Protein AF-A0A2S1TZ84-F1 (afdb_monomer)

Structure (mmCIF, N/CA/C/O backbone):
data_AF-A0A2S1TZ84-F1
#
_entry.id   AF-A0A2S1TZ84-F1
#
loop_
_atom_site.group_PDB
_atom_site.id
_atom_site.type_symbol
_atom_site.label_atom_id
_atom_site.label_alt_id
_atom_site.label_comp_id
_atom_site.label_asym_id
_atom_site.label_entity_id
_atom_site.label_seq_id
_atom_site.pdbx_PDB_ins_code
_atom_site.Cartn_x
_atom_site.Cartn_y
_atom_site.Cartn_z
_atom_site.occupancy
_atom_site.B_iso_or_equiv
_atom_site.auth_seq_id
_atom_site.auth_comp_id
_atom_site.auth_asym_id
_atom_site.auth_atom_id
_atom_site.pdbx_PDB_model_num
ATOM 1 N N . LEU A 1 1 ? 12.491 0.397 28.773 1.00 82.31 1 LEU A N 1
ATOM 2 C CA . LEU A 1 1 ? 13.588 -0.347 28.126 1.00 82.31 1 LEU A CA 1
ATOM 3 C C . LEU A 1 1 ? 14.286 0.664 27.238 1.00 82.31 1 LEU A C 1
ATOM 5 O O . LEU A 1 1 ? 13.572 1.343 26.516 1.00 82.31 1 LEU A O 1
ATOM 9 N N . PHE A 1 2 ? 15.592 0.853 27.389 1.00 95.56 2 PHE A N 1
ATOM 10 C CA . PHE A 1 2 ? 16.368 1.843 26.633 1.00 95.56 2 PHE A CA 1
ATOM 11 C C . PHE A 1 2 ? 17.305 1.133 25.672 1.00 95.56 2 PHE A C 1
ATOM 13 O O . PHE A 1 2 ? 17.897 0.128 26.045 1.00 95.56 2 PHE A O 1
ATOM 20 N N . GLU A 1 3 ? 17.441 1.645 24.464 1.00 95.94 3 GLU A N 1
ATOM 21 C CA . GLU A 1 3 ? 18.263 1.037 23.427 1.00 95.94 3 GLU A CA 1
ATOM 22 C C . GLU A 1 3 ? 19.460 1.933 23.112 1.00 95.94 3 GLU A C 1
ATOM 24 O O . GLU A 1 3 ? 19.324 3.156 23.105 1.00 95.94 3 GLU A O 1
ATOM 29 N N . VAL A 1 4 ? 20.621 1.326 22.874 1.00 96.00 4 VAL A N 1
ATOM 30 C CA . VAL A 1 4 ? 21.823 2.001 22.369 1.00 96.00 4 VAL A CA 1
ATOM 31 C C . VAL A 1 4 ? 22.478 1.163 21.277 1.00 96.00 4 VAL A C 1
ATOM 33 O O . VAL A 1 4 ? 22.363 -0.064 21.284 1.00 96.00 4 VAL A O 1
ATOM 36 N N . HIS A 1 5 ? 23.192 1.815 20.367 1.00 96.12 5 HIS A N 1
ATOM 37 C CA . HIS A 1 5 ? 24.029 1.179 19.346 1.00 96.12 5 HIS A CA 1
ATOM 38 C C . HIS A 1 5 ? 25.495 1.413 19.687 1.00 96.12 5 HIS A C 1
ATOM 40 O O . HIS A 1 5 ? 25.834 2.458 20.245 1.00 96.12 5 HIS A O 1
ATOM 46 N N . GLN A 1 6 ? 26.362 0.446 19.394 1.00 94.56 6 GLN A N 1
ATOM 47 C CA . GLN A 1 6 ? 27.785 0.580 19.682 1.00 94.56 6 GLN A CA 1
ATOM 48 C C . GLN A 1 6 ? 28.653 -0.201 18.693 1.00 94.56 6 GLN A C 1
ATOM 50 O O . GLN A 1 6 ? 28.678 -1.430 18.704 1.00 94.56 6 GLN A O 1
ATOM 55 N N . TYR A 1 7 ? 29.463 0.528 17.926 1.00 94.69 7 TYR A N 1
ATOM 56 C CA . TYR A 1 7 ? 30.533 -0.035 17.100 1.00 94.69 7 TYR A CA 1
ATOM 57 C C . TYR A 1 7 ? 31.913 0.232 17.715 1.00 94.69 7 TYR A C 1
ATOM 59 O O . TYR A 1 7 ? 32.053 1.011 18.661 1.00 94.69 7 TYR A O 1
ATOM 67 N N . PHE A 1 8 ? 32.937 -0.469 17.231 1.00 94.06 8 PHE A N 1
ATOM 68 C CA . PHE A 1 8 ? 34.267 -0.521 17.858 1.00 94.06 8 PHE A CA 1
ATOM 69 C C . PHE A 1 8 ? 35.357 0.193 17.055 1.00 94.06 8 PHE A C 1
ATOM 71 O O . PHE A 1 8 ? 36.533 0.155 17.438 1.00 94.06 8 PHE A O 1
ATOM 78 N N . ASP A 1 9 ? 34.987 0.797 15.932 1.00 90.06 9 ASP A N 1
ATOM 79 C CA . ASP A 1 9 ? 35.881 1.577 15.098 1.00 90.06 9 ASP A CA 1
ATOM 80 C C . ASP A 1 9 ? 36.200 2.948 15.707 1.00 90.06 9 ASP A C 1
ATOM 82 O O . ASP A 1 9 ? 35.683 3.345 16.756 1.00 90.06 9 ASP A O 1
ATOM 86 N N . SER A 1 10 ? 37.146 3.657 15.091 1.00 89.19 10 SER A N 1
ATOM 87 C CA . SER A 1 10 ? 37.731 4.889 15.635 1.00 89.19 10 SER A CA 1
ATOM 88 C C . SER A 1 10 ? 36.719 5.994 15.918 1.00 89.19 10 SER A C 1
ATOM 90 O O . SER A 1 10 ? 36.957 6.809 16.809 1.00 89.19 10 SER A O 1
ATOM 92 N N . ASP A 1 11 ? 35.615 6.016 15.179 1.00 90.56 11 ASP A N 1
ATOM 93 C CA . ASP A 1 11 ? 34.535 6.991 15.300 1.00 90.56 11 ASP A CA 1
ATOM 94 C C . ASP A 1 11 ? 33.186 6.358 15.677 1.00 90.56 11 ASP A C 1
ATOM 96 O O . ASP A 1 11 ? 32.177 7.059 15.701 1.00 90.56 11 ASP A O 1
ATOM 100 N N . TYR A 1 12 ? 33.179 5.065 16.025 1.00 91.25 12 TYR A N 1
ATOM 101 C CA . TYR A 1 12 ? 31.992 4.306 16.434 1.00 91.25 12 TYR A CA 1
ATOM 102 C C . TYR A 1 12 ? 30.885 4.230 15.368 1.00 91.25 12 TYR A C 1
ATOM 104 O O . TYR A 1 12 ? 29.733 3.957 15.710 1.00 91.25 12 TYR A O 1
ATOM 112 N N . SER A 1 13 ? 31.215 4.485 14.100 1.00 88.31 13 SER A N 1
ATOM 113 C CA . SER A 1 13 ? 30.249 4.547 13.000 1.00 88.31 13 SER A CA 1
ATOM 114 C C . SER A 1 13 ? 29.889 3.180 12.417 1.00 88.31 13 SER A C 1
ATOM 116 O O . SER A 1 13 ? 28.875 3.062 11.733 1.00 88.31 13 SER A O 1
ATOM 118 N N . GLY A 1 14 ? 30.714 2.155 12.647 1.00 84.88 14 GLY A N 1
ATOM 119 C CA . GLY A 1 14 ? 30.574 0.867 11.973 1.00 84.88 14 GLY A CA 1
ATOM 120 C C . GLY A 1 14 ? 30.949 0.929 10.489 1.00 84.88 14 GLY A C 1
ATOM 121 O O . GLY A 1 14 ? 30.404 0.176 9.682 1.00 84.88 14 GLY A O 1
ATOM 122 N N . THR A 1 15 ? 31.855 1.835 10.108 1.00 81.19 15 THR A N 1
ATOM 123 C CA . THR A 1 15 ? 32.276 2.011 8.705 1.00 81.19 15 THR A CA 1
ATOM 124 C C . THR A 1 15 ? 33.740 1.653 8.454 1.00 81.19 15 THR A C 1
ATOM 126 O O . THR A 1 15 ? 34.138 1.494 7.299 1.00 81.19 15 THR A O 1
ATOM 129 N N . HIS A 1 16 ? 34.539 1.458 9.509 1.00 80.38 16 HIS A N 1
ATOM 130 C CA . HIS A 1 16 ? 35.947 1.076 9.380 1.00 80.38 16 HIS A CA 1
ATOM 131 C C . HIS A 1 16 ? 36.189 -0.414 9.648 1.00 80.38 16 HIS A C 1
ATOM 133 O O . HIS A 1 16 ? 35.410 -1.114 10.303 1.00 80.38 16 HIS A O 1
ATOM 139 N N . ASP A 1 17 ? 37.320 -0.903 9.138 1.00 80.69 17 ASP A N 1
ATOM 140 C CA . ASP A 1 17 ? 37.704 -2.312 9.174 1.00 80.69 17 ASP A CA 1
ATOM 141 C C . ASP A 1 17 ? 38.530 -2.719 10.403 1.00 80.69 17 ASP A C 1
ATOM 143 O O . ASP A 1 17 ? 38.890 -3.890 10.537 1.00 80.69 17 ASP A O 1
ATOM 147 N N . THR A 1 18 ? 38.810 -1.779 11.309 1.00 83.56 18 THR A N 1
ATOM 148 C CA . THR A 1 18 ? 39.625 -2.002 12.507 1.00 83.56 18 THR A CA 1
ATOM 149 C C . THR A 1 18 ? 38.888 -1.609 13.777 1.00 83.56 18 THR A C 1
ATOM 151 O O . THR A 1 18 ? 38.162 -0.617 13.814 1.00 83.56 18 THR A O 1
ATOM 154 N N . CYS A 1 19 ? 39.125 -2.369 14.845 1.00 90.25 19 CYS A N 1
ATOM 155 C CA . CYS A 1 19 ? 38.581 -2.092 16.166 1.00 90.25 19 CYS A CA 1
ATOM 156 C C . CYS A 1 19 ? 39.683 -1.541 17.071 1.00 90.25 19 CYS A C 1
ATOM 158 O O . CYS A 1 19 ? 40.682 -2.215 17.322 1.00 90.25 19 CYS A O 1
ATOM 160 N N . VAL A 1 20 ? 39.512 -0.310 17.558 1.00 91.88 20 VAL A N 1
ATOM 161 C CA . VAL A 1 20 ? 40.574 0.433 18.272 1.00 91.88 20 VAL A CA 1
ATOM 162 C C . VAL A 1 20 ? 40.192 0.837 19.697 1.00 91.88 20 VAL A C 1
ATOM 164 O O . VAL A 1 20 ? 40.995 1.437 20.407 1.00 91.88 20 VAL A O 1
ATOM 167 N N . GLN A 1 21 ? 38.988 0.480 20.142 1.00 88.06 21 GLN A N 1
ATOM 168 C CA . GLN A 1 21 ? 38.372 0.995 21.370 1.00 88.06 21 GLN A CA 1
ATOM 169 C C . GLN A 1 21 ? 38.604 0.115 22.610 1.00 88.06 21 GLN A C 1
ATOM 171 O O . GLN A 1 21 ? 37.794 0.087 23.537 1.00 88.06 21 GLN A O 1
ATOM 176 N N . ARG A 1 22 ? 39.710 -0.636 22.645 1.00 90.31 22 ARG A N 1
ATOM 177 C CA . ARG A 1 22 ? 40.002 -1.555 23.756 1.00 90.31 22 ARG A CA 1
ATOM 178 C C . ARG A 1 22 ? 40.416 -0.816 25.040 1.00 90.31 22 ARG A C 1
ATOM 180 O O . ARG A 1 22 ? 41.220 0.115 24.961 1.00 90.31 22 ARG A O 1
ATOM 187 N N . PRO A 1 23 ? 39.987 -1.274 26.239 1.00 93.88 23 PRO A N 1
ATOM 188 C CA . PRO A 1 23 ? 39.068 -2.393 26.495 1.00 93.88 23 PRO A CA 1
ATOM 189 C C . PRO A 1 23 ? 37.619 -2.063 26.110 1.00 93.88 23 PRO A C 1
ATOM 191 O O . PRO A 1 23 ? 37.049 -1.085 26.600 1.00 93.88 23 PRO A O 1
ATOM 194 N N . CYS A 1 24 ? 37.027 -2.888 25.252 1.00 93.06 24 CYS A N 1
ATOM 195 C CA . CYS A 1 24 ? 35.800 -2.552 24.528 1.00 93.06 24 CYS A CA 1
ATOM 196 C C . CYS A 1 24 ? 34.542 -2.573 25.412 1.00 93.06 24 CYS A C 1
ATOM 198 O O . CYS A 1 24 ? 33.564 -1.884 25.127 1.00 93.06 24 CYS A O 1
ATOM 200 N N . GLN A 1 25 ? 34.589 -3.244 26.565 1.00 92.12 25 GLN A N 1
ATOM 201 C CA . GLN A 1 25 ? 33.535 -3.177 27.579 1.00 92.12 25 GLN A CA 1
ATOM 202 C C . GLN A 1 25 ? 33.336 -1.776 28.180 1.00 92.12 25 GLN A C 1
ATOM 204 O O . GLN A 1 25 ? 32.266 -1.482 28.716 1.00 92.12 25 GLN A O 1
ATOM 209 N N . ASN A 1 26 ? 34.344 -0.895 28.115 1.00 94.44 26 ASN A N 1
ATOM 210 C CA . ASN A 1 26 ? 34.227 0.454 28.675 1.00 94.44 26 ASN A CA 1
ATOM 211 C C . ASN A 1 26 ? 33.189 1.306 27.936 1.00 94.44 26 ASN A C 1
ATOM 213 O O . ASN A 1 26 ? 32.616 2.202 28.551 1.00 94.44 26 ASN A O 1
ATOM 217 N N . LEU A 1 27 ? 32.904 0.982 26.672 1.00 95.19 27 LEU A N 1
ATOM 218 C CA . LEU A 1 27 ? 31.950 1.699 25.827 1.00 95.19 27 LEU A CA 1
ATOM 219 C C . LEU A 1 27 ? 30.528 1.692 26.402 1.00 95.19 27 LEU A C 1
ATOM 221 O O . LEU A 1 27 ? 29.819 2.687 26.321 1.00 95.19 27 LEU A O 1
ATOM 225 N N . LEU A 1 28 ? 30.130 0.601 27.062 1.00 96.81 28 LEU A N 1
ATOM 226 C CA . LEU A 1 28 ? 28.796 0.470 27.658 1.00 96.81 28 LEU A CA 1
ATOM 227 C C . LEU A 1 28 ? 28.788 0.607 29.181 1.00 96.81 28 LEU A C 1
ATOM 229 O O . LEU A 1 28 ? 27.731 0.479 29.801 1.00 96.81 28 LEU A O 1
ATOM 233 N N . LYS A 1 29 ? 29.937 0.882 29.808 1.00 96.81 29 LYS A N 1
ATOM 234 C CA . LYS A 1 29 ? 30.039 0.909 31.269 1.00 96.81 29 LYS A CA 1
ATOM 235 C C . LYS A 1 29 ? 29.145 1.980 31.886 1.00 96.81 29 LYS A C 1
ATOM 237 O O . LYS A 1 29 ? 28.390 1.687 32.809 1.00 96.81 29 LYS A O 1
ATOM 242 N N . GLU A 1 30 ? 29.210 3.200 31.361 1.00 97.19 30 GLU A N 1
ATOM 243 C CA . GLU A 1 30 ? 28.411 4.317 31.871 1.00 97.19 30 GLU A CA 1
ATOM 244 C C . GLU A 1 30 ? 26.914 4.091 31.645 1.00 97.19 30 GLU A C 1
ATOM 246 O O . GLU A 1 30 ? 26.114 4.333 32.549 1.00 97.19 30 GLU A O 1
ATOM 251 N N . PHE A 1 31 ? 26.537 3.538 30.489 1.00 97.69 31 PHE A N 1
ATOM 252 C CA . PHE A 1 31 ? 25.153 3.171 30.196 1.00 97.69 31 PHE A CA 1
ATOM 253 C C . PHE A 1 31 ? 24.625 2.123 31.184 1.00 97.69 31 PHE A C 1
ATOM 255 O O . PHE A 1 31 ? 23.565 2.300 31.785 1.00 97.69 31 PHE A O 1
ATOM 262 N N . VAL A 1 32 ? 25.384 1.055 31.424 1.00 97.94 32 VAL A N 1
ATOM 263 C CA . VAL A 1 32 ? 25.003 0.001 32.371 1.00 97.94 32 VAL A CA 1
ATOM 264 C C . VAL A 1 32 ? 24.959 0.516 33.810 1.00 97.94 32 VAL A C 1
ATOM 266 O O . VAL A 1 32 ? 24.039 0.173 34.556 1.00 97.94 32 VAL A O 1
ATOM 269 N N . ASP A 1 33 ? 25.909 1.354 34.220 1.00 98.12 33 ASP A N 1
ATOM 270 C CA . ASP A 1 33 ? 25.910 1.961 35.554 1.00 98.12 33 ASP A CA 1
ATOM 271 C C . ASP A 1 33 ? 24.718 2.921 35.734 1.00 98.12 33 ASP A C 1
ATOM 273 O O . ASP A 1 33 ? 24.095 2.951 36.805 1.00 98.12 33 ASP A O 1
ATOM 277 N N . TRP A 1 34 ? 24.316 3.629 34.674 1.00 98.31 34 TRP A N 1
ATOM 278 C CA . TRP A 1 34 ? 23.093 4.429 34.649 1.00 98.31 34 TRP A CA 1
ATOM 279 C C . TRP A 1 34 ? 21.834 3.559 34.774 1.00 98.31 34 TRP A C 1
ATOM 281 O O . TRP A 1 34 ? 20.967 3.862 35.600 1.00 98.31 34 TRP A O 1
ATOM 291 N N . LEU A 1 35 ? 21.746 2.440 34.047 1.00 98.06 35 LEU A N 1
ATOM 292 C CA . LEU A 1 35 ? 20.631 1.492 34.172 1.00 98.06 35 LEU A CA 1
ATOM 293 C C . LEU A 1 35 ? 20.511 0.944 35.599 1.00 98.06 35 LEU A C 1
ATOM 295 O O . LEU A 1 35 ? 19.413 0.915 36.157 1.00 98.06 35 LEU A O 1
ATOM 299 N N . LYS A 1 36 ? 21.636 0.564 36.218 1.00 97.62 36 LYS A N 1
ATOM 300 C CA . LYS A 1 36 ? 21.683 0.079 37.607 1.00 97.62 36 LYS A CA 1
ATOM 301 C C . LYS A 1 36 ? 21.206 1.130 38.597 1.00 97.62 36 LYS A C 1
ATOM 303 O O . LYS A 1 36 ? 20.352 0.844 39.433 1.00 97.62 36 LYS A O 1
ATOM 308 N N . THR A 1 37 ? 21.740 2.344 38.486 1.00 98.12 37 THR A N 1
ATOM 309 C CA . THR A 1 37 ? 21.426 3.460 39.391 1.00 98.12 37 THR A CA 1
ATOM 310 C C . THR A 1 37 ? 19.939 3.806 39.364 1.00 98.12 37 THR A C 1
ATOM 312 O O . THR A 1 37 ? 19.353 4.109 40.401 1.00 98.12 37 THR A O 1
ATOM 315 N N . ASN A 1 38 ? 19.318 3.715 38.187 1.00 96.75 38 ASN A N 1
ATOM 316 C CA . ASN A 1 38 ? 17.920 4.085 37.983 1.00 96.75 38 ASN A CA 1
ATOM 317 C C . ASN A 1 38 ? 16.953 2.893 38.022 1.00 96.75 38 ASN A C 1
ATOM 319 O O . ASN A 1 38 ? 15.750 3.080 37.851 1.00 96.75 38 ASN A O 1
ATOM 323 N N . ASN A 1 39 ? 17.450 1.674 38.260 1.00 94.88 39 ASN A N 1
ATOM 324 C CA . ASN A 1 39 ? 16.664 0.439 38.215 1.00 94.88 39 ASN A CA 1
ATOM 325 C C . ASN A 1 39 ? 15.894 0.265 36.885 1.00 94.88 39 ASN A C 1
ATOM 327 O O . ASN A 1 39 ? 14.718 -0.106 36.857 1.00 94.88 39 ASN A O 1
ATOM 331 N N . LEU A 1 40 ? 16.570 0.557 35.774 1.00 96.94 40 LEU A N 1
ATOM 332 C CA . LEU A 1 40 ? 16.046 0.465 34.413 1.00 96.94 40 LEU A CA 1
ATOM 333 C C . LEU A 1 40 ? 16.617 -0.758 33.689 1.00 96.94 40 LEU A C 1
ATOM 335 O O . LEU A 1 40 ? 17.577 -1.383 34.138 1.00 96.94 40 LEU A O 1
ATOM 339 N N . LYS A 1 41 ? 16.006 -1.105 32.553 1.00 95.56 41 LYS A N 1
ATOM 340 C CA . LYS A 1 41 ? 16.496 -2.147 31.641 1.00 95.56 41 LYS A CA 1
ATOM 341 C C . LYS A 1 41 ? 16.943 -1.529 30.322 1.00 95.56 41 LYS A C 1
ATOM 343 O O . LYS A 1 41 ? 16.279 -0.600 29.848 1.00 95.56 41 LYS A O 1
ATOM 348 N N . GLY A 1 42 ? 17.999 -2.074 29.734 1.00 94.06 42 GLY A N 1
ATOM 349 C CA . GLY A 1 42 ? 18.552 -1.677 28.447 1.00 94.06 42 GLY A CA 1
ATOM 350 C C . GLY A 1 42 ? 18.616 -2.814 27.427 1.00 94.06 42 GLY A C 1
ATOM 351 O O . GLY A 1 42 ? 18.446 -3.982 27.777 1.00 94.06 42 GLY A O 1
ATOM 352 N N . TRP A 1 43 ? 18.872 -2.457 26.177 1.00 96.19 43 TRP A N 1
ATOM 353 C CA . TRP A 1 43 ? 19.104 -3.330 25.030 1.00 96.19 43 TRP A CA 1
ATOM 354 C C . TRP A 1 43 ? 20.220 -2.717 24.180 1.00 96.19 43 TRP A C 1
ATOM 356 O O . TRP A 1 43 ? 20.277 -1.496 24.045 1.00 96.19 43 TRP A O 1
ATOM 366 N N . VAL A 1 44 ? 21.111 -3.536 23.628 1.00 96.50 44 VAL A N 1
ATOM 367 C CA . VAL A 1 44 ? 22.118 -3.062 22.670 1.00 96.50 44 VAL A CA 1
ATOM 368 C C . VAL A 1 44 ? 21.631 -3.416 21.270 1.00 96.50 44 VAL A C 1
ATOM 370 O O . VAL A 1 44 ? 21.721 -4.564 20.849 1.00 96.50 44 VAL A O 1
ATOM 373 N N . GLY A 1 45 ? 21.032 -2.445 20.589 1.00 92.69 45 GLY A N 1
ATOM 374 C CA . GLY A 1 45 ? 20.337 -2.649 19.318 1.00 92.69 45 GLY A CA 1
ATOM 375 C C . GLY A 1 45 ? 21.250 -3.048 18.177 1.00 92.69 45 GLY A C 1
ATOM 376 O O . GLY A 1 45 ? 20.864 -3.838 17.321 1.00 92.69 45 GLY A O 1
ATOM 377 N N . GLU A 1 46 ? 22.484 -2.563 18.200 1.00 94.19 46 GLU A N 1
ATOM 378 C CA . GLU A 1 46 ? 23.430 -2.827 17.131 1.00 94.19 46 GLU A CA 1
ATOM 379 C C . GLU A 1 46 ? 24.843 -2.949 17.683 1.00 94.19 46 GLU A C 1
ATOM 381 O O . GLU A 1 46 ? 25.332 -2.064 18.391 1.00 94.19 46 GLU A O 1
ATOM 386 N N . ILE A 1 47 ? 25.485 -4.059 17.324 1.00 95.06 47 ILE A N 1
ATOM 387 C CA . ILE A 1 47 ? 26.935 -4.226 17.297 1.00 95.06 47 ILE A CA 1
ATOM 388 C C . ILE A 1 47 ? 27.325 -4.891 15.973 1.00 95.06 47 ILE A C 1
ATOM 390 O O . ILE A 1 47 ? 26.557 -5.662 15.394 1.00 95.06 47 ILE A O 1
ATOM 394 N N . GLY A 1 48 ? 28.546 -4.656 15.514 1.00 91.69 48 GLY A N 1
ATOM 395 C CA . GLY A 1 48 ? 29.108 -5.327 14.346 1.00 91.69 48 GLY A CA 1
ATOM 396 C C . GLY A 1 48 ? 30.614 -5.126 14.289 1.00 91.69 48 GLY A C 1
ATOM 397 O O . GLY A 1 48 ? 31.132 -4.134 14.804 1.00 91.69 48 GLY A O 1
ATOM 398 N N . SER A 1 49 ? 31.334 -6.085 13.713 1.00 89.81 49 SER A N 1
ATOM 399 C CA . SER A 1 49 ? 32.773 -5.952 13.497 1.00 89.81 49 SER A CA 1
ATOM 400 C C . SER A 1 49 ? 33.287 -6.833 12.358 1.00 89.81 49 SER A C 1
ATOM 402 O O . SER A 1 49 ? 32.654 -7.814 11.946 1.00 89.81 49 SER A O 1
ATOM 404 N N . THR A 1 50 ? 34.446 -6.451 11.825 1.00 87.50 50 THR A N 1
ATOM 405 C CA . THR A 1 50 ? 35.175 -7.196 10.794 1.00 87.50 50 THR A CA 1
ATOM 406 C C . THR A 1 50 ? 35.888 -8.416 11.372 1.00 87.50 50 THR A C 1
ATOM 408 O O . THR A 1 50 ? 36.114 -8.524 12.579 1.00 87.50 50 THR A O 1
ATOM 411 N N . ILE A 1 51 ? 36.286 -9.340 10.488 1.00 84.38 51 ILE A N 1
ATOM 412 C CA . ILE A 1 51 ? 37.117 -10.502 10.835 1.00 84.38 51 ILE A CA 1
ATOM 413 C C . ILE A 1 51 ? 38.568 -10.053 11.073 1.00 84.38 51 ILE A C 1
ATOM 415 O O . ILE A 1 51 ? 39.416 -10.143 10.187 1.00 84.38 51 ILE A O 1
ATOM 419 N N . ASP A 1 52 ? 38.840 -9.573 12.283 1.00 86.62 52 ASP A N 1
ATOM 420 C CA . ASP A 1 52 ? 40.164 -9.195 12.778 1.00 86.62 52 ASP A CA 1
ATOM 421 C C . ASP A 1 52 ? 40.351 -9.655 14.237 1.00 86.62 52 ASP A C 1
ATOM 423 O O . ASP A 1 52 ? 39.384 -9.782 14.991 1.00 86.62 52 ASP A O 1
ATOM 427 N N . SER A 1 53 ? 41.590 -9.927 14.660 1.00 86.75 53 SER A N 1
ATOM 428 C CA . SER A 1 53 ? 41.862 -10.432 16.013 1.00 86.75 53 SER A 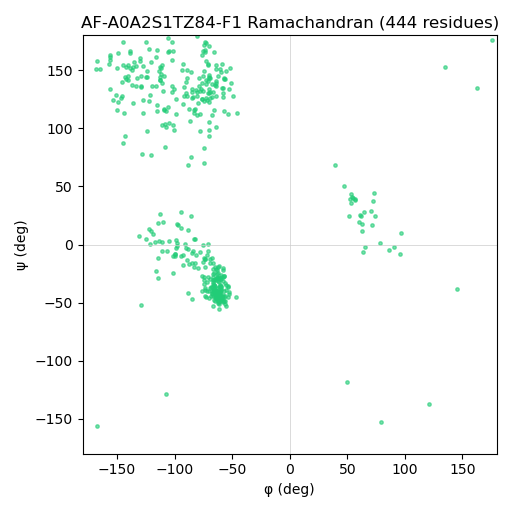CA 1
ATOM 429 C C . SER A 1 53 ? 41.561 -9.425 17.127 1.00 86.75 53 SER A C 1
ATOM 431 O O . SER A 1 53 ? 41.130 -9.838 18.204 1.00 86.75 53 SER A O 1
ATOM 433 N N . GLU A 1 54 ? 41.766 -8.127 16.890 1.00 91.31 54 GLU A N 1
ATOM 434 C CA . GLU A 1 54 ? 41.411 -7.078 17.853 1.00 91.31 54 GLU A CA 1
ATOM 435 C C . GLU A 1 54 ? 39.894 -6.882 17.891 1.00 91.31 54 GLU A C 1
ATOM 437 O O . GLU A 1 54 ? 39.315 -6.757 18.970 1.00 91.31 54 GLU A O 1
ATOM 442 N N . CYS A 1 55 ? 39.232 -6.954 16.733 1.00 93.19 55 CYS A N 1
ATOM 443 C CA . CYS A 1 55 ? 37.772 -6.927 16.649 1.00 93.19 55 CYS A CA 1
ATOM 444 C C . CYS A 1 55 ? 37.112 -8.105 17.360 1.00 93.19 55 CYS A C 1
ATOM 446 O O . CYS A 1 55 ? 36.162 -7.908 18.118 1.00 93.19 55 CYS A O 1
ATOM 448 N N . LYS A 1 56 ? 37.646 -9.316 17.184 1.00 94.38 56 LYS A N 1
ATOM 449 C CA . LYS A 1 56 ? 37.209 -10.496 17.930 1.00 94.38 56 LYS A CA 1
ATOM 450 C C . LYS A 1 56 ? 37.325 -10.270 19.435 1.00 94.38 56 LYS A C 1
ATOM 452 O O . LYS A 1 56 ? 36.351 -10.470 20.154 1.00 94.38 56 LYS A O 1
ATOM 457 N N . ALA A 1 57 ? 38.495 -9.819 19.894 1.00 94.56 57 ALA A N 1
ATOM 458 C CA . ALA A 1 57 ? 38.721 -9.549 21.309 1.00 94.56 57 ALA A CA 1
ATOM 459 C C . ALA A 1 57 ? 37.745 -8.489 21.847 1.00 94.56 57 ALA A C 1
ATOM 461 O O . ALA A 1 57 ? 37.226 -8.650 22.945 1.00 94.56 57 ALA A O 1
ATOM 462 N N . CYS A 1 58 ? 37.441 -7.449 21.065 1.00 95.38 58 CYS A N 1
ATOM 463 C CA . CYS A 1 58 ? 36.454 -6.434 21.430 1.00 95.38 58 CYS A CA 1
ATOM 464 C C . CYS A 1 58 ? 35.035 -6.978 21.584 1.00 95.38 58 CYS A C 1
ATOM 466 O O . CYS A 1 58 ? 34.357 -6.648 22.558 1.00 95.38 58 CYS A O 1
ATOM 468 N N . VAL A 1 59 ? 34.590 -7.804 20.634 1.00 95.75 59 VAL A N 1
ATOM 469 C CA . VAL A 1 59 ? 33.266 -8.436 20.679 1.00 95.75 59 VAL A CA 1
ATOM 470 C C . VAL A 1 59 ? 33.161 -9.351 21.897 1.00 95.75 59 VAL A C 1
ATOM 472 O O . VAL A 1 59 ? 32.200 -9.235 22.649 1.00 95.75 59 VAL A O 1
ATOM 475 N N . GLU A 1 60 ? 34.154 -10.211 22.133 1.00 95.38 60 GLU A N 1
ATOM 476 C CA . GLU A 1 60 ? 34.178 -11.119 23.289 1.00 95.38 60 GLU A CA 1
ATOM 477 C C . GLU A 1 60 ? 34.191 -10.337 24.619 1.00 95.38 60 GLU A C 1
ATOM 479 O O . GLU A 1 60 ? 33.365 -10.604 25.491 1.00 95.38 60 GLU A O 1
ATOM 484 N N . GLU A 1 61 ? 35.033 -9.300 24.747 1.00 96.00 61 GLU A N 1
ATOM 485 C CA . GLU A 1 61 ? 35.074 -8.409 25.921 1.00 96.00 61 GLU A CA 1
ATOM 486 C C . GLU A 1 61 ? 33.711 -7.755 26.208 1.00 96.00 61 GLU A C 1
ATOM 488 O O . GLU A 1 61 ? 33.277 -7.690 27.364 1.00 96.00 61 GLU A O 1
ATOM 493 N N . LEU A 1 62 ? 33.027 -7.261 25.168 1.00 96.31 62 LEU A N 1
ATOM 494 C CA . LEU A 1 62 ? 31.719 -6.628 25.317 1.00 96.31 62 LEU A CA 1
ATOM 495 C C . LEU A 1 62 ? 30.637 -7.651 25.684 1.00 96.31 62 LEU A C 1
ATOM 497 O O . LEU A 1 62 ? 29.849 -7.394 26.592 1.00 96.31 62 LEU A O 1
ATOM 501 N N . LEU A 1 63 ? 30.585 -8.801 25.005 1.00 97.00 63 LEU A N 1
ATOM 502 C CA . LEU A 1 63 ? 29.575 -9.833 25.256 1.00 97.00 63 LEU A CA 1
ATOM 503 C C . LEU A 1 63 ? 29.720 -10.452 26.650 1.00 97.00 63 LEU A C 1
ATOM 505 O O . LEU A 1 63 ? 28.708 -10.637 27.332 1.00 97.00 63 LEU A O 1
ATOM 509 N N . ASP A 1 64 ? 30.951 -10.681 27.115 1.00 97.25 64 ASP A N 1
ATOM 510 C CA . ASP A 1 64 ? 31.227 -11.086 28.497 1.00 97.25 64 ASP A CA 1
ATOM 511 C C . ASP A 1 64 ? 30.664 -10.052 29.484 1.00 97.25 64 ASP A C 1
ATOM 513 O O . ASP A 1 64 ? 29.917 -10.398 30.405 1.00 97.25 64 ASP A O 1
ATOM 517 N N . TYR A 1 65 ? 30.940 -8.764 29.252 1.00 97.44 65 TYR A N 1
ATOM 518 C CA . TYR A 1 65 ? 30.426 -7.684 30.092 1.00 97.44 65 TYR A CA 1
ATOM 519 C C . TYR A 1 65 ? 28.894 -7.608 30.087 1.00 97.44 65 TYR A C 1
ATOM 521 O O . TYR A 1 65 ? 28.274 -7.462 31.144 1.00 97.44 65 TYR A O 1
ATOM 529 N N . LEU A 1 66 ? 28.245 -7.737 28.929 1.00 96.38 66 LEU A N 1
ATOM 530 C CA . LEU A 1 66 ? 26.785 -7.745 28.844 1.00 96.38 66 LEU A CA 1
ATOM 531 C C . LEU A 1 66 ? 26.184 -8.950 29.579 1.00 96.38 66 LEU A C 1
ATOM 533 O O . LEU A 1 66 ? 25.206 -8.795 30.311 1.00 96.38 66 LEU A O 1
ATOM 537 N N . GLN A 1 67 ? 26.803 -10.128 29.476 1.00 94.75 67 GLN A N 1
ATOM 538 C CA . GLN A 1 67 ? 26.365 -11.338 30.171 1.00 94.75 67 GLN A CA 1
ATOM 539 C C . GLN A 1 67 ? 26.501 -11.233 31.699 1.00 94.75 67 GLN A C 1
ATOM 541 O O . GLN A 1 67 ? 25.628 -11.718 32.434 1.00 94.75 67 GLN A O 1
ATOM 546 N N . GLU A 1 68 ? 27.561 -10.585 32.190 1.00 96.81 68 GLU A N 1
ATOM 547 C CA . GLU A 1 68 ? 27.732 -10.239 33.608 1.00 96.81 68 GLU A CA 1
ATOM 548 C C . GLU A 1 68 ? 26.654 -9.263 34.102 1.00 96.81 68 GLU A C 1
ATOM 550 O O . GLU A 1 68 ? 26.288 -9.278 35.278 1.00 96.81 68 GLU A O 1
ATOM 555 N N . ASN A 1 69 ? 26.109 -8.441 33.202 1.00 97.00 69 ASN A N 1
ATOM 556 C CA . ASN A 1 69 ? 25.120 -7.406 33.497 1.00 97.00 69 ASN A CA 1
ATOM 557 C C . ASN A 1 69 ? 23.719 -7.724 32.948 1.00 97.00 69 ASN A C 1
ATOM 559 O O . ASN A 1 69 ? 22.880 -6.824 32.863 1.00 97.00 69 ASN A O 1
ATOM 563 N N . ARG A 1 70 ? 23.431 -8.999 32.646 1.00 95.38 70 ARG A N 1
ATOM 564 C CA . ARG A 1 70 ? 22.167 -9.468 32.040 1.00 95.38 70 ARG A CA 1
ATOM 565 C C . ARG A 1 70 ? 20.901 -9.135 32.831 1.00 95.38 70 ARG A C 1
ATOM 567 O O . ARG A 1 70 ? 19.802 -9.115 32.288 1.00 95.38 70 ARG A O 1
ATOM 574 N N . ASP A 1 71 ? 21.047 -8.860 34.126 1.00 94.94 71 ASP A N 1
ATOM 575 C CA . ASP A 1 71 ? 19.933 -8.388 34.944 1.00 94.94 71 ASP A CA 1
ATOM 576 C C . ASP A 1 71 ? 19.479 -6.989 34.511 1.00 94.94 71 ASP A C 1
ATOM 578 O O . ASP A 1 71 ? 18.324 -6.650 34.733 1.00 94.94 71 ASP A O 1
ATOM 582 N N . TYR A 1 72 ? 20.336 -6.171 33.896 1.00 96.25 72 TYR A N 1
ATOM 583 C CA . TYR A 1 72 ? 20.032 -4.800 33.474 1.00 96.25 72 TYR A CA 1
ATOM 584 C C . TYR A 1 72 ? 20.055 -4.622 31.958 1.00 96.25 72 TYR A C 1
ATOM 586 O O . TYR A 1 72 ? 19.294 -3.799 31.463 1.00 96.25 72 TYR A O 1
ATOM 594 N N . VAL A 1 73 ? 20.848 -5.395 31.216 1.00 95.81 73 VAL A N 1
ATOM 595 C CA . VAL A 1 73 ? 20.836 -5.394 29.746 1.00 95.81 73 VAL A CA 1
ATOM 596 C C . VAL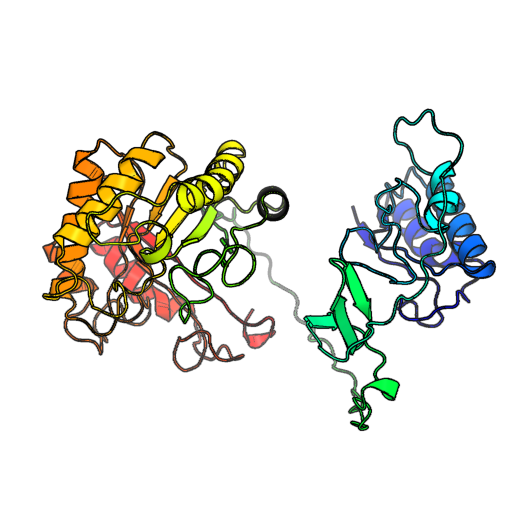 A 1 73 ? 20.225 -6.697 29.252 1.00 95.81 73 VAL A C 1
ATOM 598 O O . VAL A 1 73 ? 20.758 -7.769 29.506 1.00 95.81 73 VAL A O 1
ATOM 601 N N . LEU A 1 74 ? 19.079 -6.605 28.582 1.00 92.75 74 LEU A N 1
ATOM 602 C CA . LEU A 1 74 ? 18.256 -7.766 28.240 1.00 92.75 74 LEU A CA 1
ATOM 603 C C . LEU A 1 74 ? 18.762 -8.539 27.020 1.00 92.75 74 LEU A C 1
ATOM 605 O O . LEU A 1 74 ? 18.396 -9.699 26.850 1.00 92.75 74 LEU A O 1
ATOM 609 N N . GLY A 1 75 ? 19.576 -7.912 26.177 1.00 89.44 75 GLY A N 1
ATOM 610 C CA . GLY A 1 75 ? 20.082 -8.536 24.968 1.00 89.44 75 GLY A CA 1
ATOM 611 C C . GLY A 1 75 ? 20.906 -7.587 24.116 1.00 89.44 75 GLY A C 1
ATOM 612 O O . GLY A 1 75 ? 21.059 -6.402 24.432 1.00 89.44 75 GLY A O 1
ATOM 613 N N . VAL A 1 76 ? 21.447 -8.164 23.051 1.00 95.31 76 VAL A N 1
ATOM 614 C CA . VAL A 1 76 ? 22.235 -7.491 22.030 1.00 95.31 76 VAL A CA 1
ATOM 615 C C . VAL A 1 76 ? 21.899 -8.081 20.667 1.00 95.31 76 VAL A C 1
ATOM 617 O O . VAL A 1 76 ? 21.687 -9.292 20.558 1.00 95.31 76 VAL A O 1
ATOM 620 N N . THR A 1 77 ? 21.854 -7.239 19.643 1.00 95.00 77 THR A N 1
ATOM 621 C CA . THR A 1 77 ? 21.619 -7.638 18.253 1.00 95.00 77 THR A CA 1
ATOM 622 C C . THR A 1 77 ? 22.833 -7.335 17.388 1.00 95.00 77 THR A C 1
ATOM 624 O O . THR A 1 77 ? 23.476 -6.294 17.513 1.00 95.00 77 THR A O 1
ATOM 627 N N . TRP A 1 78 ? 23.174 -8.296 16.530 1.00 94.50 78 TRP A N 1
ATOM 628 C CA . TRP A 1 78 ? 24.229 -8.141 15.540 1.00 94.50 78 TRP A CA 1
ATOM 629 C C . TRP A 1 78 ? 23.651 -7.470 14.294 1.00 94.50 78 TRP A C 1
ATOM 631 O O . TRP A 1 78 ? 22.612 -7.906 13.805 1.00 94.50 78 TRP A O 1
ATOM 641 N N . TRP A 1 79 ? 24.322 -6.437 13.792 1.00 91.69 79 TRP A N 1
ATOM 642 C CA . TRP A 1 79 ? 23.801 -5.555 12.746 1.00 91.69 79 TRP A CA 1
ATOM 643 C C . TRP A 1 79 ? 23.496 -6.274 11.424 1.00 91.69 79 TRP A C 1
ATOM 645 O O . TRP A 1 79 ? 22.404 -6.154 10.876 1.00 91.69 79 TRP A O 1
ATOM 655 N N . ALA A 1 80 ? 24.455 -7.040 10.901 1.00 85.31 80 ALA A N 1
ATOM 656 C CA . ALA A 1 80 ? 24.390 -7.523 9.524 1.00 85.31 80 ALA A CA 1
ATOM 657 C C . ALA A 1 80 ? 24.085 -9.029 9.444 1.00 85.31 80 ALA A C 1
ATOM 659 O O . ALA A 1 80 ? 24.975 -9.863 9.606 1.00 85.31 80 ALA A O 1
ATOM 660 N N . ALA A 1 81 ? 22.831 -9.382 9.150 1.00 81.12 81 ALA A N 1
ATOM 661 C CA . ALA A 1 81 ? 22.386 -10.722 8.744 1.00 81.12 81 ALA A CA 1
ATOM 662 C C . ALA A 1 81 ? 21.270 -10.602 7.685 1.00 81.12 81 ALA A C 1
ATOM 664 O O . ALA A 1 81 ? 20.485 -9.655 7.728 1.00 81.12 81 ALA A O 1
ATOM 665 N N . GLY A 1 82 ? 21.221 -11.503 6.701 1.00 73.19 82 GLY A N 1
ATOM 666 C CA . GLY A 1 82 ? 20.296 -11.463 5.562 1.00 73.19 82 GLY A CA 1
ATOM 667 C C . GLY A 1 82 ? 20.955 -11.749 4.195 1.00 73.19 82 GLY A C 1
ATOM 668 O O . GLY A 1 82 ? 22.135 -11.455 3.979 1.00 73.19 82 GLY A O 1
ATOM 669 N N . PRO A 1 83 ? 20.202 -12.268 3.210 1.00 57.78 83 PRO A N 1
ATOM 670 C CA . PRO A 1 83 ? 20.754 -12.752 1.938 1.00 57.78 83 PRO A CA 1
ATOM 671 C C . PRO A 1 83 ? 21.347 -11.653 1.037 1.00 57.78 83 PRO A C 1
ATOM 673 O O . PRO A 1 83 ? 21.996 -11.957 0.038 1.00 57.78 83 PRO A O 1
ATOM 676 N N . TRP A 1 84 ? 21.111 -10.374 1.347 1.00 52.31 84 TRP A N 1
ATOM 677 C CA . TRP A 1 84 ? 21.479 -9.233 0.496 1.00 52.31 84 TRP A CA 1
ATOM 678 C C . TRP A 1 84 ? 22.783 -8.544 0.915 1.00 52.31 84 TRP A C 1
ATOM 680 O O . TRP A 1 84 ? 23.252 -7.647 0.221 1.00 52.31 84 TRP A O 1
ATOM 690 N N . TRP A 1 85 ? 23.412 -8.981 2.010 1.00 62.59 85 TRP A N 1
ATOM 691 C CA . TRP A 1 85 ? 24.643 -8.364 2.515 1.00 62.59 85 TRP A CA 1
ATOM 692 C C . TRP A 1 85 ? 25.898 -8.705 1.703 1.00 62.59 85 TRP A C 1
ATOM 694 O O . TRP A 1 85 ? 26.926 -8.050 1.875 1.00 62.59 85 TRP A O 1
ATOM 704 N N . GLY A 1 86 ? 25.853 -9.722 0.835 1.00 68.69 86 GLY A N 1
ATOM 705 C CA . GLY A 1 86 ? 26.991 -10.130 0.007 1.00 68.69 86 GLY A CA 1
ATOM 706 C C . GLY A 1 86 ? 28.283 -10.302 0.822 1.00 68.69 86 GLY A C 1
ATOM 707 O O . GLY A 1 86 ? 28.356 -11.120 1.741 1.00 68.69 86 GLY A O 1
ATOM 708 N N . HIS A 1 87 ? 29.300 -9.497 0.499 1.00 66.75 87 HIS A N 1
ATOM 709 C CA . HIS A 1 87 ? 30.613 -9.493 1.160 1.00 66.75 87 HIS A CA 1
ATOM 710 C C . HIS A 1 87 ? 30.773 -8.424 2.241 1.00 66.75 87 HIS A C 1
ATOM 712 O O . HIS A 1 87 ? 31.907 -8.114 2.611 1.00 66.75 87 HIS A O 1
ATOM 718 N N . ASN A 1 88 ? 29.672 -7.845 2.731 1.00 78.56 88 ASN A N 1
ATOM 719 C CA . ASN A 1 88 ? 29.725 -6.910 3.845 1.00 78.56 88 ASN A CA 1
ATOM 720 C C . ASN A 1 88 ? 30.550 -7.526 4.982 1.00 78.56 88 ASN A C 1
ATOM 722 O O . ASN A 1 88 ? 30.320 -8.668 5.396 1.00 78.56 88 ASN A O 1
ATOM 726 N N . ALA A 1 89 ? 31.531 -6.762 5.457 1.00 78.38 89 ALA A N 1
ATOM 727 C CA . ALA A 1 89 ? 32.538 -7.260 6.377 1.00 78.38 89 ALA A CA 1
ATOM 728 C C . ALA A 1 89 ? 31.965 -7.636 7.750 1.00 78.38 89 ALA A C 1
ATOM 730 O O . ALA A 1 89 ? 32.638 -8.347 8.490 1.00 78.38 89 ALA A O 1
ATOM 731 N N . TYR A 1 90 ? 30.745 -7.198 8.078 1.00 86.25 90 TYR A N 1
ATOM 732 C CA . TYR A 1 90 ? 30.038 -7.528 9.313 1.00 86.25 90 TYR A CA 1
ATOM 733 C C . TYR A 1 90 ? 29.009 -8.644 9.121 1.00 86.25 90 TYR A C 1
ATOM 735 O O . TYR A 1 90 ? 28.458 -9.105 10.109 1.00 86.25 90 TYR A O 1
ATOM 743 N N . SER A 1 91 ? 28.718 -9.088 7.895 1.00 85.62 91 SER A N 1
ATOM 744 C CA . SER A 1 91 ? 27.661 -10.079 7.659 1.00 85.62 91 SER A CA 1
ATOM 745 C C . SER A 1 91 ? 27.911 -11.385 8.421 1.00 85.62 91 SER A C 1
ATOM 747 O O . SER A 1 91 ? 29.016 -11.924 8.377 1.00 85.62 91 SER A O 1
ATOM 749 N N . VAL A 1 92 ? 26.869 -11.920 9.064 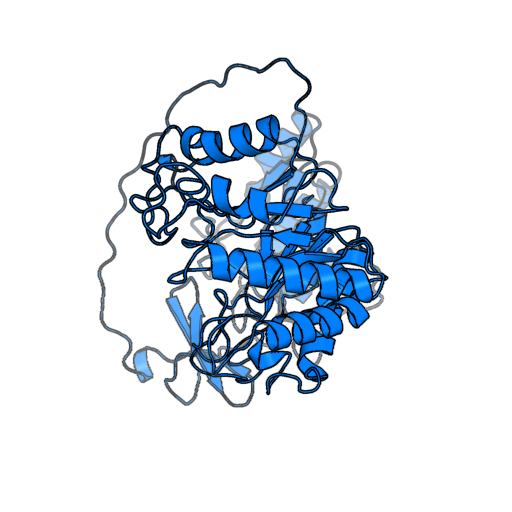1.00 87.81 92 VAL A N 1
ATOM 750 C CA . VAL A 1 92 ? 26.805 -13.290 9.609 1.00 87.81 92 VAL A CA 1
ATOM 751 C C . VAL A 1 92 ? 25.789 -14.159 8.860 1.00 87.81 92 VAL A C 1
ATOM 753 O O . VAL A 1 92 ? 25.249 -15.112 9.414 1.00 87.81 92 VAL A O 1
ATOM 756 N N . GLU A 1 93 ? 25.514 -13.848 7.593 1.00 85.56 93 GLU A N 1
ATOM 757 C CA . GLU A 1 93 ? 24.584 -14.626 6.769 1.00 85.56 93 GLU A CA 1
ATOM 758 C C . GLU A 1 93 ? 25.164 -16.005 6.389 1.00 85.56 93 GLU A C 1
ATOM 760 O O . GLU A 1 93 ? 26.293 -16.074 5.888 1.00 85.56 93 GLU A O 1
ATOM 765 N N . PRO A 1 94 ? 24.427 -17.118 6.579 1.00 82.94 94 PRO A N 1
ATOM 766 C CA . PRO A 1 94 ? 24.874 -18.424 6.120 1.00 82.94 94 PRO A CA 1
ATOM 767 C C . PRO A 1 94 ? 24.842 -18.547 4.594 1.00 82.94 94 PRO A C 1
ATOM 769 O O . PRO A 1 94 ? 23.939 -18.061 3.919 1.00 82.94 94 PRO A O 1
ATOM 772 N N . ASN A 1 95 ? 25.790 -19.297 4.041 1.00 77.81 95 ASN A N 1
ATOM 773 C CA . ASN A 1 95 ? 25.759 -19.693 2.639 1.00 77.81 95 ASN A CA 1
ATOM 774 C C . ASN A 1 95 ? 24.830 -20.905 2.396 1.00 77.81 95 ASN A C 1
ATOM 776 O O . ASN A 1 95 ? 24.252 -21.483 3.323 1.00 77.81 95 ASN A O 1
ATOM 780 N N . ALA A 1 96 ? 24.720 -21.339 1.136 1.00 75.31 96 ALA A N 1
ATOM 781 C CA . ALA A 1 96 ? 23.888 -22.480 0.743 1.00 75.31 96 ALA A CA 1
ATOM 782 C C . ALA A 1 96 ? 24.284 -23.803 1.436 1.00 75.31 96 ALA A C 1
ATOM 784 O O . ALA A 1 96 ? 23.433 -24.665 1.667 1.00 75.31 96 ALA A O 1
ATOM 785 N N . GLU A 1 97 ? 25.555 -23.965 1.815 1.00 79.81 97 GLU A N 1
ATOM 786 C CA . GLU A 1 97 ? 26.065 -25.112 2.574 1.00 79.81 97 GLU A CA 1
ATOM 787 C C . GLU A 1 97 ? 25.842 -24.999 4.092 1.00 79.81 97 GLU A C 1
ATOM 789 O O . GLU A 1 97 ? 26.284 -25.875 4.841 1.00 79.81 97 GLU A O 1
ATOM 794 N N . LYS A 1 98 ? 25.135 -23.960 4.559 1.00 79.75 98 LYS A N 1
ATOM 795 C CA . LYS A 1 98 ? 24.914 -23.646 5.982 1.00 79.75 98 LYS A CA 1
ATOM 796 C C . LYS A 1 98 ? 26.211 -23.364 6.751 1.00 79.75 98 LYS A C 1
ATOM 798 O O . LYS A 1 98 ? 26.267 -23.570 7.965 1.00 79.75 98 LYS A O 1
ATOM 803 N N . ALA A 1 99 ? 27.252 -22.920 6.050 1.00 80.19 99 ALA A N 1
ATOM 804 C CA . ALA A 1 99 ? 28.447 -22.357 6.657 1.00 80.19 99 ALA A CA 1
ATOM 805 C C . ALA A 1 99 ? 28.278 -20.845 6.834 1.00 80.19 99 ALA A C 1
ATOM 807 O O . ALA A 1 99 ? 27.594 -20.205 6.044 1.00 80.19 99 ALA A O 1
ATOM 808 N N . PHE A 1 100 ? 28.922 -20.277 7.848 1.00 87.69 100 PHE A N 1
ATOM 809 C CA . PHE A 1 100 ? 28.812 -18.869 8.226 1.00 87.69 100 PHE A CA 1
ATOM 810 C C . PHE A 1 100 ? 30.153 -18.128 8.077 1.00 87.69 100 PHE A C 1
ATOM 812 O O . PHE A 1 100 ? 31.212 -18.761 8.064 1.00 87.69 100 PHE A O 1
ATOM 819 N N . PRO A 1 101 ? 30.147 -16.789 8.020 1.00 87.69 101 PRO A N 1
ATOM 820 C CA . PRO A 1 101 ? 31.331 -15.980 8.290 1.00 87.69 101 PRO A CA 1
ATOM 821 C C . PRO A 1 101 ? 31.875 -16.229 9.707 1.00 87.69 101 PRO A C 1
ATOM 823 O O . PRO A 1 101 ? 31.150 -16.677 10.602 1.00 87.69 101 PRO A O 1
ATOM 826 N N . GLU A 1 102 ? 33.169 -15.970 9.918 1.00 87.00 102 GLU A N 1
ATOM 827 C CA . GLU A 1 102 ? 33.878 -16.369 11.144 1.00 87.00 102 GLU A CA 1
ATOM 828 C C . GLU A 1 102 ? 33.280 -15.754 12.419 1.00 87.00 102 GLU A C 1
ATOM 830 O O . GLU A 1 102 ? 33.296 -16.399 13.468 1.00 87.00 102 GLU A O 1
ATOM 835 N N . GLN A 1 103 ? 32.673 -14.565 12.331 1.00 91.12 103 GLN A N 1
ATOM 836 C CA . GLN A 1 103 ? 32.049 -13.894 13.474 1.00 91.12 103 GLN A CA 1
ATOM 837 C C . GLN A 1 103 ? 30.982 -14.756 14.153 1.00 91.12 103 GLN A C 1
ATOM 839 O O . GLN A 1 103 ? 30.865 -14.746 15.377 1.00 91.12 103 GLN A O 1
ATOM 844 N N . MET A 1 104 ? 30.257 -15.589 13.401 1.00 91.75 104 MET A N 1
ATOM 845 C CA . MET A 1 104 ? 29.256 -16.490 13.975 1.00 91.75 104 MET A CA 1
ATOM 846 C C . MET A 1 104 ? 29.877 -17.505 14.953 1.00 91.75 104 MET A C 1
ATOM 848 O O . MET A 1 104 ? 29.242 -17.891 15.937 1.00 91.75 104 MET A O 1
ATOM 852 N N . ALA A 1 105 ? 31.133 -17.911 14.730 1.00 89.69 105 ALA A N 1
ATOM 853 C CA . ALA A 1 105 ? 31.867 -18.764 15.662 1.00 89.69 105 ALA A CA 1
ATOM 854 C C . ALA A 1 105 ? 32.222 -18.028 16.966 1.00 89.69 105 ALA A C 1
ATOM 856 O O . ALA A 1 105 ? 32.273 -18.663 18.017 1.00 89.69 105 ALA A O 1
ATOM 857 N N . TRP A 1 106 ? 32.419 -16.705 16.916 1.00 92.62 106 TRP A N 1
ATOM 858 C CA . TRP A 1 106 ? 32.650 -15.863 18.097 1.00 92.62 106 TRP A CA 1
ATOM 859 C C . TRP A 1 106 ? 31.363 -15.656 18.898 1.00 92.62 106 TRP A C 1
ATOM 861 O O . TRP A 1 106 ? 31.392 -15.671 20.122 1.00 92.62 106 TRP A O 1
ATOM 871 N N . LEU A 1 107 ? 30.224 -15.512 18.212 1.00 93.44 107 LEU A N 1
ATOM 872 C CA . LEU A 1 107 ? 28.912 -15.330 18.842 1.00 93.44 107 LEU A CA 1
ATOM 873 C C . LEU A 1 107 ? 28.367 -16.626 19.454 1.00 93.44 107 LEU A C 1
ATOM 875 O O . LEU A 1 107 ? 27.642 -16.581 20.447 1.00 93.44 107 LEU A O 1
ATOM 879 N N . LYS A 1 108 ? 28.714 -17.790 18.886 1.00 88.94 108 LYS A N 1
ATOM 880 C CA . LYS A 1 108 ? 28.178 -19.106 19.271 1.00 88.94 108 LYS A CA 1
ATOM 881 C C . LYS A 1 108 ? 28.143 -19.381 20.785 1.00 88.94 108 LYS A C 1
ATOM 883 O O . LYS A 1 108 ? 27.108 -19.880 21.233 1.00 88.94 108 LYS A O 1
ATOM 888 N N . PRO A 1 109 ? 29.190 -19.084 21.580 1.00 90.06 109 PRO A N 1
ATOM 889 C CA . PRO A 1 109 ? 29.183 -19.323 23.024 1.00 90.06 109 PRO A CA 1
ATOM 890 C C . PRO A 1 109 ? 28.144 -18.499 23.802 1.00 90.06 109 PRO A C 1
ATOM 892 O O . PRO A 1 109 ? 27.776 -18.893 24.906 1.00 90.06 109 PRO A O 1
ATOM 895 N N . TYR A 1 110 ? 27.662 -17.390 23.234 1.00 89.88 110 TYR A N 1
ATOM 896 C CA . TYR A 1 110 ? 26.774 -16.422 23.888 1.00 89.88 110 TYR A CA 1
ATOM 897 C C . TYR A 1 110 ? 25.291 -16.593 23.516 1.00 89.88 110 TYR A C 1
ATOM 899 O O . TYR A 1 110 ? 24.425 -15.942 24.100 1.00 89.88 110 TYR A O 1
ATOM 907 N N . LEU A 1 111 ? 24.965 -17.457 22.547 1.00 87.06 111 LEU A N 1
ATOM 908 C CA . LEU A 1 111 ? 23.592 -17.618 22.060 1.00 87.06 111 LEU A CA 1
ATOM 909 C C . LEU A 1 111 ? 22.737 -18.438 23.043 1.00 87.06 111 LEU A C 1
ATOM 911 O O . LEU A 1 111 ? 23.076 -19.588 23.326 1.00 87.06 111 LEU A O 1
ATOM 915 N N . PRO A 1 112 ? 21.579 -17.923 23.500 1.00 81.62 112 PRO A N 1
ATOM 916 C CA . PRO A 1 112 ? 20.745 -18.604 24.494 1.00 81.62 112 PRO A CA 1
ATOM 917 C C . PRO A 1 112 ? 19.793 -19.661 23.902 1.00 81.62 112 PRO A C 1
ATOM 919 O O . PRO A 1 112 ? 19.074 -20.328 24.646 1.00 81.62 112 PRO A O 1
ATOM 922 N N . GLY A 1 113 ? 19.728 -19.786 22.572 1.00 73.38 113 GLY A N 1
ATOM 923 C CA . GLY A 1 113 ? 18.791 -20.676 21.882 1.00 73.38 113 GLY A CA 1
ATOM 924 C C . GLY A 1 113 ? 19.126 -22.169 22.034 1.00 73.38 113 GLY A C 1
ATOM 925 O O . GLY A 1 113 ? 20.292 -22.530 22.208 1.00 73.38 113 GLY A O 1
ATOM 926 N N . PRO A 1 114 ? 18.127 -23.069 21.930 1.00 60.25 114 PRO A N 1
ATOM 927 C CA . PRO A 1 114 ? 18.355 -24.508 22.021 1.00 60.25 114 PRO A CA 1
ATOM 928 C C . PRO A 1 114 ? 19.171 -24.998 20.815 1.00 60.25 114 PRO A C 1
ATOM 930 O O . PRO A 1 114 ? 18.687 -25.005 19.685 1.00 60.25 114 PRO A O 1
ATOM 933 N N . SER A 1 115 ? 20.416 -25.416 21.044 1.00 71.94 115 SER A N 1
ATOM 934 C CA . SER A 1 115 ? 21.291 -25.955 20.001 1.00 71.94 115 SER A CA 1
ATOM 935 C C . SER A 1 115 ? 22.216 -27.037 20.550 1.00 71.94 115 SER A C 1
ATOM 937 O O . SER A 1 115 ? 23.040 -26.763 21.414 1.00 71.94 115 SER A O 1
ATOM 939 N N . GLU A 1 116 ? 22.200 -28.210 19.919 1.00 75.69 116 GLU A N 1
ATOM 940 C CA . GLU A 1 116 ? 23.145 -29.310 20.185 1.00 75.69 116 GLU A CA 1
ATOM 941 C C . GLU A 1 116 ? 24.475 -29.176 19.409 1.00 75.69 116 GLU A C 1
ATOM 943 O O . GLU A 1 116 ? 25.402 -29.958 19.604 1.00 75.69 116 GLU A O 1
ATOM 948 N N . LEU A 1 117 ? 24.588 -28.199 18.497 1.00 73.81 117 LEU A N 1
ATOM 949 C CA . LEU A 1 117 ? 25.810 -27.958 17.721 1.00 73.81 117 LEU A CA 1
ATOM 950 C C . LEU A 1 117 ? 26.873 -27.255 18.574 1.00 73.81 117 LEU A C 1
ATOM 952 O O . LEU A 1 117 ? 26.617 -26.165 19.090 1.00 73.81 117 LEU A O 1
ATOM 956 N N . THR A 1 118 ? 28.070 -27.843 18.659 1.00 76.06 118 THR A N 1
ATOM 957 C CA . THR A 1 118 ? 29.232 -27.291 19.383 1.00 76.06 118 THR A CA 1
ATOM 958 C C . THR A 1 118 ? 30.165 -26.460 18.505 1.00 76.06 118 THR A C 1
ATOM 960 O O . THR A 1 118 ? 30.970 -25.698 19.027 1.00 76.06 118 THR A O 1
ATOM 963 N N . GLU A 1 119 ? 30.065 -26.597 17.185 1.00 81.31 119 GLU A N 1
ATOM 964 C CA . GLU A 1 119 ? 30.899 -25.896 16.208 1.00 81.31 119 GLU A CA 1
ATOM 965 C C . GLU A 1 119 ? 30.022 -25.197 15.167 1.00 81.31 119 GLU A C 1
ATOM 967 O O . GLU A 1 119 ? 28.892 -25.617 14.898 1.00 81.31 119 GLU A O 1
ATOM 972 N N . VAL A 1 120 ? 30.561 -24.130 14.581 1.00 83.38 120 VAL A N 1
ATOM 973 C CA . VAL A 1 120 ? 29.955 -23.412 13.459 1.00 83.38 120 VAL A CA 1
ATOM 974 C C . VAL A 1 120 ? 30.801 -23.714 12.222 1.00 83.38 120 VAL A C 1
ATOM 976 O O . VAL A 1 120 ? 31.979 -23.360 12.217 1.00 83.38 120 VAL A O 1
ATOM 979 N N . PRO A 1 121 ? 30.263 -24.380 11.184 1.00 84.50 121 PRO A N 1
ATOM 980 C CA . PRO A 1 121 ? 30.958 -24.481 9.907 1.00 84.50 121 PRO A CA 1
ATOM 981 C C . PRO A 1 121 ? 31.226 -23.073 9.369 1.00 84.50 121 PRO A C 1
ATOM 983 O O . PRO A 1 121 ? 30.294 -22.276 9.285 1.00 84.50 121 PRO A O 1
ATOM 986 N N . VAL A 1 122 ? 32.478 -22.758 9.024 1.00 84.81 122 VAL A N 1
ATOM 987 C CA . VAL A 1 122 ? 32.867 -21.415 8.560 1.00 84.81 122 VAL A CA 1
ATOM 988 C C . VAL A 1 122 ? 33.311 -21.397 7.098 1.00 84.81 122 VAL A C 1
ATOM 990 O O . VAL A 1 122 ? 33.889 -22.369 6.606 1.00 84.81 122 VAL A O 1
ATOM 993 N N . PHE A 1 123 ? 33.085 -20.276 6.411 1.00 79.00 123 PHE A N 1
ATOM 994 C CA . PHE A 1 123 ? 33.642 -19.988 5.087 1.00 79.00 123 PHE A CA 1
ATOM 995 C C . PHE A 1 123 ? 34.296 -18.601 5.052 1.00 79.00 123 PHE A C 1
ATOM 997 O O . PHE A 1 123 ? 33.980 -17.721 5.848 1.00 79.00 123 PHE A O 1
ATOM 1004 N N . ILE A 1 124 ? 35.218 -18.393 4.107 1.00 73.25 124 ILE A N 1
ATOM 1005 C CA . ILE A 1 124 ? 35.809 -17.069 3.884 1.00 73.25 124 ILE A CA 1
ATOM 1006 C C . ILE A 1 124 ? 34.866 -16.276 2.982 1.00 73.25 124 ILE A C 1
ATOM 1008 O O . ILE A 1 124 ? 34.739 -16.602 1.798 1.00 73.25 124 ILE A O 1
ATOM 1012 N N . ASN A 1 125 ? 34.257 -15.220 3.520 1.00 67.44 125 ASN A N 1
ATOM 1013 C CA . ASN A 1 125 ? 33.405 -14.305 2.766 1.00 67.44 125 ASN A CA 1
ATOM 1014 C C . ASN A 1 125 ? 34.252 -13.381 1.861 1.00 67.44 125 ASN A C 1
ATOM 1016 O O . ASN A 1 125 ? 34.454 -12.206 2.150 1.00 67.44 125 ASN A O 1
ATOM 1020 N N . LYS A 1 126 ? 34.852 -13.941 0.799 1.00 60.44 126 LYS A N 1
ATOM 1021 C CA . LYS A 1 126 ? 35.713 -13.196 -0.135 1.00 60.44 126 LYS A CA 1
ATOM 1022 C C . LYS A 1 126 ? 34.894 -12.442 -1.164 1.00 60.44 126 LYS A C 1
ATOM 1024 O O . LYS A 1 126 ? 34.110 -13.069 -1.862 1.00 60.44 126 LYS A O 1
ATOM 1029 N N . LYS A 1 127 ? 35.246 -11.173 -1.363 1.00 60.88 127 LYS A N 1
ATOM 1030 C CA . LYS A 1 127 ? 34.781 -10.308 -2.449 1.00 60.88 127 LYS A CA 1
ATOM 1031 C C . LYS A 1 127 ? 34.829 -11.002 -3.820 1.00 60.88 127 LYS A C 1
ATOM 1033 O O . LYS A 1 127 ? 35.913 -11.307 -4.321 1.00 60.88 127 LYS A O 1
ATOM 1038 N N . VAL A 1 128 ? 33.669 -11.260 -4.420 1.00 61.59 128 VAL A N 1
ATOM 1039 C CA . VAL A 1 128 ? 33.515 -11.774 -5.786 1.00 61.59 128 VAL A CA 1
ATOM 1040 C C . VAL A 1 128 ? 33.198 -10.597 -6.695 1.00 61.59 128 VAL A C 1
ATOM 1042 O O . VAL A 1 128 ? 32.128 -10.000 -6.588 1.00 61.59 128 VAL A O 1
ATOM 1045 N N . TYR A 1 129 ? 34.132 -10.268 -7.587 1.00 70.06 129 TYR A N 1
ATOM 1046 C CA . TYR A 1 129 ? 33.893 -9.248 -8.600 1.00 70.06 129 TYR A CA 1
ATOM 1047 C C . TYR A 1 129 ? 33.057 -9.801 -9.755 1.00 70.06 129 TYR A C 1
ATOM 1049 O O . TYR A 1 129 ? 33.244 -10.955 -10.160 1.00 70.06 129 TYR A O 1
ATOM 1057 N N . CYS A 1 130 ? 32.170 -8.971 -10.296 1.00 72.50 130 CYS A N 1
ATOM 1058 C CA . CYS A 1 130 ? 31.507 -9.249 -11.561 1.00 72.50 130 CYS A CA 1
ATOM 1059 C C . CYS A 1 130 ? 32.544 -9.324 -12.684 1.00 72.50 130 CYS A C 1
ATOM 1061 O O . CYS A 1 130 ? 33.556 -8.618 -12.677 1.00 72.50 130 CYS A O 1
ATOM 1063 N N . LYS A 1 131 ? 32.311 -10.207 -13.653 1.00 81.56 131 LYS A N 1
ATOM 1064 C CA . LYS A 1 131 ? 33.120 -10.311 -14.873 1.00 81.56 131 LYS A CA 1
ATOM 1065 C C . LYS A 1 131 ? 32.816 -9.153 -15.828 1.00 81.56 131 LYS A C 1
ATOM 1067 O O . LYS A 1 131 ? 33.670 -8.790 -16.634 1.00 81.56 131 LYS A O 1
ATOM 1072 N N . GLY A 1 132 ? 31.602 -8.622 -15.766 1.00 78.69 132 GLY A N 1
ATOM 1073 C CA . GLY A 1 132 ? 31.090 -7.470 -16.484 1.00 78.69 132 GLY A CA 1
ATOM 1074 C C . GLY A 1 132 ? 30.952 -6.236 -15.594 1.00 78.69 132 GLY A C 1
ATOM 1075 O O . GLY A 1 132 ? 31.221 -6.251 -14.397 1.00 78.69 132 GLY A O 1
ATOM 1076 N N . CYS A 1 133 ? 30.539 -5.142 -16.226 1.00 87.06 133 CYS A N 1
ATOM 1077 C CA . CYS A 1 133 ? 30.456 -3.811 -15.623 1.00 87.06 133 CYS A CA 1
ATOM 1078 C C . CYS A 1 133 ? 29.009 -3.307 -15.510 1.00 87.06 133 CYS A C 1
ATOM 1080 O O . CYS A 1 133 ? 28.779 -2.103 -15.406 1.00 87.06 133 CYS A O 1
ATOM 1082 N N . GLU A 1 134 ? 28.034 -4.215 -15.595 1.00 83.38 134 GLU A N 1
ATOM 1083 C CA . GLU A 1 134 ? 26.613 -3.888 -15.512 1.00 83.38 134 GLU A CA 1
ATOM 1084 C C . GLU A 1 134 ? 26.203 -3.712 -14.050 1.00 83.38 134 GLU A C 1
ATOM 1086 O O . GLU A 1 134 ? 26.203 -4.659 -13.266 1.00 83.38 134 GLU A O 1
ATOM 1091 N N . VAL A 1 135 ? 25.876 -2.473 -13.688 1.00 81.12 135 VAL A N 1
ATOM 1092 C CA . VAL A 1 135 ? 25.429 -2.125 -12.341 1.00 81.12 135 VAL A CA 1
ATOM 1093 C C . VAL A 1 135 ? 23.940 -2.439 -12.216 1.00 81.12 135 VAL A C 1
ATOM 1095 O O . VAL A 1 135 ? 23.113 -1.829 -12.889 1.00 81.12 135 VAL A O 1
ATOM 1098 N N . THR A 1 136 ? 23.602 -3.364 -11.327 1.00 75.88 136 THR A N 1
ATOM 1099 C CA . THR A 1 136 ? 22.239 -3.732 -10.928 1.00 75.88 136 THR A CA 1
ATOM 1100 C C . THR A 1 136 ? 21.878 -3.229 -9.528 1.00 75.88 136 THR A C 1
ATOM 1102 O O . THR A 1 136 ? 20.737 -3.385 -9.106 1.00 75.88 136 THR A O 1
ATOM 1105 N N . GLY A 1 137 ? 22.824 -2.636 -8.794 1.00 62.94 137 GLY A N 1
ATOM 1106 C CA . GLY A 1 137 ? 22.574 -2.025 -7.489 1.00 62.94 137 GLY A CA 1
ATOM 1107 C C . GLY A 1 137 ? 23.738 -1.163 -7.008 1.00 62.94 137 GLY A C 1
ATOM 1108 O O . GLY A 1 137 ? 24.875 -1.347 -7.437 1.00 62.94 137 GLY A O 1
ATOM 1109 N N . THR A 1 138 ? 23.456 -0.236 -6.096 1.00 73.25 138 THR A N 1
ATOM 1110 C CA . THR A 1 138 ? 24.467 0.611 -5.451 1.00 73.25 138 THR A CA 1
ATOM 1111 C C . THR A 1 138 ? 24.286 0.513 -3.942 1.00 73.25 138 THR A C 1
ATOM 1113 O O . THR A 1 138 ? 23.185 0.740 -3.444 1.00 73.25 138 THR A O 1
ATOM 1116 N N . GLY A 1 139 ? 25.344 0.144 -3.220 1.00 51.75 139 GLY A N 1
ATOM 1117 C CA . GLY A 1 139 ? 25.337 0.105 -1.758 1.00 51.75 139 GLY A CA 1
ATOM 1118 C C . GLY A 1 139 ? 25.348 1.512 -1.155 1.00 51.75 139 GLY A C 1
ATOM 1119 O O . GLY A 1 139 ? 25.782 2.466 -1.800 1.00 51.75 139 GLY A O 1
ATOM 1120 N N . GLY A 1 140 ? 24.904 1.650 0.097 1.00 41.97 140 GLY A N 1
ATOM 1121 C CA . GLY A 1 140 ? 24.938 2.932 0.824 1.00 41.97 140 GLY A CA 1
ATOM 1122 C C . GLY A 1 140 ? 26.354 3.489 1.047 1.00 41.97 140 GLY A C 1
ATOM 1123 O O . GLY A 1 140 ? 26.526 4.689 1.222 1.00 41.97 140 GLY A O 1
ATOM 1124 N N . ASP A 1 141 ? 27.374 2.634 0.954 1.00 51.50 141 ASP A N 1
ATOM 1125 C CA . ASP A 1 141 ? 28.806 2.970 0.949 1.00 51.50 141 ASP A CA 1
ATOM 1126 C C . ASP A 1 141 ? 29.330 3.390 -0.446 1.00 51.50 141 ASP A C 1
ATOM 1128 O O . ASP A 1 141 ? 30.529 3.584 -0.660 1.00 51.50 141 ASP A O 1
ATOM 1132 N N . GLY A 1 142 ? 28.436 3.489 -1.433 1.00 63.09 142 GLY A N 1
ATOM 1133 C CA . GLY A 1 142 ? 28.738 3.816 -2.818 1.00 63.09 142 GLY A CA 1
ATOM 1134 C C . GLY A 1 142 ? 29.298 2.655 -3.638 1.00 63.09 142 GLY A C 1
ATOM 1135 O O . GLY A 1 142 ? 29.628 2.875 -4.806 1.00 63.09 142 GLY A O 1
ATOM 1136 N N . SER A 1 143 ? 29.451 1.445 -3.086 1.00 68.69 143 SER A N 1
ATOM 1137 C CA . SER A 1 143 ? 29.849 0.245 -3.844 1.00 68.69 143 SER A CA 1
ATOM 1138 C C . SER A 1 143 ? 28.868 -0.032 -4.992 1.00 68.69 143 SER A C 1
ATOM 1140 O O . SER A 1 143 ? 27.669 0.206 -4.872 1.00 68.69 143 SER A O 1
ATOM 1142 N N . LEU A 1 144 ? 29.376 -0.493 -6.138 1.00 77.56 144 LEU A N 1
ATOM 1143 C CA . LEU A 1 144 ? 28.551 -0.828 -7.303 1.00 77.56 144 LEU A CA 1
ATOM 1144 C C . LEU A 1 144 ? 28.403 -2.345 -7.360 1.00 77.56 144 LEU A C 1
ATOM 1146 O O . LEU A 1 144 ? 29.387 -3.052 -7.190 1.00 77.56 144 LEU A O 1
ATOM 1150 N N . TRP A 1 145 ? 27.205 -2.845 -7.621 1.00 76.56 145 TRP A N 1
ATOM 1151 C CA . TRP A 1 145 ? 26.877 -4.269 -7.616 1.00 76.56 145 TRP A CA 1
ATOM 1152 C C . TRP A 1 145 ? 26.294 -4.675 -8.956 1.00 76.56 145 TRP A C 1
ATOM 1154 O O . TRP A 1 145 ? 25.565 -3.895 -9.558 1.00 76.56 145 TRP A O 1
ATOM 1164 N N . GLY A 1 146 ? 26.606 -5.882 -9.408 1.00 77.75 146 GLY A N 1
ATOM 1165 C CA . GLY A 1 146 ? 26.027 -6.526 -10.580 1.00 77.75 146 GLY A CA 1
ATOM 1166 C C . GLY A 1 146 ? 25.450 -7.894 -10.224 1.00 77.75 146 GLY A C 1
ATOM 1167 O O . GLY A 1 146 ? 25.608 -8.394 -9.104 1.00 77.75 146 GLY A O 1
ATOM 1168 N N . TRP A 1 147 ? 24.785 -8.514 -11.194 1.00 73.69 147 TRP A N 1
ATOM 1169 C CA . TRP A 1 147 ? 24.197 -9.842 -11.053 1.00 73.69 147 TRP A CA 1
ATOM 1170 C C . TRP A 1 147 ? 24.662 -10.752 -12.188 1.00 73.69 147 TRP A C 1
ATOM 1172 O O . TRP A 1 147 ? 24.306 -10.550 -13.348 1.00 73.69 147 TRP A O 1
ATOM 1182 N N . GLU A 1 148 ? 25.446 -11.776 -11.861 1.00 71.81 148 GLU A N 1
ATOM 1183 C CA . GLU A 1 148 ? 26.018 -12.713 -12.831 1.00 71.81 148 GLU A CA 1
ATOM 1184 C C . GLU A 1 148 ? 25.988 -14.134 -12.287 1.00 71.81 148 GLU A C 1
ATOM 1186 O O . GLU A 1 148 ? 26.204 -14.348 -11.100 1.00 71.81 148 GLU A O 1
ATOM 1191 N N . ASP A 1 149 ? 25.778 -15.127 -13.155 1.00 65.56 149 ASP A N 1
ATOM 1192 C CA . ASP A 1 149 ? 25.760 -16.543 -12.759 1.00 65.56 149 ASP A CA 1
ATOM 1193 C C . ASP A 1 149 ? 24.792 -16.828 -11.578 1.00 65.56 149 ASP A C 1
ATOM 1195 O O . ASP A 1 149 ? 25.118 -17.604 -10.681 1.00 65.56 149 ASP A O 1
ATOM 1199 N N . GLU A 1 150 ? 23.620 -16.174 -11.573 1.00 54.50 150 GLU A N 1
ATOM 1200 C CA . GLU A 1 150 ? 22.567 -16.282 -10.537 1.00 54.50 150 GLU A CA 1
ATOM 1201 C C . GLU A 1 150 ? 22.984 -15.833 -9.124 1.00 54.50 150 GLU A C 1
ATOM 1203 O O . GLU A 1 150 ? 22.393 -16.251 -8.129 1.00 54.50 150 GLU A O 1
ATOM 1208 N N . LYS A 1 151 ? 23.993 -14.964 -9.019 1.00 57.38 151 LYS A N 1
ATOM 1209 C CA . LYS A 1 151 ? 24.468 -14.410 -7.748 1.00 57.38 151 LYS A CA 1
ATOM 1210 C C . LYS A 1 151 ? 24.829 -12.936 -7.882 1.00 57.38 151 LYS A C 1
ATOM 1212 O O . LYS A 1 151 ? 25.203 -12.463 -8.956 1.00 57.38 151 LYS A O 1
ATOM 1217 N N . SER A 1 152 ? 24.765 -12.224 -6.763 1.00 57.38 152 SER A N 1
ATOM 1218 C CA . SER A 1 152 ? 25.315 -10.878 -6.668 1.00 57.38 152 SER A CA 1
ATOM 1219 C C . SER A 1 152 ? 26.844 -10.918 -6.712 1.00 57.38 152 SER A C 1
ATOM 1221 O O . SER A 1 152 ? 27.494 -11.841 -6.210 1.00 57.38 152 SER A O 1
ATOM 1223 N N . CYS A 1 153 ? 27.420 -9.907 -7.343 1.00 66.56 153 CYS A N 1
ATOM 1224 C CA . CYS A 1 153 ? 28.852 -9.673 -7.403 1.00 66.56 153 CYS A CA 1
ATOM 1225 C C . CYS A 1 153 ? 29.110 -8.167 -7.320 1.00 66.56 153 CYS A C 1
ATOM 1227 O O . CYS A 1 153 ? 28.255 -7.363 -7.683 1.00 66.56 153 CYS A O 1
ATOM 1229 N N . GLU A 1 154 ? 30.270 -7.760 -6.819 1.00 73.12 154 GLU A N 1
ATOM 1230 C CA . GLU A 1 154 ? 30.620 -6.339 -6.769 1.00 73.12 154 GLU A CA 1
ATOM 1231 C C . GLU A 1 154 ? 31.323 -5.922 -8.067 1.00 73.12 154 GLU A C 1
ATOM 1233 O O . GLU A 1 154 ? 32.097 -6.676 -8.649 1.00 73.12 154 GLU A O 1
ATOM 1238 N N . ILE A 1 155 ? 31.068 -4.722 -8.557 1.00 80.88 155 ILE A N 1
ATOM 1239 C CA . ILE A 1 155 ? 31.649 -4.188 -9.784 1.00 80.88 155 ILE A CA 1
ATOM 1240 C C . ILE A 1 155 ? 33.019 -3.591 -9.459 1.00 80.88 155 ILE A C 1
ATOM 1242 O O . ILE A 1 155 ? 33.156 -2.734 -8.583 1.00 80.88 155 ILE A O 1
ATOM 1246 N N . ASP A 1 156 ? 34.049 -4.015 -10.195 1.00 82.81 156 ASP A N 1
ATOM 1247 C CA . ASP A 1 156 ? 35.377 -3.402 -10.125 1.00 82.81 156 ASP A CA 1
ATOM 1248 C C . ASP A 1 156 ? 35.316 -2.000 -10.744 1.00 82.81 156 ASP A C 1
ATOM 1250 O O . ASP A 1 156 ? 35.442 -1.835 -11.956 1.00 82.81 156 ASP A O 1
ATOM 1254 N N . LYS A 1 157 ? 35.098 -0.973 -9.917 1.00 80.56 157 LYS A N 1
ATOM 1255 C CA . LYS A 1 157 ? 34.949 0.416 -10.381 1.00 80.56 157 LYS A CA 1
ATOM 1256 C C . LYS A 1 157 ? 36.133 0.897 -11.216 1.00 80.56 157 LYS A C 1
ATOM 1258 O O . LYS A 1 157 ? 35.925 1.572 -12.225 1.00 80.56 157 LYS A O 1
ATOM 1263 N N . ALA A 1 158 ? 37.350 0.519 -10.829 1.00 77.38 158 ALA A N 1
ATOM 1264 C CA . ALA A 1 158 ? 38.570 0.904 -11.526 1.00 77.38 158 ALA A CA 1
ATOM 1265 C C . ALA A 1 158 ? 38.697 0.153 -12.859 1.00 77.38 158 ALA A C 1
ATOM 1267 O O . ALA A 1 158 ? 38.965 0.766 -13.895 1.00 77.38 158 ALA A O 1
ATOM 1268 N N . GLY A 1 159 ? 38.439 -1.159 -12.853 1.00 79.44 159 GLY A N 1
ATOM 1269 C CA . GLY A 1 159 ? 38.413 -1.990 -14.060 1.00 79.44 159 GLY A CA 1
ATOM 1270 C C . GLY A 1 159 ? 37.306 -1.607 -15.049 1.00 79.44 159 GLY A C 1
ATOM 1271 O O . GLY A 1 159 ? 37.492 -1.722 -16.261 1.00 79.44 159 GLY A O 1
ATOM 1272 N N . CYS A 1 160 ? 36.186 -1.091 -14.541 1.00 83.19 160 CYS A N 1
ATOM 1273 C CA . CYS A 1 160 ? 35.002 -0.702 -15.304 1.00 83.19 160 CYS A CA 1
ATOM 1274 C C . CYS A 1 160 ? 34.917 0.798 -15.638 1.00 83.19 160 CYS A C 1
ATOM 1276 O O . CYS A 1 160 ? 33.988 1.219 -16.325 1.00 83.19 160 CYS A O 1
ATOM 1278 N N . GLY A 1 161 ? 35.890 1.607 -15.203 1.00 79.62 161 GLY A N 1
ATOM 1279 C CA . GLY A 1 161 ? 35.991 3.026 -15.559 1.00 79.62 161 GLY A CA 1
ATOM 1280 C C . GLY A 1 161 ? 34.984 3.951 -14.864 1.00 79.62 161 GLY A C 1
ATOM 1281 O O . GLY A 1 161 ? 34.681 5.018 -15.400 1.00 79.62 161 GLY A O 1
ATOM 1282 N N . PHE A 1 162 ? 34.474 3.566 -13.691 1.00 76.94 162 PHE A N 1
ATOM 1283 C CA . PHE A 1 162 ? 33.519 4.355 -12.903 1.00 76.94 162 PHE A CA 1
ATOM 1284 C C . PHE A 1 162 ? 34.171 5.454 -12.045 1.00 76.94 162 PHE A C 1
ATOM 1286 O O . PHE A 1 162 ? 33.467 6.318 -11.525 1.00 76.94 162 PHE A O 1
ATOM 1293 N N . ASP A 1 163 ? 35.501 5.490 -11.940 1.00 60.75 163 ASP A N 1
ATOM 1294 C CA . ASP A 1 163 ? 36.201 6.540 -11.198 1.00 60.75 163 ASP A CA 1
ATOM 1295 C C . ASP A 1 163 ? 36.286 7.849 -12.008 1.00 60.75 163 ASP A C 1
ATOM 1297 O O . ASP A 1 163 ? 37.191 8.067 -12.819 1.00 60.75 163 ASP A O 1
ATOM 1301 N N . LYS A 1 164 ? 35.362 8.778 -11.738 1.00 43.34 164 LYS A N 1
ATOM 1302 C CA . LYS A 1 164 ? 35.639 10.221 -11.823 1.00 43.34 164 LYS A CA 1
ATOM 1303 C C . LYS A 1 164 ? 35.420 10.850 -10.443 1.00 43.34 164 LYS A C 1
ATOM 1305 O O . LYS A 1 164 ? 34.419 10.529 -9.810 1.00 43.34 164 LYS A O 1
ATOM 1310 N N . PRO A 1 165 ? 36.308 11.745 -9.971 1.00 44.03 165 PRO A N 1
ATOM 1311 C CA . PRO A 1 165 ? 36.185 12.308 -8.635 1.00 44.03 165 PRO A CA 1
ATOM 1312 C C . PRO A 1 165 ? 35.064 13.349 -8.592 1.00 44.03 165 PRO A C 1
ATOM 1314 O O . PRO A 1 165 ? 35.025 14.249 -9.433 1.00 44.03 165 PRO A O 1
ATOM 1317 N N . VAL A 1 166 ? 34.199 13.253 -7.584 1.00 35.16 166 VAL A N 1
ATOM 1318 C CA . VAL A 1 166 ? 33.336 14.349 -7.131 1.00 35.16 166 VAL A CA 1
ATOM 1319 C C . VAL A 1 166 ? 33.780 14.690 -5.709 1.00 35.16 166 VAL A C 1
ATOM 1321 O O . VAL A 1 166 ? 33.812 13.816 -4.847 1.00 35.16 166 VAL A O 1
ATOM 1324 N N . GLU A 1 167 ? 34.204 15.936 -5.495 1.00 35.38 167 GLU A N 1
ATOM 1325 C CA . GLU A 1 167 ? 34.548 16.478 -4.176 1.00 35.38 167 GLU A CA 1
ATOM 1326 C C . GLU A 1 167 ? 33.287 16.567 -3.299 1.00 35.38 167 GLU A C 1
ATOM 1328 O O . GLU A 1 167 ? 32.257 17.080 -3.737 1.00 35.38 167 GLU A O 1
ATOM 1333 N N . GLN A 1 168 ? 33.378 16.062 -2.066 1.00 30.66 168 GLN A N 1
ATOM 1334 C CA . GLN A 1 168 ? 32.338 16.180 -1.042 1.00 30.66 168 GLN A CA 1
ATOM 1335 C C . GLN A 1 168 ? 32.279 17.618 -0.488 1.00 30.66 168 GLN A C 1
ATOM 1337 O O . GLN A 1 168 ? 33.338 18.194 -0.217 1.00 30.66 168 GLN A O 1
ATOM 1342 N N . PRO A 1 169 ? 31.088 18.205 -0.260 1.00 34.38 169 PRO A N 1
ATOM 1343 C CA . PRO A 1 169 ? 30.961 19.408 0.549 1.00 34.38 169 PRO A CA 1
ATOM 1344 C C . PRO A 1 169 ? 31.114 19.076 2.040 1.00 34.38 169 PRO A C 1
ATOM 1346 O O . PRO A 1 169 ? 30.709 18.016 2.505 1.00 34.38 169 PRO A O 1
ATOM 1349 N N . THR A 1 170 ? 31.723 20.001 2.776 1.00 34.69 170 THR A N 1
ATOM 1350 C CA . THR A 1 170 ? 31.918 19.960 4.229 1.00 34.69 170 THR A CA 1
ATOM 1351 C C . THR A 1 170 ? 30.686 20.503 4.951 1.00 34.69 170 THR A C 1
ATOM 1353 O O . THR A 1 170 ? 30.309 21.649 4.695 1.00 34.69 170 THR A O 1
ATOM 1356 N N . ASP A 1 171 ? 30.120 19.727 5.874 1.00 32.44 171 ASP A N 1
ATOM 1357 C CA . ASP A 1 171 ? 29.015 20.153 6.738 1.00 32.44 171 ASP A CA 1
ATOM 1358 C C . ASP A 1 171 ? 29.495 21.064 7.885 1.00 32.44 171 ASP A C 1
ATOM 1360 O O . ASP A 1 171 ? 30.478 20.773 8.573 1.00 32.44 171 ASP A O 1
ATOM 1364 N N . GLU A 1 172 ? 28.779 22.174 8.098 1.00 32.97 172 GLU A N 1
ATOM 1365 C CA . GLU A 1 172 ? 28.829 22.989 9.321 1.00 32.97 172 GLU A CA 1
ATOM 1366 C C . GLU A 1 172 ? 27.735 22.532 10.314 1.00 32.97 172 GLU A C 1
ATOM 1368 O O . GLU A 1 172 ? 26.721 21.972 9.893 1.00 32.97 172 GLU A O 1
ATOM 1373 N N . PRO A 1 173 ? 27.889 22.763 11.634 1.00 35.41 173 PRO A N 1
ATOM 1374 C CA . PRO A 1 173 ? 26.974 22.228 12.636 1.00 35.41 173 PRO A CA 1
ATOM 1375 C C . PRO A 1 173 ? 25.671 23.036 12.730 1.00 35.41 173 PRO A C 1
ATOM 1377 O O . PRO A 1 173 ? 25.694 24.265 12.801 1.00 35.41 173 PRO A O 1
ATOM 1380 N N . ILE A 1 174 ? 24.542 22.330 12.814 1.00 32.03 174 ILE A N 1
ATOM 1381 C CA . ILE A 1 174 ? 23.201 22.887 13.047 1.00 32.03 174 ILE A CA 1
ATOM 1382 C C . ILE A 1 174 ? 22.919 22.903 14.563 1.00 32.03 174 ILE A C 1
ATOM 1384 O O . ILE A 1 174 ? 23.075 21.884 15.233 1.00 32.03 174 ILE A O 1
ATOM 1388 N N . GLU A 1 175 ? 22.512 24.055 15.112 1.00 33.69 175 GLU A N 1
ATOM 1389 C CA . GLU A 1 175 ? 22.045 24.195 16.504 1.00 33.69 175 GLU A CA 1
ATOM 1390 C C . GLU A 1 175 ? 20.611 23.656 16.688 1.00 33.69 175 GLU A C 1
ATOM 1392 O O . GLU A 1 175 ? 19.726 23.911 15.870 1.00 33.69 175 GLU A O 1
ATOM 1397 N N . GLU A 1 176 ? 20.365 22.952 17.799 1.00 31.11 176 GLU A N 1
ATOM 1398 C CA . GLU A 1 176 ? 19.046 22.430 18.187 1.00 31.11 176 GLU A CA 1
ATOM 1399 C C . GLU A 1 176 ? 18.061 23.540 18.621 1.00 31.11 176 GLU A C 1
ATOM 1401 O O . GLU A 1 176 ? 18.435 24.440 19.384 1.00 31.11 176 GLU A O 1
ATOM 1406 N N . PRO A 1 177 ? 16.764 23.461 18.259 1.00 37.19 177 PRO A N 1
ATOM 1407 C CA . PRO A 1 177 ? 15.758 24.354 18.809 1.00 37.19 177 PRO A CA 1
ATOM 1408 C C . PRO A 1 177 ? 15.307 23.883 20.200 1.00 37.19 177 PRO A C 1
ATOM 1410 O O . PRO A 1 177 ? 14.856 22.757 20.400 1.00 37.19 177 PRO A O 1
ATOM 1413 N N . THR A 1 178 ? 15.359 24.795 21.171 1.00 35.62 178 THR A N 1
ATOM 1414 C CA . THR A 1 178 ? 14.783 24.602 22.507 1.00 35.62 178 THR A CA 1
ATOM 1415 C C . THR A 1 178 ? 13.307 25.004 22.511 1.00 35.62 178 THR A C 1
ATOM 1417 O O . THR A 1 178 ? 12.961 26.184 22.493 1.00 35.62 178 THR A O 1
ATOM 1420 N N . GLY A 1 179 ? 12.417 24.013 22.562 1.00 32.25 179 GLY A N 1
ATOM 1421 C CA . GLY A 1 179 ? 10.983 24.214 22.770 1.00 32.25 179 GLY A CA 1
ATOM 1422 C C . GLY A 1 179 ? 10.394 23.095 23.624 1.00 32.25 179 GLY A C 1
ATOM 1423 O O . GLY A 1 179 ? 10.355 21.943 23.208 1.00 32.25 179 GLY A O 1
ATOM 1424 N N . THR A 1 180 ? 9.946 23.421 24.836 1.00 35.72 180 THR A N 1
ATOM 1425 C CA . THR A 1 180 ? 9.175 22.519 25.707 1.00 35.72 180 THR A CA 1
ATOM 1426 C C . THR A 1 180 ? 7.770 22.286 25.139 1.00 35.72 180 THR A C 1
ATOM 1428 O O . THR A 1 180 ? 7.091 23.278 24.867 1.00 35.72 180 THR A O 1
ATOM 1431 N N . PRO A 1 181 ? 7.277 21.038 25.018 1.00 40.47 181 PRO A N 1
ATOM 1432 C CA . PRO A 1 181 ? 5.876 20.790 24.695 1.00 40.47 181 PRO A CA 1
ATOM 1433 C C . PRO A 1 181 ? 4.985 20.984 25.931 1.00 40.47 181 PRO A C 1
ATOM 1435 O O . PRO A 1 181 ? 5.272 20.437 26.997 1.00 40.47 181 PRO A O 1
ATOM 1438 N N . ASP A 1 182 ? 3.888 21.724 25.769 1.00 37.59 182 ASP A N 1
ATOM 1439 C CA . ASP A 1 182 ? 2.757 21.714 26.701 1.00 37.59 182 ASP A CA 1
ATOM 1440 C C . ASP A 1 182 ? 2.095 20.319 26.724 1.00 37.59 182 ASP A C 1
ATOM 1442 O O . ASP A 1 182 ? 1.857 19.713 25.677 1.00 37.59 182 ASP A O 1
ATOM 1446 N N . GLU A 1 183 ? 1.760 19.817 27.917 1.00 38.38 183 GLU A N 1
ATOM 1447 C CA . GLU A 1 183 ? 0.964 18.594 28.108 1.00 38.38 183 GLU A CA 1
ATOM 1448 C C . GLU A 1 183 ? -0.487 18.786 27.622 1.00 38.38 183 GLU A C 1
ATOM 1450 O O . GLU A 1 183 ? -1.197 19.656 28.141 1.00 38.38 183 GLU A O 1
ATOM 1455 N N . PRO A 1 184 ? -1.024 17.916 26.745 1.00 44.66 184 PRO A N 1
ATOM 1456 C CA . PRO A 1 184 ? -2.458 17.790 26.574 1.00 44.66 184 PRO A CA 1
ATOM 1457 C C . PRO A 1 184 ? -3.017 16.785 27.587 1.00 44.66 184 PRO A C 1
ATOM 1459 O O . PRO A 1 184 ? -2.745 15.585 27.550 1.00 44.66 184 PRO A O 1
ATOM 1462 N N . THR A 1 185 ? -3.870 17.290 28.473 1.00 46.69 185 THR A N 1
ATOM 1463 C CA . THR A 1 185 ? -4.778 16.492 29.296 1.00 46.69 185 THR A CA 1
ATOM 1464 C C . THR A 1 185 ? -5.985 16.060 28.453 1.00 46.69 185 THR A C 1
ATOM 1466 O O . THR A 1 185 ? -6.809 16.878 28.052 1.00 46.69 185 THR A O 1
ATOM 1469 N N . GLY A 1 186 ? -6.104 14.760 28.179 1.00 42.38 186 GLY A N 1
ATOM 1470 C CA . GLY A 1 186 ? -7.276 14.154 27.539 1.00 42.38 186 GLY A CA 1
ATOM 1471 C C . GLY A 1 186 ? -6.954 12.770 26.982 1.00 42.38 186 GLY A C 1
ATOM 1472 O O . GLY A 1 186 ? -5.913 12.592 26.361 1.00 42.38 186 GLY A O 1
ATOM 1473 N N . GLU A 1 187 ? -7.821 11.777 27.202 1.00 45.94 187 GLU A N 1
ATOM 1474 C CA . GLU A 1 187 ? -7.699 10.469 26.542 1.00 45.94 187 GLU A CA 1
ATOM 1475 C C . GLU A 1 187 ? -7.618 10.670 25.020 1.00 45.94 187 GLU A C 1
ATOM 1477 O O . GLU A 1 187 ? -8.583 11.102 24.381 1.00 45.94 187 GLU A O 1
ATOM 1482 N N . THR A 1 188 ? -6.462 10.377 24.426 1.00 44.88 188 THR A N 1
ATOM 1483 C CA . THR A 1 188 ? -6.266 10.452 22.980 1.00 44.88 188 THR A CA 1
ATOM 1484 C C . THR A 1 188 ? -7.059 9.329 22.315 1.00 44.88 188 THR A C 1
ATOM 1486 O O . THR A 1 188 ? -6.699 8.153 22.362 1.00 44.88 188 THR A O 1
ATOM 1489 N N . LYS A 1 189 ? -8.184 9.683 21.685 1.00 64.75 189 LYS A N 1
ATOM 1490 C CA . LYS A 1 189 ? -8.924 8.766 20.811 1.00 64.75 189 LYS A CA 1
ATOM 1491 C C . LYS A 1 189 ? -8.096 8.539 19.546 1.00 64.75 189 LYS A C 1
ATOM 1493 O O . LYS A 1 189 ? -8.092 9.384 18.657 1.00 64.75 189 LYS A O 1
ATOM 1498 N N . LYS A 1 190 ? -7.366 7.424 19.488 1.00 76.50 190 LYS A N 1
ATOM 1499 C CA . LYS A 1 190 ? -6.675 6.967 18.272 1.00 76.50 190 LYS A CA 1
ATOM 1500 C C . LYS A 1 190 ? -7.690 6.716 17.147 1.00 76.50 190 LYS A C 1
ATOM 1502 O O . LYS A 1 190 ? -8.842 6.371 17.426 1.00 76.50 190 LYS A O 1
ATOM 1507 N N . LEU A 1 191 ? -7.264 6.875 15.892 1.00 80.19 191 LEU A N 1
ATOM 1508 C CA . LEU A 1 191 ? -8.051 6.439 14.734 1.00 80.19 191 LEU A CA 1
ATOM 1509 C C . LEU A 1 191 ? -8.294 4.926 14.807 1.00 80.19 191 LEU A C 1
ATOM 1511 O O . LEU A 1 191 ? -7.464 4.181 15.325 1.00 80.19 191 LEU A O 1
ATOM 1515 N N . GLN A 1 192 ? -9.439 4.475 14.287 1.00 86.00 192 GLN A N 1
ATOM 1516 C CA . GLN A 1 192 ? -9.753 3.045 14.215 1.00 86.00 192 GLN A CA 1
ATOM 1517 C C . GLN A 1 192 ? -8.799 2.306 13.268 1.00 86.00 192 GLN A C 1
ATOM 1519 O O . GLN A 1 192 ? -8.445 1.160 13.538 1.00 86.00 192 GLN A O 1
ATOM 1524 N N . TYR A 1 193 ? -8.384 2.969 12.188 1.00 88.81 193 TYR A N 1
ATOM 1525 C CA . TYR A 1 193 ? -7.438 2.453 11.210 1.00 88.81 193 TYR A CA 1
ATOM 1526 C C . TYR A 1 193 ? -6.323 3.465 10.976 1.00 88.81 193 TYR A C 1
ATOM 1528 O O . TYR A 1 193 ? -6.589 4.663 10.865 1.00 88.81 193 TYR A O 1
ATOM 1536 N N . LEU A 1 194 ? -5.092 2.969 10.917 1.00 88.06 194 LEU A N 1
ATOM 1537 C CA . LEU A 1 194 ? -3.915 3.705 10.478 1.00 88.06 194 LEU A CA 1
ATOM 1538 C C . LEU A 1 194 ? -2.943 2.689 9.885 1.00 88.06 194 LEU A C 1
ATOM 1540 O O . LEU A 1 194 ? -2.643 1.673 10.519 1.00 88.06 194 LEU A O 1
ATOM 1544 N N . GLY A 1 195 ? -2.474 2.950 8.673 1.00 88.62 195 GLY A N 1
ATOM 1545 C CA . GLY A 1 195 ? -1.590 2.017 8.004 1.00 88.62 195 GLY A CA 1
ATOM 1546 C C . GLY A 1 195 ? -0.920 2.584 6.776 1.00 88.62 195 GLY A C 1
ATOM 1547 O O . GLY A 1 195 ? -0.717 3.794 6.706 1.00 88.62 195 GLY A O 1
ATOM 1548 N N . VAL A 1 196 ? -0.520 1.696 5.869 1.00 84.19 196 VAL A N 1
ATOM 1549 C CA . VAL A 1 196 ? 0.422 2.012 4.790 1.00 84.19 196 VAL A CA 1
ATOM 1550 C C . VAL A 1 196 ? -0.039 1.454 3.448 1.00 84.19 196 VAL A C 1
ATOM 1552 O O . VAL A 1 196 ? -0.820 0.501 3.382 1.00 84.19 196 VAL A O 1
ATOM 1555 N N . ASN A 1 197 ? 0.466 2.062 2.379 1.00 90.62 197 ASN A N 1
ATOM 1556 C CA . ASN A 1 197 ? 0.367 1.524 1.032 1.00 90.62 197 ASN A CA 1
ATOM 1557 C C . ASN A 1 197 ? 1.509 0.527 0.798 1.00 90.62 197 ASN A C 1
ATOM 1559 O O . ASN A 1 197 ? 2.659 0.808 1.125 1.00 90.62 197 ASN A O 1
ATOM 1563 N N . GLU A 1 198 ? 1.180 -0.625 0.231 1.00 90.69 198 GLU A N 1
ATOM 1564 C CA . GLU A 1 198 ? 2.102 -1.693 -0.141 1.00 90.69 198 GLU A CA 1
ATOM 1565 C C . GLU A 1 198 ? 2.219 -1.720 -1.667 1.00 90.69 198 GLU A C 1
ATOM 1567 O O . GLU A 1 198 ? 1.495 -2.437 -2.368 1.00 90.69 198 GLU A O 1
ATOM 1572 N N . ALA A 1 199 ? 3.103 -0.858 -2.163 1.00 85.06 199 ALA A N 1
ATOM 1573 C CA . ALA A 1 199 ? 3.399 -0.685 -3.577 1.00 85.06 199 ALA A CA 1
ATOM 1574 C C . ALA A 1 199 ? 4.242 -1.845 -4.133 1.00 85.06 199 ALA A C 1
ATOM 1576 O O . ALA A 1 199 ? 5.079 -2.431 -3.442 1.00 85.06 199 ALA A O 1
ATOM 1577 N N . GLY A 1 200 ? 4.055 -2.146 -5.415 1.00 89.62 200 GLY A N 1
ATOM 1578 C CA . GLY A 1 200 ? 4.893 -3.071 -6.174 1.00 89.62 200 GLY A CA 1
ATOM 1579 C C . GLY A 1 200 ? 4.125 -3.881 -7.210 1.00 89.62 200 GLY A C 1
ATOM 1580 O O . GLY A 1 200 ? 4.630 -4.083 -8.320 1.00 89.62 200 GLY A O 1
ATOM 1581 N N . GLY A 1 201 ? 2.902 -4.320 -6.892 1.00 90.00 201 GLY A N 1
ATOM 1582 C CA . GLY A 1 201 ? 2.062 -5.117 -7.796 1.00 90.00 201 GLY A CA 1
ATOM 1583 C C . GLY A 1 201 ? 1.610 -4.324 -9.024 1.00 90.00 201 GLY A C 1
ATOM 1584 O O . GLY A 1 201 ? 1.303 -4.888 -10.078 1.00 90.00 201 GLY A O 1
ATOM 1585 N N . GLU A 1 202 ? 1.635 -3.004 -8.899 1.00 93.94 202 GLU A N 1
ATOM 1586 C CA . GLU A 1 202 ? 1.303 -2.000 -9.892 1.00 93.94 202 GLU A CA 1
ATOM 1587 C C . GLU A 1 202 ? 2.507 -1.456 -10.682 1.00 93.94 202 GLU A C 1
ATOM 1589 O O . GLU A 1 202 ? 2.327 -0.776 -11.691 1.00 93.94 202 GLU A O 1
ATOM 1594 N N . PHE A 1 203 ? 3.748 -1.765 -10.305 1.00 87.00 203 PHE A N 1
ATOM 1595 C CA . PHE A 1 203 ? 4.931 -1.205 -10.979 1.00 87.00 203 PHE A CA 1
ATOM 1596 C C . PHE A 1 203 ? 5.075 -1.674 -12.431 1.00 87.00 203 PHE A C 1
ATOM 1598 O O . PHE A 1 203 ? 4.431 -2.630 -12.852 1.00 87.00 203 PHE A O 1
ATOM 1605 N N . GLY A 1 204 ? 5.929 -1.020 -13.225 1.00 89.44 204 GLY A N 1
ATOM 1606 C CA . GLY A 1 204 ? 6.279 -1.485 -14.574 1.00 89.44 204 GLY A CA 1
ATOM 1607 C C . GLY A 1 204 ? 5.174 -1.310 -15.623 1.00 89.44 204 GLY A C 1
ATOM 1608 O O . GLY A 1 204 ? 5.009 -2.169 -16.487 1.00 89.44 204 GLY A O 1
ATOM 1609 N N . GLU A 1 205 ? 4.427 -0.209 -15.558 1.00 83.81 205 GLU A N 1
ATOM 1610 C CA . GLU A 1 205 ? 3.309 0.128 -16.460 1.00 83.81 205 GLU A CA 1
ATOM 1611 C C . GLU A 1 205 ? 3.670 0.173 -17.951 1.00 83.81 205 GLU A C 1
ATOM 1613 O O . GLU A 1 205 ? 2.850 -0.164 -18.798 1.00 83.81 205 GLU A O 1
ATOM 1618 N N . GLY A 1 206 ? 4.931 0.457 -18.291 1.00 88.50 206 GLY A N 1
ATOM 1619 C CA . GLY A 1 206 ? 5.426 0.366 -19.669 1.00 88.50 206 GLY A CA 1
ATOM 1620 C C . GLY A 1 206 ? 5.561 -1.068 -20.205 1.00 88.50 206 GLY A C 1
ATOM 1621 O O . GLY A 1 206 ? 6.040 -1.273 -21.319 1.00 88.50 206 GLY A O 1
ATOM 1622 N N . SER A 1 207 ? 5.229 -2.092 -19.415 1.00 92.25 207 SER A N 1
ATOM 1623 C CA . SER A 1 207 ? 5.352 -3.506 -19.778 1.00 92.25 207 SER A CA 1
ATOM 1624 C C . SER A 1 207 ? 4.214 -4.319 -19.165 1.00 92.25 207 SER A C 1
ATOM 1626 O O . SER A 1 207 ? 4.352 -4.895 -18.085 1.00 92.25 207 SER A O 1
ATOM 1628 N N . LEU A 1 208 ? 3.094 -4.397 -19.889 1.00 93.62 208 LEU A N 1
ATOM 1629 C CA . LEU A 1 208 ? 1.896 -5.145 -19.497 1.00 93.62 208 LEU A CA 1
ATOM 1630 C C . LEU A 1 208 ? 1.701 -6.385 -20.399 1.00 93.62 208 LEU A C 1
ATOM 1632 O O . LEU A 1 208 ? 1.819 -6.265 -21.620 1.00 93.62 208 LEU A O 1
ATOM 1636 N N . PRO A 1 209 ? 1.450 -7.586 -19.833 1.00 94.19 209 PRO A N 1
ATOM 1637 C CA . PRO A 1 209 ? 1.328 -7.878 -18.396 1.00 94.19 209 PRO A CA 1
ATOM 1638 C C . PRO A 1 209 ? 2.681 -7.859 -17.656 1.00 94.19 209 PRO A C 1
ATOM 1640 O O . PRO A 1 209 ? 2.736 -7.803 -16.430 1.00 94.19 209 PRO A O 1
ATOM 1643 N N . GLY A 1 210 ? 3.795 -7.843 -18.390 1.00 92.75 210 GLY A N 1
ATOM 1644 C CA . GLY A 1 210 ? 5.127 -7.797 -17.802 1.00 92.75 210 GLY A CA 1
ATOM 1645 C C . GLY A 1 210 ? 5.576 -9.163 -17.296 1.00 92.75 210 GLY A C 1
ATOM 1646 O O . GLY A 1 210 ? 5.237 -10.205 -17.848 1.00 92.75 210 GLY A O 1
ATOM 1647 N N . THR A 1 211 ? 6.443 -9.169 -16.292 1.00 90.25 211 THR A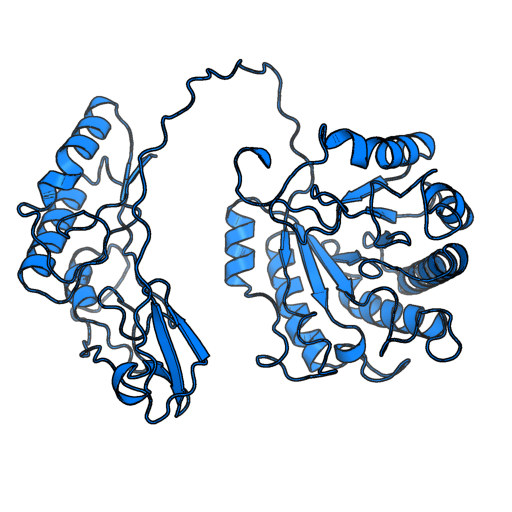 N 1
ATOM 1648 C CA . THR A 1 211 ? 7.076 -10.388 -15.775 1.00 90.25 211 THR A CA 1
ATOM 1649 C C . THR A 1 211 ? 7.328 -10.179 -14.296 1.00 90.25 211 THR A C 1
ATOM 1651 O O . THR A 1 211 ? 8.003 -9.215 -13.925 1.00 90.25 211 THR A O 1
ATOM 1654 N N . TYR A 1 212 ? 6.773 -11.068 -13.481 1.00 84.56 212 TYR A N 1
ATOM 1655 C CA . TYR A 1 212 ? 6.962 -11.082 -12.037 1.00 84.56 212 TYR A CA 1
ATOM 1656 C C . TYR A 1 212 ? 8.453 -11.168 -11.677 1.00 84.56 212 TYR A C 1
ATOM 1658 O O . TYR A 1 212 ? 9.216 -11.834 -12.379 1.00 84.56 212 TYR A O 1
ATOM 1666 N N . ASN A 1 213 ? 8.873 -10.474 -10.616 1.00 84.75 213 ASN A N 1
ATOM 1667 C CA . ASN A 1 213 ? 10.272 -10.290 -10.193 1.00 84.75 213 ASN A CA 1
ATOM 1668 C C . ASN A 1 213 ? 11.181 -9.548 -11.190 1.00 84.75 213 ASN A C 1
ATOM 1670 O O . ASN A 1 213 ? 12.399 -9.534 -11.025 1.00 84.75 213 ASN A O 1
ATOM 1674 N N . LYS A 1 214 ? 10.614 -8.927 -12.228 1.00 85.94 214 LYS A N 1
ATOM 1675 C CA . LYS A 1 214 ? 11.361 -8.066 -13.157 1.00 85.94 214 LYS A CA 1
ATOM 1676 C C . LYS A 1 214 ? 10.697 -6.710 -13.336 1.00 85.94 214 LYS A C 1
ATOM 1678 O O . LYS A 1 214 ? 11.357 -5.687 -13.228 1.00 85.94 214 LYS A O 1
ATOM 1683 N N . HIS A 1 215 ? 9.411 -6.717 -13.666 1.00 93.75 215 HIS A N 1
ATOM 1684 C CA . HIS A 1 215 ? 8.644 -5.496 -13.913 1.00 93.75 215 HIS A CA 1
ATOM 1685 C C . HIS A 1 215 ? 7.769 -5.117 -12.713 1.00 93.75 215 HIS A C 1
ATOM 1687 O O . HIS A 1 215 ? 7.429 -3.951 -12.563 1.00 93.75 215 HIS A O 1
ATOM 1693 N N . TYR A 1 216 ? 7.403 -6.095 -11.882 1.00 94.94 216 TYR A N 1
ATOM 1694 C CA . TYR A 1 216 ? 6.561 -5.925 -10.700 1.00 94.94 216 TYR A CA 1
ATOM 1695 C C . TYR A 1 216 ? 6.816 -7.052 -9.695 1.00 94.94 216 TYR A C 1
ATOM 1697 O O . TYR A 1 216 ? 7.390 -8.090 -10.053 1.00 94.94 216 TYR A O 1
ATOM 1705 N N . ILE A 1 217 ? 6.384 -6.848 -8.453 1.00 89.69 217 ILE A N 1
ATOM 1706 C CA . ILE A 1 217 ? 6.491 -7.816 -7.357 1.00 89.69 217 ILE A CA 1
ATOM 1707 C C . ILE A 1 217 ? 5.326 -7.619 -6.387 1.00 89.69 217 ILE A C 1
ATOM 1709 O O . ILE A 1 217 ? 4.825 -6.508 -6.270 1.00 89.69 217 ILE A O 1
ATOM 1713 N N . TYR A 1 218 ? 4.899 -8.668 -5.686 1.00 92.81 218 TYR A N 1
ATOM 1714 C CA . TYR A 1 218 ? 3.953 -8.511 -4.581 1.00 92.81 218 TYR A CA 1
ATOM 1715 C C . TYR A 1 218 ? 4.697 -8.379 -3.245 1.00 92.81 218 TYR A C 1
ATOM 1717 O O . TYR A 1 218 ? 5.797 -8.923 -3.111 1.00 92.81 218 TYR A O 1
ATOM 1725 N N . PRO A 1 219 ? 4.123 -7.661 -2.265 1.00 82.75 219 PRO A N 1
ATOM 1726 C CA . PRO A 1 219 ? 4.792 -7.347 -1.008 1.00 82.75 219 PRO A CA 1
ATOM 1727 C C . PRO A 1 219 ? 5.312 -8.568 -0.249 1.00 82.75 219 PRO A C 1
ATOM 1729 O O . PRO A 1 219 ? 4.737 -9.660 -0.279 1.00 82.75 219 PRO A O 1
ATOM 1732 N N . ASN A 1 220 ? 6.401 -8.361 0.487 1.00 84.06 220 ASN A N 1
ATOM 1733 C CA . ASN A 1 220 ? 6.972 -9.387 1.344 1.00 84.06 220 ASN A CA 1
ATOM 1734 C C . ASN A 1 220 ? 6.098 -9.572 2.601 1.00 84.06 220 ASN A C 1
ATOM 1736 O O . ASN A 1 220 ? 5.876 -8.635 3.365 1.00 84.06 220 ASN A O 1
ATOM 1740 N N . ILE A 1 221 ? 5.634 -10.802 2.834 1.00 84.75 221 ILE A N 1
ATOM 1741 C CA . ILE A 1 221 ? 4.751 -11.137 3.962 1.00 84.75 221 ILE A CA 1
ATOM 1742 C C . ILE A 1 221 ? 5.419 -10.871 5.321 1.00 84.75 221 ILE A C 1
ATOM 1744 O O . ILE A 1 221 ? 4.745 -10.424 6.246 1.00 84.75 221 ILE A O 1
ATOM 1748 N N . ASP A 1 222 ? 6.725 -11.107 5.455 1.00 75.06 222 ASP A N 1
ATOM 1749 C CA . ASP A 1 222 ? 7.451 -10.853 6.704 1.00 75.06 222 ASP A CA 1
ATOM 1750 C C . ASP A 1 222 ? 7.551 -9.349 6.990 1.00 75.06 222 ASP A C 1
ATOM 1752 O O . ASP A 1 222 ? 7.398 -8.938 8.138 1.00 75.06 222 ASP A O 1
ATOM 1756 N N . ALA A 1 223 ? 7.716 -8.516 5.955 1.00 71.94 223 ALA A N 1
ATOM 1757 C CA . ALA A 1 223 ? 7.693 -7.058 6.096 1.00 71.94 223 ALA A CA 1
ATOM 1758 C C . ALA A 1 223 ? 6.307 -6.550 6.533 1.00 71.94 223 ALA A C 1
ATOM 1760 O O . ALA A 1 223 ? 6.206 -5.751 7.465 1.00 71.94 223 ALA A O 1
ATOM 1761 N N . ILE A 1 224 ? 5.232 -7.077 5.937 1.00 75.19 224 ILE A N 1
ATOM 1762 C CA . ILE A 1 224 ? 3.857 -6.783 6.371 1.00 75.19 224 ILE A CA 1
ATOM 1763 C C . ILE A 1 224 ? 3.647 -7.200 7.830 1.00 75.19 224 ILE A C 1
ATOM 1765 O O . ILE A 1 224 ? 3.100 -6.432 8.621 1.00 75.19 224 ILE A O 1
ATOM 1769 N N . ASN A 1 225 ? 4.108 -8.390 8.221 1.00 78.38 225 ASN A N 1
ATOM 1770 C CA . ASN A 1 225 ? 3.981 -8.860 9.600 1.00 78.38 225 ASN A CA 1
ATOM 1771 C C . ASN A 1 225 ? 4.759 -7.969 10.577 1.00 78.38 225 ASN A C 1
ATOM 1773 O O . ASN A 1 225 ? 4.220 -7.619 11.626 1.00 78.38 225 ASN A O 1
ATOM 1777 N N . ALA A 1 226 ? 5.964 -7.526 10.214 1.00 71.75 226 ALA A N 1
ATOM 1778 C CA . ALA A 1 226 ? 6.729 -6.573 11.013 1.00 71.75 226 ALA A CA 1
ATOM 1779 C C . ALA A 1 226 ? 5.972 -5.242 11.190 1.00 71.75 226 ALA A C 1
ATOM 1781 O O . ALA A 1 226 ? 5.921 -4.699 12.294 1.00 71.75 226 ALA A O 1
ATOM 1782 N N . SER A 1 227 ? 5.307 -4.744 10.141 1.00 66.56 227 SER A N 1
ATOM 1783 C CA . SER A 1 227 ? 4.437 -3.561 10.224 1.00 66.56 227 SER A CA 1
ATOM 1784 C C . SER A 1 227 ? 3.240 -3.786 11.162 1.00 66.56 227 SER A C 1
ATOM 1786 O O . SER A 1 227 ? 2.914 -2.912 11.973 1.00 66.56 227 SER A O 1
ATOM 1788 N N . ILE A 1 228 ? 2.609 -4.969 11.119 1.00 79.44 228 ILE A N 1
ATOM 1789 C CA . ILE A 1 228 ? 1.518 -5.346 12.041 1.00 79.44 228 ILE A CA 1
ATOM 1790 C C . ILE A 1 228 ? 1.997 -5.338 13.497 1.00 79.44 228 ILE A C 1
ATOM 1792 O O . ILE A 1 228 ? 1.286 -4.845 14.375 1.00 79.44 228 ILE A O 1
ATOM 1796 N N . GLU A 1 229 ? 3.212 -5.819 13.767 1.00 78.19 229 GLU A N 1
ATOM 1797 C CA . GLU A 1 229 ? 3.816 -5.805 15.106 1.00 78.19 229 GLU A CA 1
ATOM 1798 C C . GLU A 1 229 ? 4.036 -4.381 15.651 1.00 78.19 229 GLU A C 1
ATOM 1800 O O . GLU A 1 229 ? 3.937 -4.170 16.862 1.00 78.19 229 GLU A O 1
ATOM 1805 N N . GLN A 1 230 ? 4.238 -3.386 14.777 1.00 76.94 230 GLN A N 1
ATOM 1806 C CA . GLN A 1 230 ? 4.290 -1.961 15.150 1.00 76.94 230 GLN A CA 1
ATOM 1807 C C . GLN A 1 230 ? 2.904 -1.334 15.386 1.00 76.94 230 GLN A C 1
ATOM 1809 O O . GLN A 1 230 ? 2.794 -0.194 15.845 1.00 76.94 230 GLN A O 1
ATOM 1814 N N . GLY A 1 231 ? 1.828 -2.073 15.107 1.00 78.38 231 GLY A N 1
ATOM 1815 C CA . GLY A 1 231 ? 0.448 -1.627 15.278 1.00 78.38 231 GLY A CA 1
ATOM 1816 C C . GLY A 1 231 ? -0.214 -1.088 14.010 1.00 78.38 231 GLY A C 1
ATOM 1817 O O . GLY A 1 231 ? -1.319 -0.547 14.115 1.00 78.38 231 GLY A O 1
ATOM 1818 N N . VAL A 1 232 ? 0.405 -1.248 12.832 1.00 79.69 232 VAL A N 1
ATOM 1819 C CA . VAL A 1 232 ? -0.282 -1.034 11.550 1.00 79.69 232 VAL A CA 1
ATOM 1820 C C . VAL A 1 232 ? -1.402 -2.061 11.420 1.00 79.69 232 VAL A C 1
ATOM 1822 O O . VAL A 1 232 ? -1.188 -3.257 11.598 1.00 79.69 232 VAL A O 1
ATOM 1825 N N . ASN A 1 233 ? -2.620 -1.608 11.131 1.00 85.25 233 ASN A N 1
ATOM 1826 C CA . ASN A 1 233 ? -3.791 -2.491 11.122 1.00 85.25 233 ASN A CA 1
ATOM 1827 C C . ASN A 1 233 ? -4.579 -2.489 9.806 1.00 85.25 233 ASN A C 1
ATOM 1829 O O . ASN A 1 233 ? -5.627 -3.139 9.713 1.00 85.25 233 ASN A O 1
ATOM 1833 N N . VAL A 1 234 ? -4.075 -1.783 8.797 1.00 95.81 234 VAL A N 1
ATOM 1834 C CA . VAL A 1 234 ? -4.628 -1.722 7.445 1.00 95.81 234 VAL A CA 1
ATOM 1835 C C . VAL A 1 234 ? -3.494 -1.587 6.427 1.00 95.81 234 VAL A C 1
ATOM 1837 O O . VAL A 1 234 ? -2.537 -0.857 6.671 1.00 95.81 234 VAL A O 1
ATOM 1840 N N . PHE A 1 235 ? -3.610 -2.275 5.297 1.00 96.44 235 PHE A N 1
ATOM 1841 C CA . PHE A 1 235 ? -2.686 -2.173 4.168 1.00 96.44 235 PHE A CA 1
ATOM 1842 C C . PHE A 1 235 ? -3.484 -1.938 2.888 1.00 96.44 235 PHE A C 1
ATOM 1844 O O . PHE A 1 235 ? -4.493 -2.612 2.680 1.00 96.44 235 PHE A O 1
ATOM 1851 N N . ARG A 1 236 ? -3.053 -1.008 2.035 1.00 98.31 236 ARG A N 1
ATOM 1852 C CA . ARG A 1 236 ? -3.616 -0.797 0.690 1.00 98.31 236 ARG A CA 1
ATOM 1853 C C . ARG A 1 236 ? -2.619 -1.303 -0.337 1.00 98.31 236 ARG A C 1
ATOM 1855 O O . ARG A 1 236 ? -1.504 -0.811 -0.383 1.00 98.31 236 ARG A O 1
ATOM 1862 N N . MET A 1 237 ? -2.977 -2.351 -1.076 1.00 98.19 237 MET A N 1
ATOM 1863 C CA . MET A 1 237 ? -2.028 -3.092 -1.908 1.00 98.19 237 MET A CA 1
ATOM 1864 C C . MET A 1 237 ? -2.376 -2.946 -3.385 1.00 98.19 237 MET A C 1
ATOM 1866 O O . MET A 1 237 ? -3.413 -3.445 -3.835 1.00 98.19 237 MET A O 1
ATOM 1870 N N . GLY A 1 238 ? -1.481 -2.298 -4.127 1.00 94.12 238 GLY A N 1
ATOM 1871 C CA . GLY A 1 238 ? -1.652 -2.023 -5.548 1.00 94.12 238 GLY A CA 1
ATOM 1872 C C . GLY A 1 238 ? -1.577 -3.283 -6.416 1.00 94.12 238 GLY A C 1
ATOM 1873 O O . GLY A 1 238 ? -0.804 -4.213 -6.165 1.00 94.12 238 GLY A O 1
ATOM 1874 N N . LEU A 1 239 ? -2.390 -3.320 -7.468 1.00 96.81 239 LEU A N 1
ATOM 1875 C CA . LEU A 1 239 ? -2.311 -4.284 -8.570 1.00 96.81 239 LEU A CA 1
ATOM 1876 C C . LEU A 1 239 ? -2.559 -3.595 -9.916 1.00 96.81 239 LEU A C 1
ATOM 1878 O O . LEU A 1 239 ? -3.116 -2.505 -9.949 1.00 96.81 239 LEU A O 1
ATOM 1882 N N . ARG A 1 240 ? -2.220 -4.241 -11.043 1.00 97.81 240 ARG A N 1
ATOM 1883 C CA . ARG A 1 240 ? -2.712 -3.825 -12.375 1.00 97.81 240 ARG A CA 1
ATOM 1884 C C . ARG A 1 240 ? -3.840 -4.722 -12.875 1.00 97.81 240 ARG A C 1
ATOM 1886 O O . ARG A 1 240 ? -3.684 -5.945 -12.933 1.00 97.81 240 ARG A O 1
ATOM 1893 N N . TRP A 1 241 ? -4.926 -4.111 -13.343 1.00 98.44 241 TRP A N 1
ATOM 1894 C CA . TRP A 1 241 ? -6.042 -4.774 -14.015 1.00 98.44 241 TRP A CA 1
ATOM 1895 C C . TRP A 1 241 ? -5.547 -5.625 -15.193 1.00 98.44 241 TRP A C 1
ATOM 1897 O O . TRP A 1 241 ? -5.888 -6.798 -15.287 1.00 98.44 241 TRP A O 1
ATOM 1907 N N . GLU A 1 242 ? -4.642 -5.117 -16.027 1.00 98.50 242 GLU A N 1
ATOM 1908 C CA . GLU A 1 242 ? -4.108 -5.819 -17.202 1.00 98.50 242 GLU A CA 1
ATOM 1909 C C . GLU A 1 242 ? -3.291 -7.070 -16.862 1.00 98.50 242 GLU A C 1
ATOM 1911 O O . GLU A 1 242 ? -3.092 -7.909 -17.738 1.00 98.50 242 GLU A O 1
ATOM 1916 N N . ARG A 1 243 ? -2.809 -7.209 -15.620 1.00 97.94 243 ARG A N 1
ATOM 1917 C CA . ARG A 1 243 ? -2.139 -8.428 -15.131 1.00 97.94 243 ARG A CA 1
ATOM 1918 C C . ARG A 1 243 ? -3.148 -9.440 -14.637 1.00 97.94 243 ARG A C 1
ATOM 1920 O O . ARG A 1 243 ? -3.107 -10.604 -15.017 1.00 97.94 243 ARG A O 1
ATOM 1927 N N . PHE A 1 244 ? -4.101 -8.972 -13.842 1.00 98.44 244 PHE A N 1
ATOM 1928 C CA . PHE A 1 244 ? -5.142 -9.828 -13.294 1.00 98.44 244 PHE A CA 1
ATOM 1929 C C . PHE A 1 244 ? -6.128 -10.286 -14.355 1.00 98.44 244 PHE A C 1
ATOM 1931 O O . PHE A 1 244 ? -6.685 -11.360 -14.205 1.00 98.44 244 PHE A O 1
ATOM 1938 N N . GLN A 1 245 ? -6.340 -9.517 -15.420 1.00 98.62 245 GLN A N 1
ATOM 1939 C CA . GLN A 1 245 ? -7.258 -9.828 -16.504 1.00 98.62 245 GLN A CA 1
ATOM 1940 C C . GLN A 1 245 ? -6.660 -9.359 -17.843 1.00 98.62 245 GLN A C 1
ATOM 1942 O O . GLN A 1 245 ? -6.810 -8.213 -18.270 1.00 98.62 245 GLN A O 1
ATOM 1947 N N . HIS A 1 246 ? -5.960 -10.268 -18.526 1.00 97.50 246 HIS A N 1
ATOM 1948 C CA . HIS A 1 246 ? -5.192 -9.954 -19.743 1.00 97.50 246 HIS A CA 1
ATOM 1949 C C . HIS A 1 246 ? -6.034 -9.454 -20.925 1.00 97.50 246 HIS A C 1
ATOM 1951 O O . HIS A 1 246 ? -5.516 -8.746 -21.793 1.00 97.50 246 HIS A O 1
ATOM 1957 N N . GLU A 1 247 ? -7.312 -9.831 -20.960 1.00 98.25 247 GLU A N 1
ATOM 1958 C CA . GLU A 1 247 ? -8.294 -9.381 -21.943 1.00 98.25 247 GLU A CA 1
ATOM 1959 C C . GLU A 1 247 ? -9.607 -9.061 -21.231 1.00 98.25 247 GLU A C 1
ATOM 1961 O O . GLU A 1 247 ? -10.040 -9.841 -20.380 1.00 98.25 247 GLU A O 1
ATOM 1966 N N . LEU A 1 248 ? -10.261 -7.953 -21.592 1.00 98.69 248 LEU A N 1
ATOM 1967 C CA . LEU A 1 248 ? -11.566 -7.579 -21.035 1.00 98.69 248 LEU A CA 1
ATOM 1968 C C . LEU A 1 248 ? -12.556 -8.746 -21.137 1.00 98.69 248 LEU A C 1
ATOM 1970 O O . LEU A 1 248 ? -12.595 -9.448 -22.150 1.00 98.69 248 LEU A O 1
ATOM 1974 N N . PHE A 1 249 ? -13.353 -8.956 -20.087 1.00 98.75 249 PHE A N 1
ATOM 1975 C CA . PHE A 1 249 ? -14.274 -10.094 -19.936 1.00 98.75 249 PHE A CA 1
ATOM 1976 C C . PHE A 1 249 ? -13.616 -11.483 -19.871 1.00 98.75 249 PHE A C 1
ATOM 1978 O O . PHE A 1 249 ? -14.300 -12.469 -19.584 1.00 98.75 249 PHE A O 1
ATOM 1985 N N . GLY A 1 250 ? -12.303 -11.587 -20.090 1.00 98.56 250 GLY A N 1
ATOM 1986 C CA . GLY A 1 250 ? -11.538 -12.825 -20.006 1.00 98.56 250 GLY A CA 1
ATOM 1987 C C . GLY A 1 250 ? -11.390 -13.339 -18.577 1.00 98.56 250 GLY A C 1
ATOM 1988 O O . GLY A 1 250 ? -11.753 -12.667 -17.607 1.00 98.56 250 GLY A O 1
ATOM 1989 N N . ASP A 1 251 ? -10.867 -14.550 -18.439 1.00 98.62 251 ASP A N 1
ATOM 1990 C CA . ASP A 1 251 ? -10.587 -15.132 -17.128 1.00 98.62 251 ASP A CA 1
ATOM 1991 C C . ASP A 1 251 ? -9.511 -14.337 -16.383 1.00 98.62 251 ASP A C 1
ATOM 1993 O O . ASP A 1 251 ? -8.664 -13.674 -16.995 1.00 98.62 251 ASP A O 1
ATOM 1997 N N . LEU A 1 252 ? -9.543 -14.420 -15.050 1.00 98.75 252 LEU A N 1
ATOM 1998 C CA . LEU A 1 252 ? -8.459 -13.869 -14.255 1.00 98.75 252 LEU A CA 1
ATOM 1999 C C . LEU A 1 252 ? -7.188 -14.711 -14.425 1.00 98.75 252 LEU A C 1
ATOM 2001 O O . LEU A 1 252 ? -7.246 -15.939 -14.508 1.00 98.75 252 LEU A O 1
ATOM 2005 N N . ASN A 1 253 ? -6.034 -14.052 -14.445 1.00 98.44 253 ASN A N 1
ATOM 2006 C CA . ASN A 1 253 ? -4.740 -14.711 -14.459 1.00 98.44 253 ASN A CA 1
ATOM 2007 C C . ASN A 1 253 ? -4.525 -15.459 -13.135 1.00 98.44 253 ASN A C 1
ATOM 2009 O O . ASN A 1 253 ? -4.424 -14.856 -12.067 1.00 98.44 253 ASN A O 1
ATOM 2013 N N . GLU A 1 254 ? -4.433 -16.786 -13.220 1.00 97.62 254 GLU A N 1
ATOM 2014 C CA . GLU A 1 254 ? -4.292 -17.662 -12.056 1.00 97.62 254 GLU A CA 1
ATOM 2015 C C . GLU A 1 254 ? -3.032 -17.364 -11.236 1.00 97.62 254 GLU A C 1
ATOM 2017 O O . GLU A 1 254 ? -3.080 -17.415 -10.007 1.00 97.62 254 GLU A O 1
ATOM 2022 N N . PHE A 1 255 ? -1.917 -17.036 -11.892 1.00 97.12 255 PHE A N 1
ATOM 2023 C CA . PHE A 1 255 ? -0.655 -16.757 -11.214 1.00 97.12 255 PHE A CA 1
ATOM 2024 C C . PHE A 1 255 ? -0.754 -15.476 -10.382 1.00 97.12 255 PHE A C 1
ATOM 2026 O O . PHE A 1 255 ? -0.500 -15.513 -9.180 1.00 97.12 255 PHE A O 1
ATOM 2033 N N . ASP A 1 256 ? -1.178 -14.368 -10.995 1.00 97.62 256 ASP A N 1
ATOM 2034 C CA . ASP A 1 256 ? -1.274 -13.074 -10.312 1.00 97.62 256 ASP A CA 1
ATOM 2035 C C . ASP A 1 256 ? -2.291 -13.100 -9.172 1.00 97.62 256 ASP A C 1
ATOM 2037 O O . ASP A 1 256 ? -1.989 -12.654 -8.065 1.00 97.62 256 ASP A O 1
ATOM 2041 N N . VAL A 1 257 ? -3.453 -13.722 -9.398 1.00 98.44 257 VAL A N 1
ATOM 2042 C CA . VAL A 1 257 ? -4.446 -13.938 -8.339 1.00 98.44 257 VAL A CA 1
ATOM 2043 C C . VAL A 1 257 ? -3.854 -14.758 -7.195 1.00 98.44 257 VAL A C 1
ATOM 2045 O O . VAL A 1 257 ? -4.051 -14.411 -6.032 1.00 98.44 257 VAL A O 1
ATOM 2048 N N . THR A 1 258 ? -3.126 -15.835 -7.501 1.00 96.75 258 THR A N 1
ATOM 2049 C CA . THR A 1 258 ? -2.553 -16.721 -6.480 1.00 96.75 258 THR A CA 1
ATOM 2050 C C . THR A 1 258 ? -1.498 -16.008 -5.641 1.00 96.75 258 THR A C 1
ATOM 2052 O O . THR A 1 258 ? -1.557 -16.083 -4.414 1.00 96.75 258 THR A O 1
ATOM 2055 N N . GLU A 1 259 ? -0.543 -15.314 -6.263 1.00 96.00 259 GLU A N 1
ATOM 2056 C CA . GLU A 1 259 ? 0.523 -14.629 -5.523 1.00 96.00 259 GLU A CA 1
ATOM 2057 C C . GLU A 1 259 ? -0.011 -13.449 -4.705 1.00 96.00 259 GLU A C 1
ATOM 2059 O O . GLU A 1 259 ? 0.327 -13.322 -3.529 1.00 96.00 259 GLU A O 1
ATOM 2064 N N . TYR A 1 260 ? -0.920 -12.650 -5.267 1.00 98.44 260 TYR A N 1
ATOM 2065 C CA . TYR A 1 260 ? -1.555 -11.554 -4.538 1.00 98.44 260 TYR A CA 1
ATOM 2066 C C . TYR A 1 260 ? -2.370 -12.067 -3.348 1.00 98.44 260 TYR A C 1
ATOM 2068 O O . TYR A 1 260 ? -2.233 -11.574 -2.226 1.00 98.44 260 TYR A O 1
ATOM 2076 N N . LYS A 1 261 ? -3.172 -13.123 -3.553 1.00 98.31 261 LYS A N 1
ATOM 2077 C CA . LYS A 1 261 ? -3.998 -13.721 -2.498 1.00 98.31 261 LYS A CA 1
ATOM 2078 C C . LYS A 1 261 ? -3.167 -14.264 -1.334 1.00 98.31 261 LYS A C 1
ATOM 2080 O O . LYS A 1 261 ? -3.634 -14.185 -0.203 1.00 98.31 261 LYS A O 1
ATOM 2085 N N . LYS A 1 262 ? -1.943 -14.762 -1.557 1.00 97.69 262 LYS A N 1
ATOM 2086 C CA . LYS A 1 262 ? -1.056 -15.183 -0.452 1.00 97.69 262 LYS A CA 1
ATOM 2087 C C . LYS A 1 262 ? -0.792 -14.041 0.526 1.00 97.69 262 LYS A C 1
ATOM 2089 O O . LYS A 1 262 ? -0.846 -14.260 1.734 1.00 97.69 262 LYS A O 1
ATOM 2094 N N . VAL A 1 263 ? -0.536 -12.839 0.008 1.00 96.75 263 VAL A N 1
ATOM 2095 C CA . VAL A 1 263 ? -0.299 -11.649 0.832 1.00 96.75 263 VAL A CA 1
ATOM 2096 C C . VAL A 1 263 ? -1.580 -11.239 1.559 1.00 96.75 263 VAL A C 1
ATOM 2098 O O . VAL A 1 263 ? -1.552 -11.026 2.772 1.00 96.75 263 VAL A O 1
ATOM 2101 N N . VAL A 1 264 ? -2.720 -11.235 0.854 1.00 98.62 264 VAL A N 1
ATOM 2102 C CA . VAL A 1 264 ? -4.045 -10.976 1.450 1.00 98.62 264 VAL A CA 1
ATOM 2103 C C . VAL A 1 264 ? -4.346 -11.919 2.610 1.00 98.62 264 VAL A C 1
ATOM 2105 O O . VAL A 1 264 ? -4.675 -11.474 3.711 1.00 98.62 264 VAL A O 1
ATOM 2108 N N . ASP A 1 265 ? -4.225 -13.223 2.384 1.00 97.56 265 ASP A N 1
ATOM 2109 C CA . ASP A 1 265 ? -4.538 -14.238 3.385 1.00 97.56 265 ASP A CA 1
ATOM 2110 C C . ASP A 1 265 ? -3.603 -14.127 4.595 1.00 97.56 265 ASP A C 1
ATOM 2112 O O . ASP A 1 265 ? -4.066 -14.225 5.730 1.00 97.56 265 ASP A O 1
ATOM 2116 N N . ALA A 1 266 ? -2.308 -13.877 4.377 1.00 92.00 266 ALA A N 1
ATOM 2117 C CA . ALA A 1 266 ? -1.343 -13.727 5.462 1.00 92.00 266 ALA A CA 1
ATOM 2118 C C . ALA A 1 266 ? -1.624 -12.489 6.330 1.00 92.00 266 ALA A C 1
ATOM 2120 O O . ALA A 1 266 ? -1.688 -12.602 7.556 1.00 92.00 266 ALA A O 1
ATOM 2121 N N . ALA A 1 267 ? -1.853 -11.326 5.711 1.00 92.06 267 ALA A N 1
ATOM 2122 C CA . ALA A 1 267 ? -2.148 -10.089 6.433 1.00 92.06 267 ALA A CA 1
ATOM 2123 C C . ALA A 1 267 ? -3.456 -10.206 7.237 1.00 92.06 267 ALA A C 1
ATOM 2125 O O . ALA A 1 267 ? -3.515 -9.874 8.425 1.00 92.06 267 ALA A O 1
ATOM 2126 N N . THR A 1 268 ? -4.507 -10.732 6.601 1.00 97.50 268 THR A N 1
ATOM 2127 C CA . THR A 1 268 ? -5.837 -10.848 7.218 1.00 97.50 268 THR A CA 1
ATOM 2128 C C . THR A 1 268 ? -5.907 -11.928 8.300 1.00 97.50 268 THR A C 1
ATOM 2130 O O . THR A 1 268 ? -6.578 -11.723 9.314 1.00 97.50 268 THR A O 1
ATOM 2133 N N . ALA A 1 269 ? -5.151 -13.027 8.172 1.00 94.06 269 ALA A N 1
ATOM 2134 C CA . ALA A 1 269 ? -4.999 -14.029 9.232 1.00 94.06 269 ALA A CA 1
ATOM 2135 C C . ALA A 1 269 ? -4.357 -13.454 10.509 1.00 94.06 269 ALA A C 1
ATOM 2137 O O . ALA A 1 269 ? -4.683 -13.898 11.611 1.00 94.06 269 ALA A O 1
ATOM 2138 N N . ASN A 1 270 ? -3.512 -12.428 10.370 1.00 89.38 270 ASN A N 1
ATOM 2139 C CA . ASN A 1 270 ? -2.923 -11.671 11.479 1.00 89.38 270 ASN A CA 1
ATOM 2140 C C . ASN A 1 270 ? -3.789 -10.479 11.937 1.00 89.38 270 ASN A C 1
ATOM 2142 O O . ASN A 1 270 ? -3.361 -9.650 12.737 1.00 89.38 270 ASN A O 1
ATOM 2146 N N . GLY A 1 271 ? -5.043 -10.407 11.481 1.00 90.62 271 GLY A N 1
ATOM 2147 C CA . GLY A 1 271 ? -6.056 -9.473 11.973 1.00 90.62 271 GLY A CA 1
ATOM 2148 C C . GLY A 1 271 ? -6.054 -8.091 11.315 1.00 90.62 271 GLY A C 1
ATOM 2149 O O . GLY A 1 271 ? -6.972 -7.303 11.599 1.00 90.62 271 GLY A O 1
ATOM 2150 N N . ALA A 1 272 ? -5.093 -7.813 10.428 1.00 94.00 272 ALA A N 1
ATOM 2151 C CA . ALA A 1 272 ? -5.057 -6.594 9.631 1.00 94.00 272 ALA A CA 1
ATOM 2152 C C . ALA A 1 272 ? -6.160 -6.590 8.563 1.00 94.00 272 ALA A C 1
ATOM 2154 O O . ALA A 1 272 ? -6.672 -7.631 8.157 1.00 94.00 272 ALA A O 1
ATOM 2155 N N . THR A 1 273 ? -6.554 -5.397 8.134 1.00 98.25 273 THR A N 1
ATOM 2156 C CA . THR A 1 273 ? -7.421 -5.203 6.964 1.00 98.25 273 THR A CA 1
ATOM 2157 C C . THR A 1 273 ? -6.549 -5.054 5.723 1.00 98.25 273 THR A C 1
ATOM 2159 O O . THR A 1 273 ? -5.526 -4.379 5.797 1.00 98.25 273 THR A O 1
ATOM 2162 N N . LEU A 1 274 ? -6.941 -5.637 4.592 1.00 98.56 274 LEU A N 1
ATOM 2163 C CA . LEU A 1 274 ? -6.250 -5.416 3.323 1.00 98.56 274 LEU A CA 1
ATOM 2164 C C . LEU A 1 274 ? -7.212 -4.855 2.272 1.00 98.56 274 LEU A C 1
ATOM 2166 O O . LEU A 1 274 ? -8.260 -5.438 1.999 1.00 98.56 274 LEU A O 1
ATOM 2170 N N . ILE A 1 275 ? -6.858 -3.701 1.717 1.00 98.81 275 ILE A N 1
ATOM 2171 C CA . ILE A 1 275 ? -7.583 -3.011 0.654 1.00 98.81 275 ILE A CA 1
ATOM 2172 C C . ILE A 1 275 ? -6.980 -3.452 -0.676 1.00 98.81 275 ILE A C 1
ATOM 2174 O O . ILE A 1 275 ? -5.782 -3.278 -0.909 1.00 98.81 275 ILE A O 1
ATOM 2178 N N . ILE A 1 276 ? -7.822 -4.028 -1.531 1.00 98.81 276 ILE A N 1
ATOM 2179 C CA . ILE A 1 276 ? -7.477 -4.347 -2.914 1.00 98.81 276 ILE A CA 1
ATOM 2180 C C . ILE A 1 276 ? -7.594 -3.074 -3.738 1.00 98.81 276 ILE A C 1
ATOM 2182 O O . ILE A 1 276 ? -8.684 -2.509 -3.785 1.00 98.81 276 ILE A O 1
ATOM 2186 N N . ASP A 1 277 ? -6.505 -2.659 -4.382 1.00 98.56 277 ASP A N 1
ATOM 2187 C CA . ASP A 1 277 ? -6.434 -1.428 -5.172 1.00 98.56 277 ASP A CA 1
ATOM 2188 C C . ASP A 1 277 ? -5.982 -1.719 -6.616 1.00 98.56 277 ASP A C 1
ATOM 2190 O O . ASP A 1 277 ? -4.784 -1.870 -6.875 1.00 98.56 277 ASP A O 1
ATOM 2194 N N . PRO A 1 278 ? -6.912 -1.833 -7.585 1.00 98.38 278 PRO A N 1
ATOM 2195 C CA . PRO A 1 278 ? -6.578 -1.764 -9.000 1.00 98.38 278 PRO A CA 1
ATOM 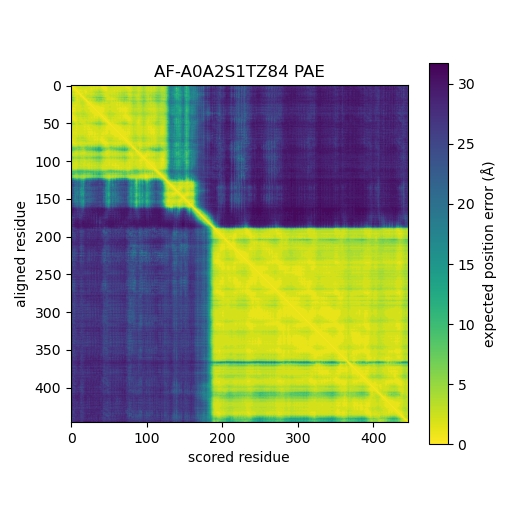2196 C C . PRO A 1 278 ? -6.025 -0.380 -9.333 1.00 98.38 278 PRO A C 1
ATOM 2198 O O . PRO A 1 278 ? -6.751 0.597 -9.523 1.00 98.38 278 PRO A O 1
ATOM 2201 N N . HIS A 1 279 ? -4.710 -0.301 -9.432 1.00 97.31 279 HIS A N 1
ATOM 2202 C CA . HIS A 1 279 ? -3.982 0.944 -9.526 1.00 97.31 279 HIS A CA 1
ATOM 2203 C C . HIS A 1 279 ? -3.859 1.373 -10.988 1.00 97.31 279 HIS A C 1
ATOM 2205 O O . HIS A 1 279 ? -2.805 1.269 -11.608 1.00 97.31 279 HIS A O 1
ATOM 2211 N N . ASN A 1 280 ? -4.985 1.749 -11.593 1.00 94.62 280 ASN A N 1
ATOM 2212 C CA . ASN A 1 280 ? -5.122 1.863 -13.046 1.00 94.62 280 ASN A CA 1
ATOM 2213 C C . ASN A 1 280 ? -5.731 3.178 -13.538 1.00 94.62 280 ASN A C 1
ATOM 2215 O O . ASN A 1 280 ? -6.002 3.287 -14.731 1.00 94.62 280 ASN A O 1
ATOM 2219 N N . TYR A 1 281 ? -5.952 4.169 -12.670 1.00 98.25 281 TYR A N 1
ATOM 2220 C CA . TYR A 1 281 ? -6.373 5.515 -13.085 1.00 98.25 281 TYR A CA 1
ATOM 2221 C C . TYR A 1 281 ? -7.666 5.525 -13.913 1.00 98.25 281 TYR A C 1
ATOM 2223 O O . TYR A 1 281 ? -7.781 6.239 -14.907 1.00 98.25 281 TYR A O 1
ATOM 2231 N N . ALA A 1 282 ? -8.622 4.662 -13.555 1.00 98.44 282 ALA A N 1
ATOM 2232 C CA . ALA A 1 282 ? -9.850 4.400 -14.315 1.00 98.44 282 ALA A CA 1
ATOM 2233 C C . ALA A 1 282 ? -9.624 4.035 -15.800 1.00 98.44 282 ALA A C 1
ATOM 2235 O O . ALA A 1 282 ? -10.415 4.408 -16.671 1.00 98.44 282 ALA A O 1
ATOM 2236 N N . ARG A 1 283 ? -8.546 3.299 -16.101 1.00 98.44 283 ARG A N 1
ATOM 2237 C CA . ARG A 1 283 ? -8.175 2.882 -17.459 1.00 98.44 283 ARG A CA 1
ATOM 2238 C C . ARG A 1 283 ? -7.881 1.391 -17.569 1.00 98.44 283 ARG A C 1
ATOM 2240 O O . ARG A 1 283 ? -7.573 0.715 -16.592 1.00 98.44 283 ARG A O 1
ATOM 2247 N N . TYR A 1 284 ? -7.937 0.904 -18.802 1.00 98.44 284 TYR A N 1
ATOM 2248 C CA . TYR A 1 284 ? -7.398 -0.389 -19.202 1.00 98.44 284 TYR A CA 1
ATOM 2249 C C . TYR A 1 284 ? -6.645 -0.239 -20.523 1.00 98.44 284 TYR A C 1
ATOM 2251 O O . TYR A 1 284 ? -7.228 0.203 -21.518 1.00 98.44 284 TYR A O 1
ATOM 2259 N N . LYS A 1 285 ? -5.352 -0.592 -20.550 1.00 95.62 285 LYS A N 1
ATOM 2260 C CA . LYS A 1 285 ? -4.465 -0.368 -21.712 1.00 95.62 285 LYS A CA 1
ATOM 2261 C C . LYS A 1 285 ? -4.610 1.077 -22.240 1.00 95.62 285 LYS A C 1
ATOM 2263 O O . LYS A 1 285 ? -4.894 1.281 -23.418 1.00 95.62 285 LYS A O 1
ATOM 2268 N N . ASP A 1 286 ? -4.508 2.048 -21.328 1.00 94.94 286 ASP A N 1
ATOM 2269 C CA . ASP A 1 286 ? -4.636 3.508 -21.528 1.00 94.94 286 ASP A CA 1
ATOM 2270 C C . ASP A 1 286 ? -6.008 4.049 -21.971 1.00 94.94 286 ASP A C 1
ATOM 2272 O O . ASP A 1 286 ? -6.190 5.263 -22.071 1.00 94.94 286 ASP A O 1
ATOM 2276 N N . ASN A 1 287 ? -7.002 3.188 -22.191 1.00 98.19 287 ASN A N 1
ATOM 2277 C CA . ASN A 1 287 ? -8.349 3.612 -22.567 1.00 98.19 287 ASN A CA 1
ATOM 2278 C C . ASN A 1 287 ? -9.224 3.790 -21.322 1.00 98.19 287 ASN A C 1
ATOM 2280 O O . ASN A 1 287 ? -9.206 2.948 -20.425 1.00 98.19 287 ASN A O 1
ATOM 2284 N N . LEU A 1 288 ? -9.983 4.885 -21.272 1.00 98.56 288 LEU A N 1
ATOM 2285 C CA . LEU A 1 288 ? -10.852 5.238 -20.146 1.00 98.56 288 LEU A CA 1
ATOM 2286 C C . LEU A 1 288 ? -12.028 4.274 -19.999 1.00 98.56 288 LEU A C 1
ATOM 2288 O O . LEU A 1 288 ? -12.702 3.960 -20.978 1.00 98.56 288 LEU A O 1
ATOM 2292 N N . ILE A 1 289 ? -12.348 3.897 -18.762 1.00 98.75 289 ILE A N 1
ATOM 2293 C CA . ILE A 1 289 ? -13.609 3.218 -18.456 1.00 98.75 289 ILE A CA 1
ATOM 2294 C C . ILE A 1 289 ? -14.781 4.103 -18.906 1.00 98.75 289 ILE A C 1
ATOM 2296 O O . ILE A 1 289 ? -14.850 5.284 -18.573 1.00 98.75 289 ILE A O 1
ATOM 2300 N N . GLY A 1 290 ? -15.716 3.515 -19.650 1.00 97.00 290 GLY A N 1
ATOM 2301 C CA . GLY A 1 290 ? -16.837 4.215 -20.277 1.00 97.00 290 GLY A CA 1
ATOM 2302 C C . GLY A 1 290 ? -16.593 4.605 -21.736 1.00 97.00 290 GLY A C 1
ATOM 2303 O O . GLY A 1 290 ? -17.544 5.012 -22.405 1.00 97.00 290 GLY A O 1
ATOM 2304 N N . SER A 1 291 ? -15.371 4.435 -22.255 1.00 97.94 291 SER A N 1
ATOM 2305 C CA . SER A 1 291 ? -15.092 4.571 -23.687 1.00 97.94 291 SER A CA 1
ATOM 2306 C C . SER A 1 291 ? -15.653 3.391 -24.496 1.00 97.94 291 SER A C 1
ATOM 2308 O O . SER A 1 291 ? -16.155 2.408 -23.945 1.00 97.94 291 SER A O 1
ATOM 2310 N N . GLU A 1 292 ? -15.575 3.479 -25.829 1.00 97.19 292 GLU A N 1
ATOM 2311 C CA . GLU A 1 292 ? -15.966 2.372 -26.714 1.00 97.19 292 GLU A CA 1
ATOM 2312 C C . GLU A 1 292 ? -15.050 1.149 -26.523 1.00 97.19 292 GLU A C 1
ATOM 2314 O O . GLU A 1 292 ? -15.507 0.008 -26.578 1.00 97.19 292 GLU A O 1
ATOM 2319 N N . GLU A 1 293 ? -13.765 1.390 -26.265 1.00 98.25 293 GLU A N 1
ATOM 2320 C CA . GLU A 1 293 ? -12.732 0.376 -26.058 1.00 98.25 293 GLU A CA 1
ATOM 2321 C C . GLU A 1 293 ? -12.829 -0.305 -24.688 1.00 98.25 293 GLU A C 1
ATOM 2323 O O . GLU A 1 293 ? -12.527 -1.495 -24.582 1.00 98.25 293 GLU A O 1
ATOM 2328 N N . VAL A 1 294 ? -13.245 0.429 -23.648 1.00 98.62 294 VAL A N 1
ATOM 2329 C CA . VAL A 1 294 ? -13.355 -0.077 -22.270 1.00 98.62 294 VAL A CA 1
ATOM 2330 C C . VAL A 1 294 ? -14.753 0.229 -21.729 1.00 98.62 294 VAL A C 1
ATOM 2332 O O . VAL A 1 294 ? -14.941 1.170 -20.955 1.00 98.62 294 VAL A O 1
ATOM 2335 N N . PRO A 1 295 ? -15.769 -0.557 -22.121 1.00 98.56 295 PRO A N 1
ATOM 2336 C CA . PRO A 1 295 ? -17.133 -0.350 -21.652 1.00 98.56 295 PRO A CA 1
ATOM 2337 C C . PRO A 1 295 ? -17.243 -0.570 -20.135 1.00 98.56 295 PRO A C 1
ATOM 2339 O O . PRO A 1 295 ? -16.516 -1.380 -19.554 1.00 98.56 295 PRO A O 1
ATOM 2342 N N . ILE A 1 296 ? -18.194 0.111 -19.487 1.00 98.75 296 ILE A N 1
ATOM 2343 C CA . ILE A 1 296 ? -18.442 0.018 -18.032 1.00 98.75 296 ILE A CA 1
ATOM 2344 C C . ILE A 1 296 ? -18.647 -1.437 -17.586 1.00 98.75 296 ILE A C 1
ATOM 2346 O O . ILE A 1 296 ? -18.197 -1.842 -16.514 1.00 98.75 296 ILE A O 1
ATOM 2350 N N . GLU A 1 297 ? -19.290 -2.248 -18.423 1.00 98.81 297 GLU A N 1
ATOM 2351 C CA . GLU A 1 297 ? -19.540 -3.663 -18.171 1.00 98.81 297 GLU A CA 1
ATOM 2352 C C . GLU A 1 297 ? -18.247 -4.467 -17.999 1.00 98.81 297 GLU A C 1
ATOM 2354 O O . GLU A 1 297 ? -18.250 -5.453 -17.266 1.00 98.81 297 GLU A O 1
ATOM 2359 N N . ALA A 1 298 ? -17.144 -4.059 -18.633 1.00 98.88 298 ALA A N 1
ATOM 2360 C CA . ALA A 1 298 ? -15.860 -4.731 -18.476 1.00 98.88 298 ALA A CA 1
ATOM 2361 C C . ALA A 1 298 ? -15.271 -4.494 -17.078 1.00 98.88 298 ALA A C 1
ATOM 2363 O O . ALA A 1 298 ? -14.762 -5.423 -16.454 1.00 98.88 298 ALA A O 1
ATOM 2364 N N . PHE A 1 299 ? -15.403 -3.272 -16.558 1.00 98.88 299 PHE A N 1
ATOM 2365 C CA . PHE A 1 299 ? -14.991 -2.941 -15.194 1.00 98.88 299 PHE A CA 1
ATOM 2366 C C . PHE A 1 299 ? -15.865 -3.651 -14.150 1.00 98.88 299 PHE A C 1
ATOM 2368 O O . PHE A 1 299 ? -15.358 -4.189 -13.166 1.00 98.88 299 PHE A O 1
ATOM 2375 N N . ALA A 1 300 ? -17.176 -3.724 -14.396 1.00 98.94 300 ALA A N 1
ATOM 2376 C CA . ALA A 1 300 ? -18.100 -4.485 -13.560 1.00 98.94 300 ALA A CA 1
ATOM 2377 C C . ALA A 1 300 ? -17.783 -5.994 -13.560 1.00 98.94 300 ALA A C 1
ATOM 2379 O O . ALA A 1 300 ? -17.778 -6.612 -12.498 1.00 98.94 300 ALA A O 1
ATOM 2380 N N . ASP A 1 301 ? -17.472 -6.582 -14.721 1.00 98.94 301 ASP A N 1
ATOM 2381 C CA . ASP A 1 301 ? -17.051 -7.985 -14.845 1.00 98.94 301 ASP A CA 1
ATOM 2382 C C . ASP A 1 301 ? -15.771 -8.278 -14.050 1.00 98.94 301 ASP A C 1
ATOM 2384 O O . ASP A 1 301 ? -15.723 -9.251 -13.290 1.00 98.94 301 ASP A O 1
ATOM 2388 N N . PHE A 1 302 ? -14.758 -7.416 -14.180 1.00 98.94 302 PHE A N 1
ATOM 2389 C CA . PHE A 1 302 ? -13.515 -7.531 -13.423 1.00 98.94 302 PHE A CA 1
ATOM 2390 C C . PHE A 1 302 ? -13.778 -7.560 -11.911 1.00 98.94 302 PHE A C 1
ATOM 2392 O O . PHE A 1 302 ? -13.329 -8.469 -11.206 1.00 98.94 302 PHE A O 1
ATOM 2399 N N . TRP A 1 303 ? -14.591 -6.620 -11.425 1.00 98.94 303 TRP A N 1
ATOM 2400 C CA . TRP A 1 303 ? -14.955 -6.534 -10.016 1.00 98.94 303 TRP A CA 1
ATOM 2401 C C . TRP A 1 303 ? -15.824 -7.691 -9.528 1.00 98.94 303 TRP A C 1
ATOM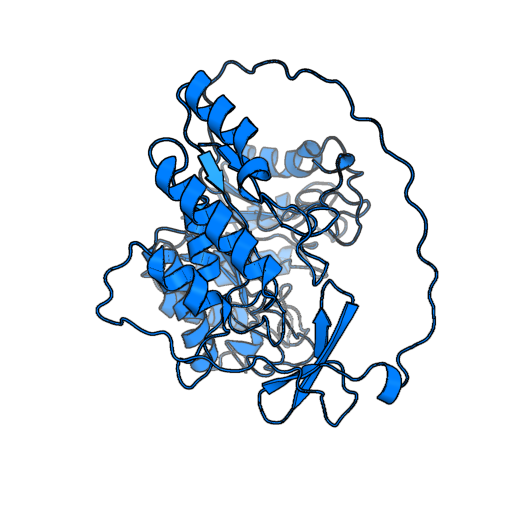 2403 O O . TRP A 1 303 ? -15.619 -8.162 -8.409 1.00 98.94 303 TRP A O 1
ATOM 2413 N N . THR A 1 304 ? -16.743 -8.210 -10.346 1.00 98.94 304 THR A N 1
ATOM 2414 C CA . THR A 1 304 ? -17.478 -9.442 -10.024 1.00 98.94 304 THR A CA 1
ATOM 2415 C C . THR A 1 304 ? -16.511 -10.601 -9.783 1.00 98.94 304 THR A C 1
ATOM 2417 O O . THR A 1 304 ? -16.655 -11.315 -8.792 1.00 98.94 304 THR A O 1
ATOM 2420 N N . LYS A 1 305 ? -15.497 -10.776 -10.639 1.00 98.94 305 LYS A N 1
ATOM 2421 C CA . LYS A 1 305 ? -14.530 -11.878 -10.514 1.00 98.94 305 LYS A CA 1
ATOM 2422 C C . LYS A 1 305 ? -13.644 -11.743 -9.275 1.00 98.94 305 LYS A C 1
ATOM 2424 O O . LYS A 1 305 ? -13.452 -12.732 -8.569 1.00 98.94 305 LYS A O 1
ATOM 2429 N N . LEU A 1 306 ? -13.153 -10.540 -8.970 1.00 98.88 306 LEU A N 1
ATOM 2430 C CA . LEU A 1 306 ? -12.414 -10.299 -7.725 1.00 98.88 306 LEU A CA 1
ATOM 2431 C C . LEU A 1 306 ? -13.301 -10.509 -6.489 1.00 98.88 306 LEU A C 1
ATOM 2433 O O . LEU A 1 306 ? -12.887 -11.171 -5.538 1.00 98.88 306 LEU A O 1
ATOM 2437 N N . ALA A 1 307 ? -14.540 -10.015 -6.509 1.00 98.88 307 ALA A N 1
ATOM 2438 C CA . ALA A 1 307 ? -15.471 -10.199 -5.402 1.00 98.88 307 ALA A CA 1
ATOM 2439 C C . ALA A 1 307 ? -15.761 -11.684 -5.136 1.00 98.88 307 ALA A C 1
ATOM 2441 O O . ALA A 1 307 ? -15.731 -12.100 -3.984 1.00 98.88 307 ALA A O 1
ATOM 2442 N N . GLU A 1 308 ? -15.955 -12.512 -6.166 1.00 98.88 308 GLU A N 1
ATOM 2443 C CA . GLU A 1 308 ? -16.140 -13.962 -5.992 1.00 98.88 308 GLU A CA 1
ATOM 2444 C C . GLU A 1 308 ? -14.963 -14.646 -5.271 1.00 98.88 308 GLU A C 1
ATOM 2446 O O . GLU A 1 308 ? -15.178 -15.600 -4.525 1.00 98.88 308 GLU A O 1
ATOM 2451 N N . ILE A 1 309 ? -13.734 -14.141 -5.431 1.00 98.75 309 ILE A N 1
ATOM 2452 C CA . ILE A 1 309 ? -12.545 -14.673 -4.746 1.00 98.75 309 ILE A CA 1
ATOM 2453 C C . ILE A 1 309 ? -12.501 -14.249 -3.272 1.00 98.75 309 ILE A C 1
ATOM 2455 O O . ILE A 1 309 ? -12.109 -15.041 -2.412 1.00 98.75 309 ILE A O 1
ATOM 2459 N N . PHE A 1 310 ? -12.864 -12.999 -2.974 1.00 98.75 310 PHE A N 1
ATOM 2460 C CA . PHE A 1 310 ? -12.571 -12.367 -1.681 1.00 98.75 310 PHE A CA 1
ATOM 2461 C C . PHE A 1 310 ? -13.795 -12.103 -0.790 1.00 98.75 310 PHE A C 1
ATOM 2463 O O . PHE A 1 310 ? -13.628 -11.701 0.362 1.00 98.75 310 PHE A O 1
ATOM 2470 N N . LYS A 1 311 ? -15.020 -12.350 -1.272 1.00 98.44 311 LYS A N 1
ATOM 2471 C CA . LYS A 1 311 ? -16.273 -12.010 -0.569 1.00 98.44 311 LYS A CA 1
ATOM 2472 C C . LYS A 1 311 ? -16.435 -12.617 0.822 1.00 98.44 311 LYS A C 1
ATOM 2474 O O . LYS A 1 311 ? -17.133 -12.040 1.654 1.00 98.44 311 LYS A O 1
ATOM 2479 N N . ASP A 1 312 ? -15.809 -13.765 1.066 1.00 98.31 312 ASP A N 1
ATOM 2480 C CA . ASP A 1 312 ? -15.912 -14.485 2.338 1.00 98.31 312 ASP A CA 1
ATOM 2481 C C . ASP A 1 312 ? -14.863 -14.032 3.373 1.00 98.31 312 ASP A C 1
ATOM 2483 O O . ASP A 1 312 ? -14.892 -14.487 4.516 1.00 98.31 312 ASP A O 1
ATOM 2487 N N . ASN A 1 313 ? -13.945 -13.128 3.005 1.00 98.56 313 ASN A N 1
ATOM 2488 C CA . ASN A 1 313 ? -12.956 -12.550 3.913 1.00 98.56 313 ASN A CA 1
ATOM 2489 C C . ASN A 1 313 ? -13.389 -11.137 4.343 1.00 98.56 313 ASN A C 1
ATOM 2491 O O . ASN A 1 313 ? -13.240 -10.175 3.592 1.00 98.56 313 ASN A O 1
ATOM 2495 N N . ASP A 1 314 ? -13.911 -10.996 5.564 1.00 96.00 314 ASP A N 1
ATOM 2496 C CA . ASP A 1 314 ? -14.445 -9.735 6.107 1.00 96.00 314 ASP A CA 1
ATOM 2497 C C . ASP A 1 314 ? -13.374 -8.664 6.392 1.00 96.00 314 ASP A C 1
ATOM 2499 O O . ASP A 1 314 ? -13.696 -7.488 6.593 1.00 96.00 314 ASP A O 1
ATOM 2503 N N . LYS A 1 315 ? -12.097 -9.055 6.367 1.00 98.12 315 LYS A N 1
ATOM 2504 C CA . LYS A 1 315 ? -10.933 -8.170 6.466 1.00 98.12 315 LYS A CA 1
ATOM 2505 C C . LYS A 1 315 ? -10.439 -7.666 5.114 1.00 98.12 315 LYS A C 1
ATOM 2507 O O . LYS A 1 315 ? -9.521 -6.850 5.088 1.00 98.12 315 LYS A O 1
ATOM 2512 N N . VAL A 1 316 ? -11.041 -8.100 4.008 1.00 98.88 316 VAL A N 1
ATOM 2513 C CA . VAL A 1 316 ? -10.758 -7.543 2.682 1.00 98.88 316 VAL A CA 1
ATOM 2514 C C . VAL A 1 316 ? -11.700 -6.388 2.388 1.00 98.88 316 VAL A C 1
ATOM 2516 O O . VAL A 1 316 ? -12.915 -6.507 2.560 1.00 98.88 316 VAL A O 1
ATOM 2519 N N . TRP A 1 317 ? -11.145 -5.266 1.947 1.00 98.81 317 TRP A N 1
ATOM 2520 C CA . TRP A 1 317 ? -11.882 -4.116 1.425 1.00 98.81 317 TRP A CA 1
ATOM 2521 C C . TRP A 1 317 ? -11.587 -3.960 -0.070 1.00 98.81 317 TRP A C 1
ATOM 2523 O O . TRP A 1 317 ? -10.526 -4.361 -0.545 1.00 98.81 317 TRP A O 1
ATOM 2533 N N . PHE A 1 318 ? -12.526 -3.385 -0.815 1.00 98.94 318 PHE A N 1
ATOM 2534 C CA . PHE A 1 318 ? -12.415 -3.186 -2.261 1.00 98.94 318 PHE A CA 1
ATOM 2535 C C . PHE A 1 318 ? -12.267 -1.694 -2.569 1.00 98.94 318 PHE A C 1
ATOM 2537 O O . PHE A 1 318 ? -13.254 -0.968 -2.498 1.00 98.94 318 PHE A O 1
ATOM 2544 N N . GLY A 1 319 ? -11.060 -1.225 -2.886 1.00 98.81 319 GLY A N 1
ATOM 2545 C CA . GLY A 1 319 ? -10.855 0.108 -3.456 1.00 98.81 319 GLY A CA 1
ATOM 2546 C C . GLY A 1 319 ? -11.079 0.040 -4.955 1.00 98.81 319 GLY A C 1
ATOM 2547 O O . GLY A 1 319 ? -10.381 -0.710 -5.622 1.00 98.81 319 GLY A O 1
ATOM 2548 N N . LEU A 1 320 ? -12.100 0.726 -5.483 1.00 98.75 320 LEU A N 1
ATOM 2549 C CA . LEU A 1 320 ? -12.587 0.443 -6.840 1.00 98.75 320 LEU A CA 1
ATOM 2550 C C . LEU A 1 320 ? -11.533 0.648 -7.934 1.00 98.75 320 LEU A C 1
ATOM 2552 O O . LEU A 1 320 ? -11.475 -0.136 -8.882 1.00 98.75 320 LEU A O 1
ATOM 2556 N N . VAL A 1 321 ? -10.744 1.709 -7.828 1.00 98.69 321 VAL A N 1
ATOM 2557 C CA . VAL A 1 321 ? -9.612 1.991 -8.709 1.00 98.69 321 VAL A CA 1
ATOM 2558 C C . VAL A 1 321 ? -8.794 3.120 -8.090 1.00 98.69 321 VAL A C 1
ATOM 2560 O O . VAL A 1 321 ? -9.362 3.986 -7.433 1.00 98.69 321 VAL A O 1
ATOM 2563 N N . ASN A 1 322 ? -7.494 3.166 -8.333 1.00 98.56 322 ASN A N 1
ATOM 2564 C CA . ASN A 1 322 ? -6.702 4.332 -7.967 1.00 98.56 322 ASN A CA 1
ATOM 2565 C C . ASN A 1 322 ? -7.042 5.542 -8.851 1.00 98.56 322 ASN A C 1
ATOM 2567 O O . ASN A 1 322 ? -7.090 5.390 -10.071 1.00 98.56 322 ASN A O 1
ATOM 2571 N N . GLU A 1 323 ? -7.237 6.713 -8.240 1.00 98.12 323 GLU A N 1
ATOM 2572 C CA . GLU A 1 323 ? -7.172 8.052 -8.857 1.00 98.12 323 GLU A CA 1
ATOM 2573 C C . GLU A 1 323 ? -7.761 8.193 -10.282 1.00 98.12 323 GLU A C 1
ATOM 2575 O O . GLU A 1 323 ? -7.029 8.438 -11.241 1.00 98.12 323 GLU A O 1
ATOM 2580 N N . PRO A 1 324 ? -9.087 8.082 -10.481 1.00 98.69 324 PRO A N 1
ATOM 2581 C CA . PRO A 1 324 ? -9.719 8.499 -11.733 1.00 98.69 324 PRO A CA 1
ATOM 2582 C C . PRO A 1 324 ? -9.349 9.946 -12.116 1.00 98.69 324 PRO A C 1
ATOM 2584 O O . PRO A 1 324 ? -9.410 10.862 -11.290 1.00 98.69 324 PRO A O 1
ATOM 2587 N N . HIS A 1 325 ? -8.981 10.175 -13.380 1.00 97.81 325 HIS A N 1
ATOM 2588 C CA . HIS A 1 325 ? -8.636 11.507 -13.895 1.00 97.81 325 HIS A CA 1
ATOM 2589 C C . HIS A 1 325 ? -8.814 11.620 -15.422 1.00 97.81 325 HIS A C 1
ATOM 2591 O O . HIS A 1 325 ? -8.823 10.617 -16.146 1.00 97.81 325 HIS A O 1
ATOM 2597 N N . ASP A 1 326 ? -8.905 12.860 -15.917 1.00 96.56 326 ASP A N 1
ATOM 2598 C CA . ASP A 1 326 ? -9.109 13.221 -17.333 1.00 96.56 326 ASP A CA 1
ATOM 2599 C C . ASP A 1 326 ? -10.333 12.548 -17.979 1.00 96.56 326 ASP A C 1
ATOM 2601 O O . ASP A 1 326 ? -10.291 12.103 -19.127 1.00 96.56 326 ASP A O 1
ATOM 2605 N N . MET A 1 327 ? -11.434 12.474 -17.234 1.00 96.88 327 MET A N 1
ATOM 2606 C CA . MET A 1 327 ? -12.724 11.967 -17.701 1.00 96.88 327 MET A CA 1
ATOM 2607 C C . MET A 1 327 ? -13.870 12.834 -17.181 1.00 96.88 327 MET A C 1
ATOM 2609 O O . MET A 1 327 ? -13.671 13.644 -16.278 1.00 96.88 327 MET A O 1
ATOM 2613 N N . GLU A 1 328 ? -15.075 12.677 -17.727 1.00 96.88 328 GLU A N 1
ATOM 2614 C CA . GLU A 1 328 ? -16.254 13.341 -17.170 1.00 96.88 328 GLU A CA 1
ATOM 2615 C C . GLU A 1 328 ? -16.610 12.722 -15.812 1.00 96.88 328 GLU A C 1
ATOM 2617 O O . GLU A 1 328 ? -16.712 11.500 -15.670 1.00 96.88 328 GLU A O 1
ATOM 2622 N N . THR A 1 329 ? -16.834 13.565 -14.802 1.00 97.88 329 THR A N 1
ATOM 2623 C CA . THR A 1 329 ? -17.125 13.101 -13.437 1.00 97.88 329 THR A CA 1
ATOM 2624 C C . THR A 1 329 ? -18.383 12.222 -13.382 1.00 97.88 329 THR A C 1
ATOM 2626 O O . THR A 1 329 ? -18.423 11.245 -12.636 1.00 97.88 329 THR A O 1
ATOM 2629 N N . ASP A 1 330 ? -19.406 12.525 -14.190 1.00 97.81 330 ASP A N 1
ATOM 2630 C CA . ASP A 1 330 ? -20.635 11.718 -14.261 1.00 97.81 330 ASP A CA 1
ATOM 2631 C C . ASP A 1 330 ? -20.383 10.315 -14.835 1.00 97.81 330 ASP A C 1
ATOM 2633 O O . ASP A 1 330 ? -20.886 9.333 -14.284 1.00 97.81 330 ASP A O 1
ATOM 2637 N N . ASP A 1 331 ? -19.535 10.202 -15.865 1.00 97.81 331 ASP A N 1
ATOM 2638 C CA . ASP A 1 331 ? -19.157 8.913 -16.452 1.00 97.81 331 ASP A CA 1
ATOM 2639 C C . ASP A 1 331 ? -18.404 8.041 -15.437 1.00 97.81 331 ASP A C 1
ATOM 2641 O O . ASP A 1 331 ? -18.684 6.841 -15.329 1.00 97.81 331 ASP A O 1
ATOM 2645 N N . TRP A 1 332 ? -17.523 8.643 -14.625 1.00 98.56 332 TRP A N 1
ATOM 2646 C CA . TRP A 1 332 ? -16.842 7.935 -13.540 1.00 98.56 332 TRP A CA 1
ATOM 2647 C C . TRP A 1 332 ? -17.830 7.384 -12.505 1.00 98.56 332 TRP A C 1
ATOM 2649 O O . TRP A 1 332 ? -17.849 6.179 -12.249 1.00 98.56 332 TRP A O 1
ATOM 2659 N N . PHE A 1 333 ? -18.689 8.226 -11.919 1.00 98.75 333 PHE A N 1
ATOM 2660 C CA . PHE A 1 333 ? -19.595 7.761 -10.861 1.00 98.75 333 PHE A CA 1
ATOM 2661 C C . PHE A 1 333 ? -20.647 6.770 -11.372 1.00 98.75 333 PHE A C 1
ATOM 2663 O O . PHE A 1 333 ? -21.060 5.876 -10.627 1.00 98.75 333 PHE A O 1
ATOM 2670 N N . LYS A 1 334 ? -21.024 6.850 -12.653 1.00 98.75 334 LYS A N 1
ATOM 2671 C CA . LYS A 1 334 ? -21.834 5.824 -13.313 1.00 98.75 334 LYS A CA 1
ATOM 2672 C C . LYS A 1 334 ? -21.107 4.478 -13.383 1.00 98.75 334 LYS A C 1
ATOM 2674 O O . LYS A 1 334 ? -21.717 3.447 -13.088 1.00 98.75 334 LYS A O 1
ATOM 2679 N N . ALA A 1 335 ? -19.820 4.472 -13.735 1.00 98.88 335 ALA A N 1
ATOM 2680 C CA . ALA A 1 335 ? -19.001 3.262 -13.750 1.00 98.88 335 ALA A CA 1
ATOM 2681 C C . ALA A 1 335 ? -18.786 2.689 -12.340 1.00 98.88 335 ALA A C 1
ATOM 2683 O O . ALA A 1 335 ? -18.969 1.488 -12.127 1.00 98.88 335 ALA A O 1
ATOM 2684 N N . ALA A 1 336 ? -18.489 3.548 -11.362 1.00 98.88 336 ALA A N 1
ATOM 2685 C CA . ALA A 1 336 ? -18.347 3.165 -9.961 1.00 98.88 336 ALA A CA 1
ATOM 2686 C C . ALA A 1 336 ? -19.632 2.518 -9.423 1.00 98.88 336 ALA A C 1
ATOM 2688 O O . ALA A 1 336 ? -19.584 1.455 -8.806 1.00 98.88 336 ALA A O 1
ATOM 2689 N N . ARG A 1 337 ? -20.802 3.107 -9.710 1.00 98.88 337 ARG A N 1
ATOM 2690 C CA . ARG A 1 337 ? -22.104 2.546 -9.320 1.00 98.88 337 ARG A CA 1
ATOM 2691 C C . ARG A 1 337 ? -22.321 1.150 -9.896 1.00 98.88 337 ARG A C 1
ATOM 2693 O O . ARG A 1 337 ? -22.729 0.251 -9.161 1.00 98.88 337 ARG A O 1
ATOM 2700 N N . ALA A 1 338 ? -22.021 0.967 -11.182 1.00 98.94 338 ALA A N 1
ATOM 2701 C CA . ALA A 1 338 ? -22.144 -0.324 -11.849 1.00 98.94 338 ALA A CA 1
ATOM 2702 C C . ALA A 1 338 ? -21.221 -1.386 -11.227 1.00 98.94 338 ALA A C 1
ATOM 2704 O O . ALA A 1 338 ? -21.662 -2.511 -10.996 1.00 98.94 338 ALA A O 1
ATOM 2705 N N . ALA A 1 339 ? -19.977 -1.026 -10.892 1.00 98.94 339 ALA A N 1
ATOM 2706 C CA . ALA A 1 339 ? -19.054 -1.921 -10.196 1.00 98.94 339 ALA A CA 1
ATOM 2707 C C . ALA A 1 339 ? -19.568 -2.309 -8.800 1.00 98.94 339 ALA A C 1
ATOM 2709 O O . ALA A 1 339 ? -19.580 -3.492 -8.464 1.00 98.94 339 ALA A O 1
ATOM 2710 N N . VAL A 1 340 ? -20.070 -1.353 -8.006 1.00 98.94 340 VAL A N 1
ATOM 2711 C CA . VAL A 1 340 ? -20.658 -1.655 -6.688 1.00 98.94 340 VAL A CA 1
ATOM 2712 C C . VAL A 1 340 ? -21.836 -2.616 -6.817 1.00 98.94 340 VAL A C 1
ATOM 2714 O O . VAL A 1 340 ? -21.908 -3.598 -6.077 1.00 98.94 340 VAL A O 1
ATOM 2717 N N . ASP A 1 341 ? -22.747 -2.373 -7.757 1.00 98.88 341 ASP A N 1
ATOM 2718 C CA . ASP A 1 341 ? -23.911 -3.238 -7.964 1.00 98.88 341 ASP A CA 1
ATOM 2719 C C . ASP A 1 341 ? -23.487 -4.656 -8.370 1.00 98.88 341 ASP A C 1
ATOM 2721 O O . ASP A 1 341 ? -24.014 -5.639 -7.841 1.00 98.88 341 ASP A O 1
ATOM 2725 N N . ALA A 1 342 ? -22.483 -4.768 -9.242 1.00 98.94 342 ALA A N 1
ATOM 2726 C CA . ALA A 1 342 ? -21.915 -6.037 -9.678 1.00 98.94 342 ALA A CA 1
ATOM 2727 C C . ALA A 1 342 ? -21.216 -6.796 -8.535 1.00 98.94 342 ALA A C 1
ATOM 2729 O O . ALA A 1 342 ? -21.403 -8.006 -8.398 1.00 98.94 342 ALA A O 1
ATOM 2730 N N . ILE A 1 343 ? -20.481 -6.098 -7.662 1.00 98.94 343 ILE A N 1
ATOM 2731 C CA . ILE A 1 343 ? -19.888 -6.674 -6.444 1.00 98.94 343 ILE A CA 1
ATOM 2732 C C . ILE A 1 343 ? -20.993 -7.177 -5.516 1.00 98.94 343 ILE A C 1
ATOM 2734 O O . ILE A 1 343 ? -20.955 -8.324 -5.071 1.00 98.94 343 ILE A O 1
ATOM 2738 N N . ARG A 1 344 ? -22.008 -6.355 -5.226 1.00 98.81 344 ARG A N 1
ATOM 2739 C CA . ARG A 1 344 ? -23.101 -6.735 -4.316 1.00 98.81 344 ARG A CA 1
ATOM 2740 C C . ARG A 1 344 ? -23.936 -7.895 -4.862 1.00 98.81 344 ARG A C 1
ATOM 2742 O O . ARG A 1 344 ? -24.405 -8.711 -4.068 1.00 98.81 344 ARG A O 1
ATOM 2749 N N . ALA A 1 345 ? -24.058 -8.036 -6.183 1.00 98.75 345 ALA A N 1
ATOM 2750 C CA . ALA A 1 345 ? -24.732 -9.168 -6.819 1.00 98.75 345 ALA A CA 1
ATOM 2751 C C . ALA A 1 345 ? -24.061 -10.531 -6.536 1.00 98.75 345 ALA A C 1
ATOM 2753 O O . ALA A 1 345 ? -24.751 -11.550 -6.539 1.00 98.75 345 ALA A O 1
ATOM 2754 N N . THR A 1 346 ? -22.760 -10.563 -6.213 1.00 98.81 346 THR A N 1
ATOM 2755 C CA . THR A 1 346 ? -22.041 -11.792 -5.788 1.00 98.81 346 THR A CA 1
ATOM 2756 C C . THR A 1 346 ? -22.390 -12.250 -4.364 1.00 98.81 346 THR A C 1
ATOM 2758 O O . THR A 1 346 ? -22.027 -13.354 -3.939 1.00 98.81 346 THR A O 1
ATOM 2761 N N . GLY A 1 347 ? -23.075 -11.389 -3.603 1.00 98.56 347 GLY A N 1
ATOM 2762 C CA . GLY A 1 347 ? -23.328 -11.544 -2.172 1.00 98.56 347 GLY A CA 1
ATOM 2763 C C . GLY A 1 347 ? -22.268 -10.908 -1.266 1.00 98.56 347 GLY A C 1
ATOM 2764 O O . GLY A 1 347 ? -22.453 -10.926 -0.050 1.00 98.56 347 GLY A O 1
ATOM 2765 N N . ALA A 1 348 ? -21.199 -10.323 -1.820 1.00 98.62 348 ALA A N 1
ATOM 2766 C CA . ALA A 1 348 ? -20.129 -9.693 -1.050 1.00 98.62 348 ALA A CA 1
ATOM 2767 C C . ALA A 1 348 ? -20.625 -8.563 -0.133 1.00 98.62 348 ALA A C 1
ATOM 2769 O O . ALA A 1 348 ? -21.372 -7.670 -0.551 1.00 98.62 348 ALA A O 1
ATOM 2770 N N . LYS A 1 349 ? -20.150 -8.566 1.118 1.00 98.38 349 LYS A N 1
ATOM 2771 C CA . LYS A 1 349 ? -20.491 -7.575 2.159 1.00 98.38 349 LYS A CA 1
ATOM 2772 C C . LYS A 1 349 ? -19.317 -6.702 2.594 1.00 98.38 349 LYS A C 1
ATOM 2774 O O . LYS A 1 349 ? -19.488 -5.847 3.458 1.00 98.38 349 LYS A O 1
ATOM 2779 N N . ASN A 1 350 ? -18.162 -6.882 1.960 1.00 98.69 350 ASN A N 1
ATOM 2780 C CA . ASN A 1 350 ? -16.938 -6.112 2.163 1.00 98.69 350 ASN A CA 1
ATOM 2781 C C . ASN A 1 350 ? -17.188 -4.599 2.066 1.00 98.69 350 ASN A C 1
ATOM 2783 O O . ASN A 1 350 ? -18.093 -4.161 1.341 1.00 98.69 350 ASN A O 1
ATOM 2787 N N . ASN A 1 351 ? -16.373 -3.802 2.760 1.00 98.75 351 ASN A N 1
ATOM 2788 C CA . ASN A 1 351 ? -16.348 -2.359 2.527 1.00 98.75 351 ASN A CA 1
ATOM 2789 C C . ASN A 1 351 ? -15.855 -2.073 1.106 1.00 98.75 351 ASN A C 1
ATOM 2791 O O . ASN A 1 351 ? -14.944 -2.750 0.628 1.00 98.75 351 ASN A O 1
ATOM 2795 N N . ILE A 1 352 ? -16.466 -1.087 0.453 1.00 98.94 352 ILE A N 1
ATOM 2796 C CA . ILE A 1 352 ? -16.070 -0.625 -0.878 1.00 98.94 352 ILE A CA 1
ATOM 2797 C C . ILE A 1 352 ? -15.718 0.857 -0.784 1.00 98.94 352 ILE A C 1
ATOM 2799 O O . ILE A 1 352 ? -16.499 1.642 -0.237 1.00 98.94 352 ILE A O 1
ATOM 2803 N N . LEU A 1 353 ? -14.540 1.209 -1.292 1.00 98.88 353 LEU A N 1
ATOM 2804 C CA . LEU A 1 353 ? -14.022 2.567 -1.330 1.00 98.88 353 LEU A CA 1
ATOM 2805 C C . LEU A 1 353 ? -14.259 3.156 -2.723 1.00 98.88 353 LEU A C 1
ATOM 2807 O O . LEU A 1 353 ? -13.908 2.546 -3.737 1.00 98.88 353 LEU A O 1
ATOM 2811 N N . ILE A 1 354 ? -14.920 4.310 -2.755 1.00 98.81 354 ILE A N 1
ATOM 2812 C CA . ILE A 1 354 ? -15.323 5.019 -3.970 1.00 98.81 354 ILE A CA 1
ATOM 2813 C C . ILE A 1 354 ? -14.447 6.268 -4.097 1.00 98.81 354 ILE A C 1
ATOM 2815 O O . ILE A 1 354 ? -14.707 7.231 -3.369 1.00 98.81 354 ILE A O 1
ATOM 2819 N N . PRO A 1 355 ? -13.440 6.281 -4.982 1.00 98.69 355 PRO A N 1
ATOM 2820 C CA . PRO A 1 355 ? -12.682 7.493 -5.262 1.00 98.69 355 PRO A CA 1
ATOM 2821 C C . PRO A 1 355 ? -13.523 8.468 -6.101 1.00 98.69 355 PRO A C 1
ATOM 2823 O O . PRO A 1 355 ? -14.561 8.108 -6.673 1.00 98.69 355 PRO A O 1
ATOM 2826 N N . GLY A 1 356 ? -13.068 9.705 -6.205 1.00 97.94 356 GLY A N 1
ATOM 2827 C CA . GLY A 1 356 ? -13.545 10.730 -7.122 1.00 97.94 356 GLY A CA 1
ATOM 2828 C C . GLY A 1 356 ? -12.625 10.942 -8.327 1.00 97.94 356 GLY A C 1
ATOM 2829 O O . GLY A 1 356 ? -11.541 10.379 -8.431 1.00 97.94 356 GLY A O 1
ATOM 2830 N N . ASN A 1 357 ? -13.080 11.786 -9.251 1.00 97.44 357 ASN A N 1
ATOM 2831 C CA . ASN A 1 357 ? -12.305 12.259 -10.395 1.00 97.44 357 ASN A CA 1
ATOM 2832 C C . ASN A 1 357 ? -11.264 13.318 -9.977 1.00 97.44 357 ASN A C 1
ATOM 2834 O O . ASN A 1 357 ? -11.344 13.873 -8.881 1.00 97.44 357 ASN A O 1
ATOM 2838 N N . GLY A 1 358 ? -10.317 13.637 -10.859 1.00 96.12 358 GLY A N 1
ATOM 2839 C CA . GLY A 1 358 ? -9.282 14.638 -10.595 1.00 96.12 358 GLY A CA 1
ATOM 2840 C C . GLY A 1 358 ? -8.225 14.158 -9.604 1.00 96.12 358 GLY A C 1
ATOM 2841 O O . GLY A 1 358 ? -7.846 14.918 -8.713 1.00 96.12 358 GLY A O 1
ATOM 2842 N N . TRP A 1 359 ? -7.762 12.915 -9.771 1.00 97.50 359 TRP A N 1
ATOM 2843 C CA . TRP A 1 359 ? -6.751 12.273 -8.918 1.00 97.50 359 TRP A CA 1
ATOM 2844 C C . TRP A 1 359 ? -7.208 12.073 -7.471 1.00 97.50 359 TRP A C 1
ATOM 2846 O O . TRP A 1 359 ? -6.410 12.106 -6.543 1.00 97.50 359 TRP A O 1
ATOM 2856 N N . ASP A 1 360 ? -8.522 11.936 -7.279 1.00 96.62 360 ASP A N 1
ATOM 2857 C CA . ASP A 1 360 ? -9.158 11.725 -5.978 1.00 96.62 360 ASP A CA 1
ATOM 2858 C C . ASP A 1 360 ? -8.752 12.734 -4.877 1.00 96.62 360 ASP A C 1
ATOM 2860 O O . ASP A 1 360 ? -8.812 12.463 -3.680 1.00 96.62 360 ASP A O 1
ATOM 2864 N N . GLY A 1 361 ? -8.306 13.934 -5.261 1.00 96.06 361 GLY A N 1
ATOM 2865 C CA . GLY A 1 361 ? -7.708 14.883 -4.325 1.00 96.06 361 GLY A CA 1
ATOM 2866 C C . GLY A 1 361 ? -8.726 15.488 -3.354 1.00 96.06 361 GLY A C 1
ATOM 2867 O O . GLY A 1 361 ? -9.650 16.187 -3.781 1.00 96.06 361 GLY A O 1
ATOM 2868 N N . ALA A 1 362 ? -8.515 15.334 -2.041 1.00 95.31 362 ALA A N 1
ATOM 2869 C CA . ALA A 1 362 ? -9.408 15.892 -1.015 1.00 95.31 362 ALA A CA 1
ATOM 2870 C C . ALA A 1 362 ? -9.565 17.418 -1.148 1.00 95.31 362 ALA A C 1
ATOM 2872 O O . ALA A 1 362 ? -10.678 17.942 -1.043 1.00 95.31 362 ALA A O 1
ATOM 2873 N N . TRP A 1 363 ? -8.461 18.108 -1.456 1.00 92.44 363 TRP A N 1
ATOM 2874 C CA . TRP A 1 363 ? -8.389 19.553 -1.692 1.00 92.44 363 TRP A CA 1
ATOM 2875 C C . TRP A 1 363 ? -9.294 20.055 -2.825 1.00 92.44 363 TRP A C 1
ATOM 2877 O O . TRP A 1 363 ? -9.629 21.236 -2.849 1.00 92.44 363 TRP A O 1
ATOM 2887 N N . SER A 1 364 ? -9.693 19.180 -3.752 1.00 93.81 364 SER A N 1
ATOM 2888 C CA . SER A 1 364 ? -10.503 19.528 -4.925 1.00 93.81 364 SER A CA 1
ATOM 2889 C C . SER A 1 364 ? -11.840 18.784 -4.987 1.00 93.81 364 SER A C 1
ATOM 2891 O O . SER A 1 364 ? -12.521 18.841 -6.009 1.00 93.81 364 SER A O 1
ATOM 2893 N N . TRP A 1 365 ? -12.252 18.108 -3.906 1.00 95.75 365 TRP A N 1
ATOM 2894 C CA . TRP A 1 365 ? -13.476 17.294 -3.870 1.00 95.75 365 TRP A CA 1
ATOM 2895 C C . TRP A 1 365 ? -14.759 18.092 -4.154 1.00 95.75 365 TRP A C 1
ATOM 2897 O O . TRP A 1 365 ? -15.721 17.577 -4.731 1.00 95.75 365 TRP A O 1
ATOM 2907 N N . GLY A 1 366 ? -14.798 19.343 -3.693 1.00 91.69 366 GLY A N 1
ATOM 2908 C CA . GLY A 1 366 ? -15.972 20.201 -3.764 1.00 91.69 366 GLY A CA 1
ATOM 2909 C C . GLY A 1 366 ? -15.854 21.322 -4.793 1.00 91.69 366 GLY A C 1
ATOM 2910 O O . GLY A 1 366 ? -15.610 21.090 -5.973 1.00 91.69 366 GLY A O 1
ATOM 2911 N N . LYS A 1 367 ? -16.120 22.560 -4.370 1.00 74.44 367 LYS A N 1
ATOM 2912 C CA . LYS A 1 367 ? -16.486 23.666 -5.280 1.00 74.44 367 LYS A CA 1
ATOM 2913 C C . LYS A 1 367 ? -15.373 24.168 -6.201 1.00 74.44 367 LYS A C 1
ATOM 2915 O O . LYS A 1 367 ? -15.680 24.885 -7.152 1.00 74.44 367 LYS A O 1
ATOM 2920 N N . GLU A 1 368 ? -14.117 23.833 -5.924 1.00 75.44 368 GLU A N 1
ATOM 2921 C CA . GLU A 1 368 ? -12.950 24.270 -6.706 1.00 75.44 368 GLU A CA 1
ATOM 2922 C C . GLU A 1 368 ? -12.477 23.216 -7.729 1.00 75.44 368 GLU A C 1
ATOM 2924 O O . GLU A 1 368 ? -11.366 23.305 -8.248 1.00 75.44 368 GLU A O 1
ATOM 2929 N N . ALA A 1 369 ? -13.327 22.236 -8.060 1.00 85.12 369 ALA A N 1
ATOM 2930 C CA . ALA A 1 369 ? -13.046 21.221 -9.072 1.00 85.12 369 ALA A CA 1
ATOM 2931 C C . ALA A 1 369 ? -12.733 21.840 -10.450 1.00 85.12 369 ALA A C 1
ATOM 2933 O O . ALA A 1 369 ? -13.584 22.452 -11.099 1.00 85.12 369 ALA A O 1
ATOM 2934 N N . TRP A 1 370 ? -11.497 21.660 -10.919 1.00 87.94 370 TRP A N 1
ATOM 2935 C CA . TRP A 1 370 ? -11.028 22.145 -12.225 1.00 87.94 370 TRP A CA 1
ATOM 2936 C C . TRP A 1 370 ? -11.347 21.178 -13.377 1.00 87.94 370 TRP A C 1
ATOM 2938 O O . TRP A 1 370 ? -11.292 21.562 -14.544 1.00 87.94 370 TRP A O 1
ATOM 2948 N N . TYR A 1 371 ? -11.691 19.936 -13.039 1.00 89.88 371 TYR A N 1
ATOM 2949 C CA . TYR A 1 371 ? -11.883 18.798 -13.941 1.00 89.88 371 TYR A CA 1
ATOM 2950 C C . TYR A 1 371 ? -13.346 18.596 -14.384 1.00 89.88 371 TYR A C 1
ATOM 2952 O O . TYR A 1 371 ? -13.684 17.549 -14.924 1.00 89.88 371 TYR A O 1
ATOM 2960 N N . GLY A 1 372 ? -14.226 19.583 -14.170 1.00 92.25 372 GLY A N 1
ATOM 2961 C CA . GLY A 1 372 ? -15.630 19.536 -14.593 1.00 92.25 372 GLY A CA 1
ATOM 2962 C C . GLY A 1 372 ? -16.608 19.670 -13.428 1.00 92.25 372 GLY A C 1
ATOM 2963 O O . GLY A 1 372 ? -16.435 20.525 -12.561 1.00 92.25 372 GLY A O 1
ATOM 2964 N N . GLU A 1 373 ? -17.672 18.863 -13.423 1.00 95.94 373 GLU A N 1
ATOM 2965 C CA . GLU A 1 373 ? -18.597 18.823 -12.286 1.00 95.94 373 GLU A CA 1
ATOM 2966 C C . GLU A 1 373 ? -17.890 18.280 -11.034 1.00 95.94 373 GLU A C 1
ATOM 2968 O O . GLU A 1 373 ? -17.147 17.299 -11.104 1.00 95.94 373 GLU A O 1
ATOM 2973 N N . ALA A 1 374 ? -18.137 18.912 -9.885 1.00 97.25 374 ALA A N 1
ATOM 2974 C CA . ALA A 1 374 ? -17.505 18.550 -8.621 1.00 97.25 374 ALA A CA 1
ATOM 2975 C C . ALA A 1 374 ? -17.895 17.138 -8.161 1.00 97.25 374 ALA A C 1
ATOM 2977 O O . ALA A 1 374 ? -19.079 16.779 -8.184 1.00 97.25 374 ALA A O 1
ATOM 2978 N N . ASN A 1 375 ? -16.922 16.377 -7.645 1.00 98.31 375 ASN A N 1
ATOM 2979 C CA . ASN A 1 375 ? -17.162 15.045 -7.077 1.00 98.31 375 ASN A CA 1
ATOM 2980 C C . ASN A 1 375 ? -18.268 15.075 -6.013 1.00 98.31 375 ASN A C 1
ATOM 2982 O O . ASN A 1 375 ? -19.169 14.238 -6.035 1.00 98.31 375 ASN A O 1
ATOM 2986 N N . ALA A 1 376 ? -18.256 16.089 -5.141 1.00 97.56 376 ALA A N 1
ATOM 2987 C CA . ALA A 1 376 ? -19.249 16.288 -4.087 1.00 97.56 376 ALA A CA 1
ATOM 2988 C C . ALA A 1 376 ? -20.710 16.306 -4.581 1.00 97.56 376 ALA A C 1
ATOM 2990 O O . ALA A 1 376 ? -21.598 15.819 -3.876 1.00 97.56 376 ALA A O 1
ATOM 2991 N N . ASP A 1 377 ? -20.970 16.862 -5.766 1.00 96.62 377 ASP A N 1
ATOM 2992 C CA . ASP A 1 377 ? -22.324 16.982 -6.313 1.00 96.62 377 ASP A CA 1
ATOM 2993 C C . ASP A 1 377 ? -22.721 15.735 -7.109 1.00 96.62 377 ASP A C 1
ATOM 2995 O O . ASP A 1 377 ? -23.848 15.245 -6.992 1.00 96.62 377 ASP A O 1
ATOM 2999 N N . VAL A 1 378 ? -21.798 15.203 -7.915 1.00 98.31 378 VAL A N 1
ATOM 3000 C CA . VAL A 1 378 ? -22.066 14.046 -8.776 1.00 98.31 378 VAL A CA 1
ATOM 3001 C C . VAL A 1 378 ? -22.190 12.761 -7.958 1.00 98.31 378 VAL A C 1
ATOM 3003 O O . VAL A 1 378 ? -23.108 11.980 -8.205 1.00 98.31 378 VAL A O 1
ATOM 3006 N N . ALA A 1 379 ? -21.359 12.568 -6.928 1.00 98.31 379 ALA A N 1
ATOM 3007 C CA . ALA A 1 379 ? -21.421 11.403 -6.043 1.00 98.31 379 ALA A CA 1
ATOM 3008 C C . ALA A 1 379 ? -22.829 11.179 -5.462 1.00 98.31 379 ALA A C 1
ATOM 3010 O O . ALA A 1 379 ? -23.324 10.052 -5.438 1.00 98.31 379 ALA A O 1
ATOM 3011 N N . LEU A 1 380 ? -23.518 12.257 -5.067 1.00 98.38 380 LEU A N 1
ATOM 3012 C CA . LEU A 1 380 ? -24.863 12.205 -4.477 1.00 98.38 380 LEU A CA 1
ATOM 3013 C C . LEU A 1 380 ? -25.975 11.852 -5.480 1.00 98.38 380 LEU A C 1
ATOM 3015 O O . LEU A 1 380 ? -27.110 11.605 -5.073 1.00 98.38 380 LEU A O 1
ATOM 3019 N N . ARG A 1 381 ? -25.680 11.814 -6.786 1.00 98.44 381 ARG A N 1
ATOM 3020 C CA . ARG A 1 381 ? -26.607 11.291 -7.807 1.00 98.44 381 ARG A CA 1
ATOM 3021 C C . ARG A 1 381 ? -26.659 9.764 -7.799 1.00 98.44 381 ARG A C 1
ATOM 3023 O O . ARG A 1 381 ? -27.670 9.195 -8.203 1.00 98.44 381 ARG A O 1
ATOM 3030 N N . TYR A 1 382 ? -25.577 9.122 -7.356 1.00 98.69 382 TYR A N 1
ATOM 3031 C CA . TYR A 1 382 ? -25.351 7.680 -7.485 1.00 98.69 382 TYR A CA 1
ATOM 3032 C C . TYR A 1 382 ? -25.273 6.948 -6.140 1.00 98.69 382 TYR A C 1
ATOM 3034 O O . TYR A 1 382 ? -25.511 5.739 -6.084 1.00 98.69 382 TYR A O 1
ATOM 3042 N N . PHE A 1 383 ? -24.949 7.665 -5.066 1.00 98.62 383 PHE A N 1
ATOM 3043 C CA . PHE A 1 383 ? -24.684 7.097 -3.750 1.00 98.62 383 PHE A CA 1
ATOM 3044 C C . PHE A 1 383 ? -25.343 7.909 -2.638 1.00 98.62 383 PHE A C 1
ATOM 3046 O O . PHE A 1 383 ? -25.502 9.128 -2.721 1.00 98.62 383 PHE A O 1
ATOM 3053 N N . SER A 1 384 ? -25.703 7.218 -1.563 1.00 98.06 384 SER A N 1
ATOM 3054 C CA . SER A 1 384 ? -26.340 7.791 -0.383 1.00 98.06 384 SER A CA 1
ATOM 3055 C C . SER A 1 384 ? -25.881 7.085 0.893 1.00 98.06 384 SER A C 1
ATOM 3057 O O . SER A 1 384 ? -25.200 6.064 0.860 1.00 98.06 384 SER A O 1
ATOM 3059 N N . SER A 1 385 ? -26.299 7.600 2.051 1.00 96.44 385 SER A N 1
ATOM 3060 C CA . SER A 1 385 ? -26.031 6.939 3.337 1.00 96.44 385 SER A CA 1
ATOM 3061 C C . SER A 1 385 ? -26.835 5.649 3.562 1.00 96.44 385 SER A C 1
ATOM 3063 O O . SER A 1 385 ? -26.603 4.961 4.556 1.00 96.44 385 SER A O 1
ATOM 3065 N N . GLU A 1 386 ? -27.763 5.306 2.660 1.00 97.38 386 GLU A N 1
ATOM 3066 C CA . GLU A 1 386 ? -28.489 4.029 2.679 1.00 97.38 386 GLU A CA 1
ATOM 3067 C C . GLU A 1 386 ? -27.683 2.889 2.038 1.00 97.38 386 GLU A C 1
ATOM 3069 O O . GLU A 1 386 ? -27.997 1.717 2.261 1.00 97.38 386 GLU A O 1
ATOM 3074 N N . ASP A 1 387 ? -26.633 3.209 1.275 1.00 97.44 387 ASP A N 1
ATOM 3075 C CA . ASP A 1 387 ? -25.757 2.209 0.677 1.00 97.44 387 ASP A CA 1
ATOM 3076 C C . ASP A 1 387 ? -24.923 1.484 1.749 1.00 97.44 387 ASP A C 1
ATOM 3078 O O . ASP A 1 387 ? -24.217 2.081 2.566 1.00 97.44 387 ASP A O 1
ATOM 3082 N N . GLU A 1 388 ? -24.992 0.153 1.742 1.00 95.00 388 GLU A N 1
ATOM 3083 C CA . GLU A 1 388 ? -24.318 -0.688 2.729 1.00 95.00 388 GLU A CA 1
ATOM 3084 C C . GLU A 1 388 ? -22.798 -0.717 2.495 1.00 95.00 388 GLU A C 1
ATOM 3086 O O . GLU A 1 388 ? -22.324 -1.096 1.418 1.00 95.00 388 GLU A O 1
ATOM 3091 N N . ASN A 1 389 ? -22.034 -0.397 3.547 1.00 97.88 389 ASN A N 1
ATOM 3092 C CA . ASN A 1 389 ? -20.572 -0.515 3.594 1.00 97.88 389 ASN A CA 1
ATOM 3093 C C . ASN A 1 389 ? -19.851 0.238 2.458 1.00 97.88 389 ASN A C 1
ATOM 3095 O O . ASN A 1 389 ? -18.874 -0.261 1.901 1.00 97.88 389 ASN A O 1
ATOM 3099 N N . ILE A 1 390 ? -20.344 1.434 2.123 1.00 98.44 390 ILE A N 1
ATOM 3100 C CA . ILE A 1 390 ? -19.702 2.365 1.188 1.00 98.44 390 ILE A CA 1
ATOM 3101 C C . ILE A 1 390 ? -18.958 3.459 1.957 1.00 98.44 390 ILE A C 1
ATOM 3103 O O . ILE A 1 390 ? -19.486 4.039 2.912 1.00 98.44 390 ILE A O 1
ATOM 3107 N N . LEU A 1 391 ? -17.722 3.728 1.540 1.00 98.56 391 LEU A N 1
ATOM 3108 C CA . LEU A 1 391 ? -16.907 4.848 1.996 1.00 98.56 391 LEU A CA 1
ATOM 3109 C C . LEU A 1 391 ? -16.377 5.596 0.769 1.00 98.56 391 LEU A C 1
ATOM 3111 O O . LEU A 1 391 ? -16.072 4.971 -0.241 1.00 98.56 391 LEU A O 1
ATOM 3115 N N . PHE A 1 392 ? -16.249 6.915 0.857 1.00 98.81 392 PHE A N 1
ATOM 3116 C CA . PHE A 1 392 ? -15.585 7.708 -0.179 1.00 98.81 392 PHE A CA 1
ATOM 3117 C C . PHE A 1 392 ? -14.093 7.797 0.121 1.00 98.81 392 PHE A C 1
ATOM 3119 O O . PHE A 1 392 ? -13.724 8.131 1.247 1.00 98.81 392 PHE A O 1
ATOM 3126 N N . GLU A 1 393 ? -13.262 7.455 -0.854 1.00 98.69 393 GLU A N 1
ATOM 3127 C CA . GLU A 1 393 ? -11.807 7.603 -0.792 1.00 98.69 393 GLU A CA 1
ATOM 3128 C C . GLU A 1 393 ? -11.428 9.018 -1.225 1.00 98.69 393 GLU A C 1
ATOM 3130 O O . GLU A 1 393 ? -12.179 9.640 -1.972 1.00 98.69 393 GLU A O 1
ATOM 3135 N N . VAL A 1 394 ? -10.342 9.541 -0.65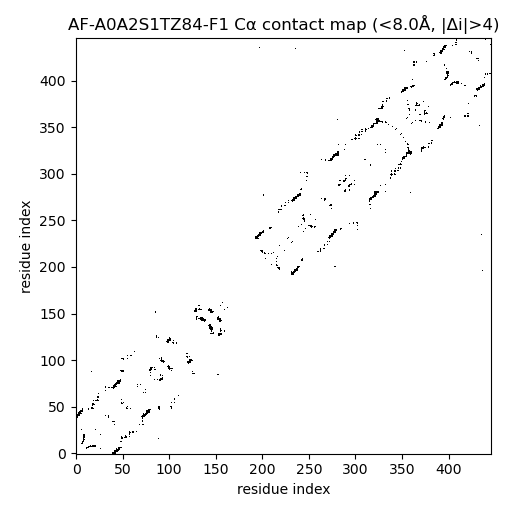4 1.00 98.31 394 VAL A N 1
ATOM 3136 C CA . VAL A 1 394 ? -9.622 10.719 -1.143 1.00 98.31 394 VAL A CA 1
ATOM 3137 C C . VAL A 1 394 ? -8.130 10.558 -0.889 1.00 98.31 394 VAL A C 1
ATOM 3139 O O . VAL A 1 394 ? -7.717 9.886 0.063 1.00 98.31 394 VAL A O 1
ATOM 3142 N N . HIS A 1 395 ? -7.318 11.236 -1.687 1.00 97.25 395 HIS A N 1
ATOM 3143 C CA . HIS A 1 395 ? -5.872 11.346 -1.548 1.00 97.25 395 HIS A CA 1
ATOM 3144 C C . HIS A 1 395 ? -5.473 12.774 -1.163 1.00 97.25 395 HIS A C 1
ATOM 3146 O O . HIS A 1 395 ? -6.182 13.741 -1.470 1.00 97.25 395 HIS A O 1
ATOM 3152 N N . GLN A 1 396 ? -4.350 12.940 -0.458 1.00 93.75 396 GLN A N 1
ATOM 3153 C CA . GLN A 1 396 ? -3.842 14.273 -0.141 1.00 93.75 396 GLN A CA 1
ATOM 3154 C C . GLN A 1 396 ? -2.328 14.318 0.076 1.00 93.75 396 GLN A C 1
ATOM 3156 O O . GLN A 1 396 ? -1.807 13.722 1.014 1.00 93.75 396 GLN A O 1
ATOM 3161 N N . TYR A 1 397 ? -1.657 15.174 -0.693 1.00 91.62 397 TYR A N 1
ATOM 3162 C CA . TYR A 1 397 ? -0.260 15.558 -0.482 1.00 91.62 397 TYR A CA 1
ATOM 3163 C C . TYR A 1 397 ? -0.136 17.050 -0.135 1.00 91.62 397 TYR A C 1
ATOM 3165 O O . TYR A 1 397 ? -1.110 17.807 -0.223 1.00 91.62 397 TYR A O 1
ATOM 3173 N N . PHE A 1 398 ? 1.039 17.474 0.336 1.00 91.56 398 PHE A N 1
ATOM 3174 C CA . PHE A 1 398 ? 1.239 18.793 0.963 1.00 91.56 398 PHE A CA 1
ATOM 3175 C C . PHE A 1 398 ? 2.204 19.716 0.216 1.00 91.56 398 PHE A C 1
ATOM 3177 O O . PHE A 1 398 ? 2.463 20.834 0.680 1.00 91.56 398 PHE A O 1
ATOM 3184 N N . ASP A 1 399 ? 2.712 19.267 -0.926 1.00 89.75 399 ASP A N 1
ATOM 3185 C CA . ASP A 1 399 ? 3.535 20.058 -1.824 1.00 89.75 399 ASP A CA 1
ATOM 3186 C C . ASP A 1 399 ? 2.722 21.100 -2.604 1.00 89.75 399 ASP A C 1
ATOM 3188 O O . ASP A 1 399 ? 1.500 21.233 -2.474 1.00 89.75 399 ASP A O 1
ATOM 3192 N N . SER A 1 400 ? 3.426 21.938 -3.366 1.00 89.94 400 SER A N 1
ATOM 3193 C CA . SER A 1 400 ? 2.864 23.150 -3.972 1.00 89.94 400 SER A CA 1
ATOM 3194 C C . SER A 1 400 ? 1.690 22.907 -4.914 1.00 89.94 400 SER A C 1
ATOM 3196 O O . SER A 1 400 ? 0.856 23.798 -5.067 1.00 89.94 400 SER A O 1
ATOM 3198 N N . ASP A 1 401 ? 1.620 21.727 -5.521 1.00 90.69 401 ASP A N 1
ATOM 3199 C CA . ASP A 1 401 ? 0.586 21.325 -6.471 1.00 90.69 401 ASP A CA 1
ATOM 3200 C C . ASP A 1 401 ? -0.168 20.058 -6.044 1.00 90.69 401 ASP A C 1
ATOM 3202 O O . ASP A 1 401 ? -0.934 19.514 -6.837 1.00 90.69 401 ASP A O 1
ATOM 3206 N N . TYR A 1 402 ? -0.004 19.634 -4.784 1.00 91.81 402 TYR A N 1
ATOM 3207 C CA . TYR A 1 402 ? -0.700 18.492 -4.185 1.00 91.81 402 TYR A CA 1
ATOM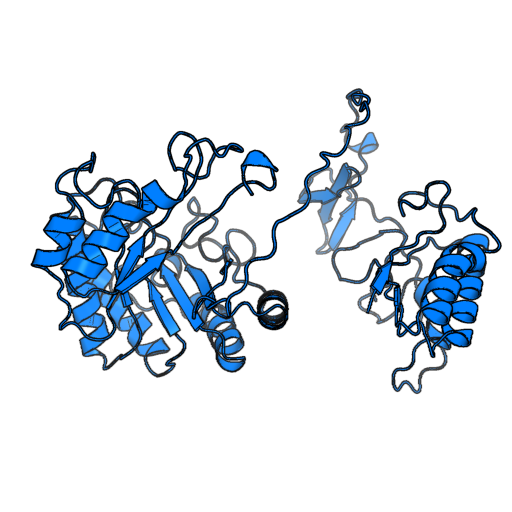 3208 C C . TYR A 1 402 ? -0.395 17.137 -4.848 1.00 91.81 402 TYR A C 1
ATOM 3210 O O . TYR A 1 402 ? -1.167 16.196 -4.660 1.00 91.81 402 TYR A O 1
ATOM 3218 N N . SER A 1 403 ? 0.691 17.038 -5.620 1.00 89.00 403 SER A N 1
ATOM 3219 C CA . SER A 1 403 ? 1.050 15.850 -6.403 1.00 89.00 403 SER A CA 1
ATOM 3220 C C . SER A 1 403 ? 1.878 14.817 -5.634 1.00 89.00 403 SER A C 1
ATOM 3222 O O . SER A 1 403 ? 2.001 13.682 -6.082 1.00 89.00 403 SER A O 1
ATOM 3224 N N . GLY A 1 404 ? 2.485 15.203 -4.507 1.00 87.94 404 GLY A N 1
ATOM 3225 C CA . GLY A 1 404 ? 3.414 14.346 -3.768 1.00 87.94 404 GLY A CA 1
ATOM 3226 C C . GLY A 1 404 ? 4.757 14.150 -4.477 1.00 87.94 404 GLY A C 1
ATOM 3227 O O . GLY A 1 404 ? 5.499 13.231 -4.135 1.00 87.94 404 GLY A O 1
ATOM 3228 N N . THR A 1 405 ? 5.083 14.996 -5.461 1.00 85.56 405 THR A N 1
ATOM 3229 C CA . THR A 1 405 ? 6.304 14.867 -6.277 1.00 85.56 405 THR A CA 1
ATOM 3230 C C . THR A 1 405 ? 7.439 15.787 -5.832 1.00 85.56 405 THR A C 1
ATOM 3232 O O . THR A 1 405 ? 8.574 15.619 -6.282 1.00 85.56 405 THR A O 1
ATOM 3235 N N . HIS A 1 406 ? 7.164 16.728 -4.923 1.00 85.25 406 HIS A N 1
ATOM 3236 C CA . HIS A 1 406 ? 8.162 17.650 -4.380 1.00 85.25 406 HIS A CA 1
ATOM 3237 C C . HIS A 1 406 ? 8.473 17.375 -2.904 1.00 85.25 406 HIS A C 1
ATOM 3239 O O . HIS A 1 406 ? 7.643 16.899 -2.133 1.00 85.25 406 HIS A O 1
ATOM 3245 N N . ASP A 1 407 ? 9.672 17.765 -2.480 1.00 83.88 407 ASP A N 1
ATOM 3246 C CA . ASP A 1 407 ? 10.203 17.604 -1.123 1.00 83.88 407 ASP A CA 1
ATOM 3247 C C . ASP A 1 407 ? 9.798 18.739 -0.163 1.00 83.88 407 ASP A C 1
ATOM 3249 O O . ASP A 1 407 ? 10.474 18.989 0.830 1.00 83.88 407 ASP A O 1
ATOM 3253 N N . THR A 1 408 ? 8.687 19.433 -0.429 1.00 83.56 408 THR A N 1
ATOM 3254 C CA . THR A 1 408 ? 8.240 20.588 0.371 1.00 83.56 408 THR A CA 1
ATOM 3255 C C . THR A 1 408 ? 6.818 20.405 0.895 1.00 83.56 408 THR A C 1
ATOM 3257 O O . THR A 1 408 ? 5.985 19.792 0.236 1.00 83.56 408 THR A O 1
ATOM 3260 N N . CYS A 1 409 ? 6.510 20.982 2.064 1.00 84.94 409 CYS A N 1
ATOM 3261 C CA . CYS A 1 409 ? 5.157 20.995 2.637 1.00 84.94 409 CYS A CA 1
ATOM 3262 C C . CYS A 1 409 ? 4.654 22.422 2.839 1.00 84.94 409 CYS A C 1
ATOM 3264 O O . CYS A 1 409 ? 4.635 22.959 3.948 1.00 84.94 409 CYS A O 1
ATOM 3266 N N . VAL A 1 410 ? 4.238 23.052 1.745 1.00 87.75 410 VAL A N 1
ATOM 3267 C CA . VAL A 1 410 ? 3.856 24.472 1.734 1.00 87.75 410 VAL A CA 1
ATOM 3268 C C . VAL A 1 410 ? 2.375 24.708 2.047 1.00 87.75 410 VAL A C 1
ATOM 3270 O O . VAL A 1 410 ? 1.971 25.834 2.342 1.00 87.75 410 VAL A O 1
ATOM 3273 N N . GLN A 1 411 ? 1.549 23.659 2.024 1.00 84.50 411 GLN A N 1
ATOM 3274 C CA . GLN A 1 411 ? 0.095 23.763 2.172 1.00 84.50 411 GLN A CA 1
ATOM 3275 C C . GLN A 1 411 ? -0.334 23.775 3.647 1.00 84.50 411 GLN A C 1
ATOM 3277 O O . GLN A 1 411 ? -0.835 22.789 4.192 1.00 84.50 411 GLN A O 1
ATOM 3282 N N . ARG A 1 412 ? -0.130 24.913 4.322 1.00 84.50 412 ARG A N 1
ATOM 3283 C CA . ARG A 1 412 ? -0.445 25.093 5.750 1.00 84.50 412 ARG A CA 1
ATOM 3284 C C . ARG A 1 412 ? -1.607 26.088 5.966 1.00 84.50 412 ARG A C 1
ATOM 3286 O O . ARG A 1 412 ? -1.658 27.128 5.312 1.00 84.50 412 ARG A O 1
ATOM 3293 N N . PRO A 1 413 ? -2.514 25.835 6.933 1.00 87.12 413 PRO A N 1
ATOM 3294 C CA . PRO A 1 413 ? -2.552 24.662 7.803 1.00 87.12 413 PRO A CA 1
ATOM 3295 C C . PRO A 1 413 ? -3.191 23.444 7.099 1.00 87.12 413 PRO A C 1
ATOM 3297 O O . PRO A 1 413 ? -4.276 23.554 6.527 1.00 87.12 413 PRO A O 1
ATOM 3300 N N . CYS A 1 414 ? -2.530 22.280 7.169 1.00 85.75 414 CYS A N 1
ATOM 3301 C CA . CYS A 1 414 ? -2.835 21.090 6.357 1.00 85.75 414 CYS A CA 1
ATOM 3302 C C . CYS A 1 414 ? -4.287 20.608 6.473 1.00 85.75 414 CYS A C 1
ATOM 3304 O O . CYS A 1 414 ? -4.881 20.161 5.496 1.00 85.75 414 CYS A O 1
ATOM 3306 N N . GLN A 1 415 ? -4.896 20.735 7.658 1.00 87.19 415 GLN A N 1
ATOM 3307 C CA . GLN A 1 415 ? -6.271 20.289 7.891 1.00 87.19 415 GLN A CA 1
ATOM 3308 C C . GLN A 1 415 ? -7.310 21.014 7.025 1.00 87.19 415 GLN A C 1
ATOM 3310 O O . GLN A 1 415 ? -8.431 20.525 6.886 1.00 87.19 415 GLN A O 1
ATOM 3315 N N . ASN A 1 416 ? -6.970 22.174 6.456 1.00 89.50 416 ASN A N 1
ATOM 3316 C CA . ASN A 1 416 ? -7.878 22.898 5.574 1.00 89.50 416 ASN A CA 1
ATOM 3317 C C . ASN A 1 416 ? -8.142 22.138 4.269 1.00 89.50 416 ASN A C 1
ATOM 3319 O O . ASN A 1 416 ? -9.255 22.225 3.762 1.00 89.50 416 ASN A O 1
ATOM 3323 N N . LEU A 1 417 ? -7.173 21.357 3.782 1.00 91.62 417 LEU A N 1
ATOM 3324 C CA . LEU A 1 417 ? -7.290 20.598 2.531 1.00 91.62 417 LEU A CA 1
ATOM 3325 C C . LEU A 1 417 ? -8.353 19.492 2.622 1.00 91.62 417 LEU A C 1
ATOM 3327 O O . LEU A 1 417 ? -9.037 19.195 1.656 1.00 91.62 417 LEU A O 1
ATOM 3331 N N . LEU A 1 418 ? -8.558 18.933 3.817 1.00 93.12 418 LEU A N 1
ATOM 3332 C CA . LEU A 1 418 ? -9.561 17.891 4.075 1.00 93.12 418 LEU A CA 1
ATOM 3333 C C . LEU A 1 418 ? -10.904 18.458 4.552 1.00 93.12 418 LEU A C 1
ATOM 3335 O O . LEU A 1 418 ? -11.879 17.718 4.701 1.00 93.12 418 LEU A O 1
ATOM 3339 N N . LYS A 1 419 ? -10.972 19.758 4.860 1.00 93.19 419 LYS A N 1
ATOM 3340 C CA . LYS A 1 419 ? -12.116 20.339 5.568 1.00 93.19 419 LYS A CA 1
ATOM 3341 C C . LYS A 1 419 ? -13.406 20.244 4.760 1.00 93.19 419 LYS A C 1
ATOM 3343 O O . LYS A 1 419 ? -14.434 19.875 5.326 1.00 93.19 419 LYS A O 1
ATOM 3348 N N . GLU A 1 420 ? -13.355 20.582 3.474 1.00 94.31 420 GLU A N 1
ATOM 3349 C CA . GLU A 1 420 ? -14.536 20.543 2.609 1.00 94.31 420 GLU A CA 1
ATOM 3350 C C . GLU A 1 420 ? -15.064 19.111 2.462 1.00 94.31 420 GLU A C 1
ATOM 3352 O O . GLU A 1 420 ? -16.253 18.879 2.683 1.00 94.31 420 GLU A O 1
ATOM 3357 N N . PHE A 1 421 ? -14.177 18.143 2.215 1.00 96.31 421 PHE A N 1
ATOM 3358 C CA . PHE A 1 421 ? -14.527 16.724 2.158 1.00 96.31 421 PHE A CA 1
ATOM 3359 C C . PHE A 1 421 ? -15.176 16.233 3.463 1.00 96.31 421 PHE A C 1
ATOM 3361 O O . PHE A 1 421 ? -16.265 15.660 3.454 1.00 96.31 421 PHE A O 1
ATOM 3368 N N . VAL A 1 422 ? -14.567 16.530 4.616 1.00 96.38 422 VAL A N 1
ATOM 3369 C CA . VAL A 1 422 ? -1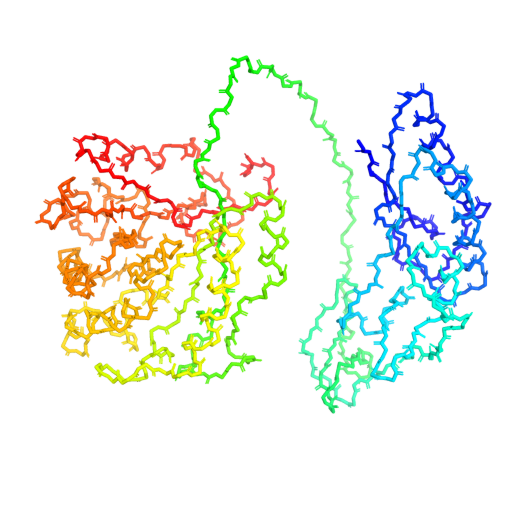5.099 16.128 5.930 1.00 96.38 422 VAL A CA 1
ATOM 3370 C C . VAL A 1 422 ? -16.459 16.769 6.226 1.00 96.38 422 VAL A C 1
ATOM 3372 O O . VAL A 1 422 ? -17.338 16.117 6.798 1.00 96.38 422 VAL A O 1
ATOM 3375 N N . ASP A 1 423 ? -16.656 18.037 5.868 1.00 96.56 423 ASP A N 1
ATOM 3376 C CA . ASP A 1 423 ? -17.938 18.718 6.059 1.00 96.56 423 ASP A CA 1
ATOM 3377 C C . ASP A 1 423 ? -19.019 18.155 5.120 1.00 96.56 423 ASP A C 1
ATOM 3379 O O . ASP A 1 423 ? -20.168 17.979 5.543 1.00 96.56 423 ASP A O 1
ATOM 3383 N N . TRP A 1 424 ? -18.656 17.803 3.882 1.00 98.00 424 TRP A N 1
ATOM 3384 C CA . TRP A 1 424 ? -19.537 17.124 2.931 1.00 98.00 424 TRP A CA 1
ATOM 3385 C C . TRP A 1 424 ? -19.976 15.745 3.442 1.00 98.00 424 TRP A C 1
ATOM 3387 O O . TRP A 1 424 ? -21.175 15.455 3.454 1.00 98.00 424 TRP A O 1
ATOM 3397 N N . LEU A 1 425 ? -19.050 14.935 3.968 1.00 98.00 425 LEU A N 1
ATOM 3398 C CA . LEU A 1 425 ? -19.371 13.639 4.577 1.00 98.00 425 LEU A CA 1
ATOM 3399 C C . LEU A 1 425 ? -20.361 13.783 5.737 1.00 98.00 425 LEU A C 1
ATOM 3401 O O . LEU A 1 425 ? -21.379 13.093 5.783 1.00 98.00 425 LEU A O 1
ATOM 3405 N N . LYS A 1 426 ? -20.102 14.719 6.659 1.00 97.62 426 LYS A N 1
ATOM 3406 C CA . LYS A 1 426 ? -20.980 14.976 7.815 1.00 97.62 426 LYS A CA 1
ATOM 3407 C C . LYS A 1 426 ? -22.373 15.421 7.392 1.00 97.62 426 LYS A C 1
ATOM 3409 O O . LYS A 1 426 ? -23.357 14.958 7.961 1.00 97.62 426 LYS A O 1
ATOM 3414 N N . THR A 1 427 ? -22.451 16.319 6.413 1.00 98.19 427 THR A N 1
ATOM 3415 C CA . THR A 1 427 ? -23.720 16.878 5.927 1.00 98.19 427 THR A CA 1
ATOM 3416 C C . THR A 1 427 ? -24.607 15.796 5.317 1.00 98.19 427 THR A C 1
ATOM 3418 O O . THR A 1 427 ? -25.817 15.808 5.528 1.00 98.19 427 THR A O 1
ATOM 3421 N N . ASN A 1 428 ? -24.002 14.837 4.616 1.00 97.44 428 ASN A N 1
ATOM 3422 C CA . ASN A 1 428 ? -24.715 13.783 3.897 1.00 97.44 428 ASN A CA 1
ATOM 3423 C C . ASN A 1 428 ? -24.780 12.444 4.657 1.00 97.44 428 ASN A C 1
ATOM 3425 O O . ASN A 1 428 ? -25.315 11.468 4.133 1.00 97.44 428 ASN A O 1
ATOM 3429 N N . ASN A 1 429 ? -24.275 12.394 5.899 1.00 96.69 429 ASN A N 1
ATOM 3430 C CA . ASN A 1 429 ? -24.188 11.185 6.728 1.00 96.69 429 ASN A CA 1
ATOM 3431 C C . ASN A 1 429 ? -23.399 10.038 6.056 1.00 96.69 429 ASN A C 1
ATOM 3433 O O . ASN A 1 429 ? -23.760 8.865 6.149 1.00 96.69 429 ASN A O 1
ATOM 3437 N N . LEU A 1 430 ? -22.321 10.392 5.361 1.00 97.44 430 LEU A N 1
ATOM 3438 C CA . LEU A 1 430 ? -21.436 9.475 4.644 1.00 97.44 430 LEU A CA 1
ATOM 3439 C C . LEU A 1 430 ? -20.157 9.204 5.449 1.00 97.44 430 LEU A C 1
ATOM 3441 O O . LEU A 1 430 ? -19.844 9.900 6.419 1.00 97.44 430 LEU A O 1
ATOM 3445 N N . LYS A 1 431 ? -19.402 8.183 5.038 1.00 95.12 431 LYS A N 1
ATOM 3446 C CA . LYS A 1 431 ? -18.103 7.819 5.619 1.00 95.12 431 LYS A CA 1
ATOM 3447 C C . LYS A 1 431 ? -16.987 8.078 4.615 1.00 95.12 431 LYS A C 1
ATOM 3449 O O . LYS A 1 431 ? -17.197 7.911 3.418 1.00 95.12 431 LYS A O 1
ATOM 3454 N N . GLY A 1 432 ? -15.822 8.467 5.121 1.00 95.38 432 GLY A N 1
ATOM 3455 C CA . GLY A 1 432 ? -14.643 8.758 4.313 1.00 95.38 432 GLY A CA 1
ATOM 3456 C C . GLY A 1 432 ? -13.456 7.881 4.676 1.00 95.38 432 GLY A C 1
ATOM 3457 O O . GLY A 1 432 ? -13.361 7.389 5.804 1.00 95.38 432 GLY A O 1
ATOM 3458 N N . TRP A 1 433 ? -12.553 7.747 3.720 1.00 97.69 433 TRP A N 1
ATOM 3459 C CA . TRP A 1 433 ? -11.262 7.093 3.812 1.00 97.69 433 TRP A CA 1
ATOM 3460 C C . TRP A 1 433 ? -10.201 8.005 3.192 1.00 97.69 433 TRP A C 1
ATOM 3462 O O . TRP A 1 433 ? -10.487 8.683 2.212 1.00 97.69 433 TRP A O 1
ATOM 3472 N N . VAL A 1 434 ? -8.999 8.040 3.767 1.00 96.81 434 VAL A N 1
ATOM 3473 C CA . VAL A 1 434 ? -7.842 8.686 3.132 1.00 96.81 434 VAL A CA 1
ATOM 3474 C C . VAL A 1 434 ? -6.949 7.562 2.621 1.00 96.81 434 VAL A C 1
ATOM 3476 O O . VAL A 1 434 ? -6.343 6.865 3.435 1.00 96.81 434 VAL A O 1
ATOM 3479 N N . GLY A 1 435 ? -6.966 7.334 1.306 1.00 92.00 435 GLY A N 1
ATOM 3480 C CA . GLY A 1 435 ? -6.269 6.223 0.643 1.00 92.00 435 GLY A CA 1
ATOM 3481 C C . GLY A 1 435 ? -4.764 6.439 0.591 1.00 92.00 435 GLY A C 1
ATOM 3482 O O . GLY A 1 435 ? -3.985 5.558 0.962 1.00 92.00 435 GLY A O 1
ATOM 3483 N N . GLU A 1 436 ? -4.370 7.660 0.238 1.00 92.06 436 GLU A N 1
ATOM 3484 C CA . GLU A 1 436 ? -2.979 8.077 0.169 1.00 92.06 436 GLU A CA 1
ATOM 3485 C C . GLU A 1 436 ? -2.760 9.426 0.846 1.00 92.06 436 GLU A C 1
ATOM 3487 O O . GLU A 1 436 ? -3.539 10.376 0.718 1.00 92.06 436 GLU A O 1
ATOM 3492 N N . ILE A 1 437 ? -1.673 9.481 1.605 1.00 91.44 437 ILE A N 1
ATOM 3493 C CA . ILE A 1 437 ? -1.154 10.674 2.253 1.00 91.44 437 ILE A CA 1
ATOM 3494 C C . ILE A 1 437 ? 0.336 10.455 2.497 1.00 91.44 437 ILE A C 1
ATOM 3496 O O . ILE A 1 437 ? 0.744 9.397 2.978 1.00 91.44 437 ILE A O 1
ATOM 3500 N N . GLY A 1 438 ? 1.151 11.453 2.179 1.00 83.12 438 GLY A N 1
ATOM 3501 C CA . GLY A 1 438 ? 2.598 11.370 2.338 1.00 83.12 438 GLY A CA 1
ATOM 3502 C C . GLY A 1 438 ? 3.244 12.744 2.454 1.00 83.12 438 GLY A C 1
ATOM 3503 O O . GLY A 1 438 ? 2.699 13.751 1.999 1.00 83.12 438 GLY A O 1
ATOM 3504 N N . SER A 1 439 ? 4.410 12.781 3.089 1.00 79.75 439 SER A N 1
ATOM 3505 C CA . SER A 1 439 ? 5.279 13.953 3.168 1.00 79.75 439 SER A CA 1
ATOM 3506 C C . SER A 1 439 ? 6.740 13.515 3.255 1.00 79.75 439 SER A C 1
ATOM 3508 O O . SER A 1 439 ? 7.039 12.351 3.530 1.00 79.75 439 SER A O 1
ATOM 3510 N N . THR A 1 440 ? 7.661 14.448 3.013 1.00 76.50 440 THR A N 1
ATOM 3511 C CA . THR A 1 440 ? 9.087 14.219 3.272 1.00 76.50 440 THR A CA 1
ATOM 3512 C C . THR A 1 440 ? 9.391 14.245 4.780 1.00 76.50 440 THR A C 1
ATOM 3514 O O . THR A 1 440 ? 8.591 14.721 5.585 1.00 76.50 440 THR A O 1
ATOM 3517 N N . ILE A 1 441 ? 10.574 13.757 5.163 1.00 73.00 441 ILE A N 1
ATOM 3518 C CA . ILE A 1 441 ? 11.063 13.665 6.555 1.00 73.00 441 ILE A CA 1
ATOM 3519 C C . ILE A 1 441 ? 11.506 15.042 7.104 1.00 73.00 441 ILE A C 1
ATOM 3521 O O . ILE A 1 441 ? 11.897 15.166 8.265 1.00 73.00 441 ILE A O 1
ATOM 3525 N N . ASP A 1 442 ? 11.416 16.098 6.294 1.00 75.88 442 ASP A N 1
ATOM 3526 C CA . ASP A 1 442 ? 11.769 17.457 6.695 1.00 75.88 442 ASP A CA 1
ATOM 3527 C C . ASP A 1 442 ? 10.974 17.950 7.924 1.00 75.88 442 ASP A C 1
ATOM 3529 O O . ASP A 1 442 ? 9.785 17.670 8.102 1.00 75.88 442 ASP A O 1
ATOM 3533 N N . SER A 1 443 ? 11.635 18.717 8.794 1.00 75.06 443 SER A N 1
ATOM 3534 C CA . SER A 1 443 ? 11.022 19.246 10.018 1.00 75.06 443 SER A CA 1
ATOM 3535 C C . SER A 1 443 ? 9.839 20.189 9.765 1.00 75.06 443 SER A C 1
ATOM 3537 O O . SER A 1 443 ? 8.917 20.232 10.580 1.00 75.06 443 SER A O 1
ATOM 3539 N N . GLU A 1 444 ? 9.819 20.893 8.630 1.00 73.19 444 GLU A N 1
ATOM 3540 C CA . GLU A 1 444 ? 8.700 21.724 8.182 1.00 73.19 444 GLU A CA 1
ATOM 3541 C C . GLU A 1 444 ? 7.521 20.890 7.661 1.00 73.19 444 GLU A C 1
ATOM 3543 O O . GLU A 1 444 ? 6.424 21.424 7.489 1.00 73.19 444 GLU A O 1
ATOM 3548 N N . CYS A 1 445 ? 7.714 19.586 7.440 1.00 74.94 445 CYS A N 1
ATOM 3549 C CA . CYS A 1 445 ? 6.718 18.623 6.967 1.00 74.94 445 CYS A CA 1
ATOM 3550 C C . CYS A 1 445 ? 6.116 17.734 8.068 1.00 74.94 445 CYS A C 1
ATOM 3552 O O . CYS A 1 445 ? 5.126 17.043 7.812 1.00 74.94 445 CYS A O 1
ATOM 3554 N N . LYS A 1 446 ? 6.680 17.769 9.280 1.00 67.25 446 LYS A N 1
ATOM 3555 C CA . LYS A 1 446 ? 6.150 17.104 10.482 1.00 67.25 446 LYS A CA 1
ATOM 3556 C C . LYS A 1 446 ? 4.937 17.846 11.059 1.00 67.25 446 LYS A C 1
ATOM 3558 O O . LYS A 1 446 ? 4.120 17.182 11.734 1.00 67.25 446 LYS A O 1
#

Solvent-accessible surface area (backbone atoms only — not comparable to full-atom values): 25493 Å² total; per-residue (Å²): 119,45,76,46,72,55,34,40,21,91,80,43,76,66,81,60,80,54,45,69,54,75,71,35,38,61,80,50,43,64,59,52,53,50,25,60,76,69,74,42,45,31,34,34,63,29,33,56,56,35,94,40,76,57,26,48,50,32,52,53,44,31,51,53,48,44,62,78,38,42,91,35,34,75,50,72,37,72,61,39,67,51,94,83,50,81,55,45,63,42,38,48,40,61,48,98,86,66,26,20,25,64,64,48,56,70,48,55,87,73,57,89,68,97,69,92,72,90,72,64,57,64,47,84,72,66,82,51,64,39,96,60,74,60,72,74,47,68,47,97,87,68,48,41,23,18,76,56,95,96,38,81,20,37,37,50,43,77,86,59,67,66,80,71,92,76,88,81,86,84,87,77,89,82,83,83,86,90,74,86,82,82,84,80,89,66,90,79,81,70,72,96,68,54,63,49,74,45,72,30,39,40,46,42,78,96,38,80,65,58,44,82,84,74,38,26,41,70,69,58,59,68,60,52,50,54,43,40,75,76,64,37,40,34,37,38,36,34,27,35,55,55,45,37,30,75,43,84,79,48,69,66,32,66,65,55,51,51,60,51,44,52,41,49,52,55,45,36,75,72,70,21,32,37,29,44,26,36,50,38,41,47,37,59,96,88,34,45,58,60,38,93,90,28,40,44,65,41,56,17,46,54,38,31,57,52,32,70,76,44,40,89,42,84,41,38,31,42,34,73,37,34,43,26,48,98,57,60,38,62,55,49,48,53,37,53,45,47,26,53,51,35,24,45,72,73,67,37,72,41,42,36,32,44,57,33,53,60,50,13,29,27,70,36,30,41,96,72,32,87,64,55,68,28,40,62,65,50,46,61,76,69,50,59,60,84,53,82,52,56,29,37,33,24,25,52,34,32,17,93,82,45,72,60,83,56,88,47,51,70,52,74,69,60,69,61,41,44,42,62,44,54,51,51,27,63,75,58,61,48,47,75,44,75,76,44,72,61,73,51,92,50,78,82,48,111

Nearest PDB structures (foldseek):
  4w7w-assembly1_A  TM=9.680E-01  e=4.536E-29  Xanthomonas citri pv. citri str. 306
  5hnn-assembly2_B  TM=9.703E-01  e=1.085E-28  Xanthomonas citri pv. citri str. 306
  5hpc-assembly1_A  TM=9.700E-01  e=3.897E-28  Xanthomonas citri pv. citri str. 306
  5hos-assembly1_A  TM=9.581E-01  e=1.891E-24  Xanthomonas citri pv. citri str. 306
  4lx4-assembly4_D  TM=9.030E-01  e=1.132E-21  Stutzerimonas stutzeri A1501

InterPro domains:
  IPR001547 Glycoside hydrolase, family 5 [PF00150] (2-81)
  IPR001547 Glycoside hydrolase, family 5 [PF00150] (208-440)
  IPR017853 Glycoside hydrolase superfamily [SSF51445] (2-110)
  IPR017853 Glycoside hydrolase superfamily [SSF51445] (189-445)
  IPR018087 Glycoside hydrolase, family 5, conserved site [PS00659] (316-325)

Radius of gyration: 27.29 Å; Cα contacts (8 Å, |Δi|>4): 773; chains: 1; bounding box: 70×54×66 Å

Mean predicted aligned error: 16.21 Å

pLDDT: mean 86.84, std 15.87, range [30.66, 98.94]

Secondary structure (DSSP, 8-state):
-EEEE---STTSSS-SS----SSGGGGGHHHHHHHHHHT--EEEEEE---S-HHHHHHHHHHHHHHHHTTTTEEEEEES--STT-TT-TT-----TTS-B-THHHHHGGG--S--------B------B-SS----EE-TTS-EEEEETTEEEE--TTTTT-----PPPPPPPPPPP--PPPPP-S-----S---EEE-STT--TTSSS--BTTTB-PPPHHHHHHHHHTT--EEEEEE-HHHH-SSTTSPP-HHHHHHHHHHHHHHHHTT-EEEEEE-STTEETTEETTSSSS-HHHHHHHHHHHHHHHTT-TTEEEE--S---SS-HHHHHHHHHHHHHHHHHTT----EEE--TTTTBGGGSSTT-SSSS-HHHHHHHH--TTSTTEEEEEEEE-STTSSS-SS-----STHHHHHHHHHHHHHHT--EEEEEEE--S-GGG-

Sequence (446 aa):
LFEVHQYFDSDYSGTHDTCVQRPCQNLLKEFVDWLKTNNLKGWVGEIGSTIDSECKACVEELLDYLQENRDYVLGVTWWAAGPWWGHNAYSVEPNAEKAFPEQMAWLKPYLPGPSELTEVPVFINKKVYCKGCEVTGTGGDGSLWGWEDEKSCEIDKAGCGFDKPVEQPTDEPIEEPTGTPDEPTGETKKLQYLGVNEAGGEFGEGSLPGTYNKHYIYPNIDAINASIEQGVNVFRMGLRWERFQHELFGDLNEFDVTEYKKVVDAATANGATLIIDPHNYARYKDNLIGSEEVPIEAFADFWTKLAEIFKDNDKVWFGLVNEPHDMETDDWFKAARAAVDAIRATGAKNNILIPGNGWDGAWSWGKEAWYGEANADVALRYFSSEDENILFEVHQYFDSDYSGTHDTCVQRPCQNLLKEFVDWLKTNNLKGWVGEIGSTIDSECK

Foldseek 3Di:
DAEAEAEQDPVRPLPDQDGDNPVLLVVCPVVLVVLVVVVAAYEYEEYFHAPDPRRLNNVLSNLVSCVVSCSRYVYYDYDAEDQPCQLPRRYQYADPVQAGACVVQSCVVRDPDDDPDPGGHHDDSDAAEDPDQDFPDADPVRWGWDADPNDIHTHPCVVNVVDDDDDDDDDDDDDDDDDDDDDDDDDDPDDPADAEEFDFQPFQPVDVVHDEPPRTHFDDLVVLVVRVVVVHAEYEYEHAPCNQAVDQLHHGDPVSCVRNVVSVCSSVVSRHAYEYENAAQCDDPPHHDCDPRHDLVSLLSSLLNVLLVCLVRQSYAYESYFEHEPDEQLSLLVSVLSNLVSSVVSVRQHAYERATYPRSALLQQDDNPPRYHHVLVNNVVRDALVDHRYAYEGEAEQDPVRPQPDQDRPRPPRVVSNVVVVVSCVVRVHHYDYSYYDHHPDPNGD

Organism: NCBI:txid2170546